Protein AF-A0A960BAK1-F1 (afdb_monomer)

Secondary structure (DSSP, 8-state):
--HHHHHHHHHHHHHHHHHHHHHHHHHHHHHHHHHHHHHHHHHHHHHHHHHHHHHHGGGTTT-HHHHHHHHHHHHHHHSTT--TTS---EEEEEEEEEEETTTTEE-HHHHHHHH--S-----GGGEETTTTEEEEE--TTS---EEEEEE--EEE-SSGGGGT--EEE---EEEEEEES--SS-----EEEEEEEE-SGGGSTT-EEE-TTT--EEEPPTTHHHHHHHHHHHHHHTS-TTTEEEEEEEES-B---SS-TTPPP-SEESBS--TTEEE-SS-EEE-TT-----BSSBS--EEEES--EEE-TTS-EEE-TTSHHHHHHHH-------EEEEPTTT-SEEPS-----HHHHHHHHHHHHHH--TTTTS-PPPPPGGG-SPEEEEEEEESSPP---S---GGGGSTT--PPP--TTSHHHHHHHHHHHHHHHHHHTT-EEEEEEEGGGGT-EEEEETTEEEEHHHHHHHHSPPPTT-PPP----TTSTTHHHHHTTSSSSEEEESSGGGHHHHHHHHHHHT---EEE-PPTTGGG--

Nearest PDB structures (foldseek):
  7o4l-assembly1_6  TM=5.452E-01  e=2.228E-03  Saccharomyces cerevisiae S288C
  6gvw-assembly1_I  TM=4.584E-01  e=6.381E-03  Mus musculus
  8ro4-assembly1_C  TM=4.662E-01  e=3.518E+00  Agrobacterium tumefaciens
  2bfa-assembly1_D  TM=2.250E-01  e=1.085E+00  Leishmania major

Structure (mmCIF, N/CA/C/O backbone):
data_AF-A0A960BAK1-F1
#
_entry.id   AF-A0A960BAK1-F1
#
loop_
_atom_site.group_PDB
_atom_site.id
_atom_site.type_symbol
_atom_site.label_atom_id
_atom_site.label_alt_id
_atom_site.label_comp_id
_atom_site.label_asym_id
_atom_site.label_entity_id
_atom_site.label_seq_id
_atom_site.pdbx_PDB_ins_code
_atom_site.Cartn_x
_atom_site.Cartn_y
_atom_site.Cartn_z
_atom_site.occupancy
_atom_site.B_iso_or_equiv
_atom_site.auth_seq_id
_atom_site.auth_comp_id
_atom_site.auth_asym_id
_atom_site.auth_atom_id
_atom_site.pdbx_PDB_model_num
ATOM 1 N N . MET A 1 1 ? -45.326 -35.581 86.527 1.00 49.72 1 MET A N 1
ATOM 2 C CA . MET A 1 1 ? -46.258 -34.925 85.575 1.00 49.72 1 MET A CA 1
ATOM 3 C C . MET A 1 1 ? -45.818 -33.534 85.069 1.00 49.72 1 MET A C 1
ATOM 5 O O . MET A 1 1 ? -46.524 -32.959 84.253 1.00 49.72 1 MET A O 1
ATOM 9 N N . MET A 1 2 ? -44.650 -32.992 85.460 1.00 53.16 2 MET A N 1
ATOM 10 C CA . MET A 1 2 ? -44.255 -31.605 85.121 1.00 53.16 2 MET A CA 1
ATOM 11 C C . MET A 1 2 ? -43.336 -31.472 83.883 1.00 53.16 2 MET A C 1
ATOM 13 O O . MET A 1 2 ? -43.257 -30.405 83.285 1.00 53.16 2 MET A O 1
ATOM 17 N N . ARG A 1 3 ? -42.711 -32.566 83.416 1.00 50.88 3 ARG A N 1
ATOM 18 C CA . ARG A 1 3 ? -41.797 -32.569 82.249 1.00 50.88 3 ARG A CA 1
ATOM 19 C C . ARG A 1 3 ? -42.483 -32.540 80.869 1.00 50.88 3 ARG A C 1
ATOM 21 O O . ARG A 1 3 ? -41.823 -32.260 79.877 1.00 50.88 3 ARG A O 1
ATOM 28 N N . GLN A 1 4 ? -43.791 -32.800 80.781 1.00 52.47 4 GLN A N 1
ATOM 29 C CA . GLN A 1 4 ? -44.519 -32.858 79.498 1.00 52.47 4 GLN A CA 1
ATOM 30 C C . GLN A 1 4 ? -45.195 -31.532 79.099 1.00 52.47 4 GLN A C 1
ATOM 32 O O . GLN A 1 4 ? -45.459 -31.328 77.916 1.00 52.47 4 GLN A O 1
ATOM 37 N N . LYS A 1 5 ? -45.442 -30.613 80.050 1.00 50.84 5 LYS A N 1
ATOM 38 C CA . LYS A 1 5 ? -46.036 -29.291 79.759 1.00 50.84 5 LYS A CA 1
ATOM 39 C C . LYS A 1 5 ? -45.021 -28.287 79.201 1.00 50.84 5 LYS A C 1
ATOM 41 O O . LYS A 1 5 ? -45.384 -27.513 78.324 1.00 50.84 5 LYS A O 1
ATOM 46 N N . VAL A 1 6 ? -43.749 -28.371 79.601 1.00 53.03 6 VAL A N 1
ATOM 47 C CA . VAL A 1 6 ? -42.674 -27.519 79.048 1.00 53.03 6 VAL A CA 1
ATOM 48 C C . VAL A 1 6 ? -42.428 -27.831 77.562 1.00 53.03 6 VAL A C 1
ATOM 50 O O . VAL A 1 6 ? -42.324 -26.926 76.744 1.00 53.03 6 VAL A O 1
ATOM 53 N N . ARG A 1 7 ? -42.515 -29.109 77.157 1.00 52.25 7 ARG A N 1
ATOM 54 C CA . ARG A 1 7 ? -42.336 -29.546 75.754 1.00 52.25 7 ARG A CA 1
ATOM 55 C C . ARG A 1 7 ? -43.440 -29.094 74.779 1.00 52.25 7 ARG A C 1
ATOM 57 O O . ARG A 1 7 ? -43.267 -29.235 73.571 1.00 52.25 7 ARG A O 1
ATOM 64 N N . ARG A 1 8 ? -44.586 -28.601 75.277 1.00 54.84 8 ARG A N 1
ATOM 65 C CA . ARG A 1 8 ? -45.700 -28.074 74.459 1.00 54.84 8 ARG A CA 1
ATOM 66 C C . ARG A 1 8 ? -45.648 -26.549 74.285 1.00 54.84 8 ARG A C 1
ATOM 68 O O . ARG A 1 8 ? -46.166 -26.073 73.283 1.00 54.84 8 ARG A O 1
ATOM 75 N N . GLY A 1 9 ? -45.002 -25.814 75.196 1.00 54.03 9 GLY A N 1
ATOM 76 C CA . GLY A 1 9 ? -44.847 -24.353 75.115 1.00 54.03 9 GLY A CA 1
ATOM 77 C C . GLY A 1 9 ? -43.810 -23.894 74.084 1.00 54.03 9 GLY A C 1
ATOM 78 O O . GLY A 1 9 ? -44.012 -22.882 73.423 1.00 54.03 9 GLY A O 1
ATOM 79 N N . GLU A 1 10 ? -42.751 -24.676 73.858 1.00 55.88 10 GLU A N 1
ATOM 80 C CA . GLU A 1 10 ? -41.700 -24.305 72.896 1.00 55.88 10 GLU A CA 1
ATOM 81 C C . GLU A 1 10 ? -42.105 -24.499 71.427 1.00 55.88 10 GLU A C 1
ATOM 83 O O . GLU A 1 10 ? -41.601 -23.806 70.551 1.00 55.88 10 GLU A O 1
ATOM 88 N N . ARG A 1 11 ? -43.082 -25.370 71.131 1.00 59.75 11 ARG A N 1
ATOM 89 C CA . ARG A 1 11 ? -43.566 -25.582 69.751 1.00 59.75 11 ARG A CA 1
ATOM 90 C C . ARG A 1 11 ? -44.259 -24.350 69.158 1.00 59.75 11 ARG A C 1
ATOM 92 O O . ARG A 1 11 ? -44.196 -24.157 67.950 1.00 59.75 11 ARG A O 1
ATOM 99 N N . GLY A 1 12 ? -44.896 -23.523 69.994 1.00 66.81 12 GLY A N 1
ATOM 100 C CA . GLY A 1 12 ? -45.516 -22.267 69.560 1.00 66.81 12 GLY A CA 1
ATOM 101 C C . GLY A 1 12 ? -44.483 -21.174 69.278 1.00 66.81 12 GLY A C 1
ATOM 102 O O . GLY A 1 12 ? -44.549 -20.524 68.241 1.00 66.81 12 GLY A O 1
ATOM 103 N N . ALA A 1 13 ? -43.485 -21.027 70.155 1.00 77.00 13 ALA A N 1
ATOM 104 C CA . ALA A 1 13 ? -42.405 -20.054 69.977 1.00 77.00 13 ALA A CA 1
ATOM 105 C C . ALA A 1 13 ? -41.530 -20.376 68.752 1.00 77.00 13 ALA A C 1
ATOM 107 O O . ALA A 1 13 ? -41.202 -19.482 67.975 1.00 77.00 13 ALA A O 1
ATOM 108 N N . VAL A 1 14 ? -41.224 -21.659 68.525 1.00 83.56 14 VAL A N 1
ATOM 109 C CA . VAL A 1 14 ? -40.477 -22.110 67.340 1.00 83.56 14 VAL A CA 1
ATOM 110 C C . VAL A 1 14 ? -41.241 -21.798 66.050 1.00 83.56 14 VAL A C 1
ATOM 112 O O . VAL A 1 14 ? -40.627 -21.346 65.090 1.00 83.56 14 VAL A O 1
ATOM 115 N N . ALA A 1 15 ? -42.568 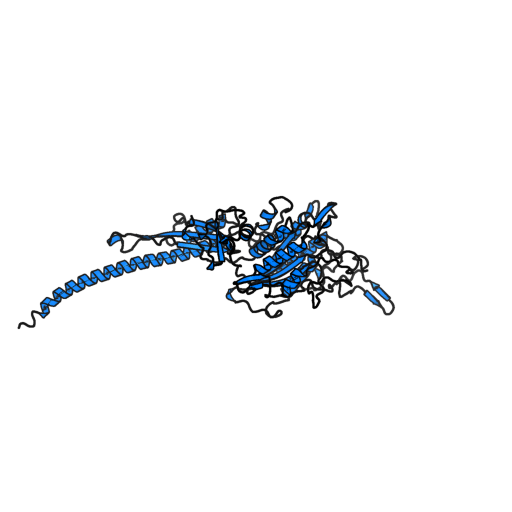-21.959 66.021 1.00 83.31 15 ALA A N 1
ATOM 116 C CA . ALA A 1 15 ? -43.369 -21.633 64.839 1.00 83.31 15 ALA A CA 1
ATOM 117 C C . ALA A 1 15 ? -43.312 -20.136 64.478 1.00 83.31 15 ALA A C 1
ATOM 119 O O . ALA A 1 15 ? -43.211 -19.799 63.301 1.00 83.31 15 ALA A O 1
ATOM 120 N N . VAL A 1 16 ? -43.318 -19.245 65.477 1.00 85.31 16 VAL A N 1
ATOM 121 C CA . VAL A 1 16 ? -43.203 -17.790 65.261 1.00 85.31 16 VAL A CA 1
ATOM 122 C C . VAL A 1 16 ? -41.819 -17.416 64.731 1.00 85.31 16 VAL A C 1
ATOM 124 O O . VAL A 1 16 ? -41.721 -16.665 63.762 1.00 85.31 16 VAL A O 1
ATOM 127 N N . ILE A 1 17 ? -40.752 -17.970 65.315 1.00 87.56 17 ILE A N 1
ATOM 128 C CA . ILE A 1 17 ? -39.378 -17.713 64.859 1.00 87.56 17 ILE A CA 1
ATOM 129 C C . ILE A 1 17 ? -39.196 -18.216 63.422 1.00 87.56 17 ILE A C 1
ATOM 131 O O . ILE A 1 17 ? -38.714 -17.468 62.578 1.00 87.56 17 ILE A O 1
ATOM 135 N N . VAL A 1 18 ? -39.649 -19.437 63.117 1.00 88.88 18 VAL A N 1
ATOM 136 C CA . VAL A 1 18 ? -39.570 -20.009 61.763 1.00 88.88 18 VAL A CA 1
ATOM 137 C C . VAL A 1 18 ? -40.350 -19.164 60.756 1.00 88.88 18 VAL A C 1
ATOM 139 O O . VAL A 1 18 ? -39.837 -18.911 59.670 1.00 88.88 18 VAL A O 1
ATOM 142 N N . ALA A 1 19 ? -41.547 -18.682 61.103 1.00 89.62 19 ALA A N 1
ATOM 143 C CA . ALA A 1 19 ? -42.334 -17.823 60.220 1.00 89.62 19 ALA A CA 1
ATOM 144 C C . ALA A 1 19 ? -41.609 -16.504 59.899 1.00 89.62 19 ALA A C 1
ATOM 146 O O . ALA A 1 19 ? -41.529 -16.118 58.734 1.00 89.62 19 ALA A O 1
ATOM 147 N N . ILE A 1 20 ? -41.022 -15.844 60.903 1.00 90.69 20 ILE A N 1
ATOM 148 C CA . ILE A 1 20 ? -40.264 -14.598 60.706 1.00 90.69 20 ILE A CA 1
ATOM 149 C C . ILE A 1 20 ? -38.990 -14.854 59.886 1.00 90.69 20 ILE A C 1
ATOM 151 O O . ILE A 1 20 ? -38.694 -14.104 58.955 1.00 90.69 20 ILE A O 1
ATOM 155 N N . SER A 1 21 ? -38.254 -15.930 60.178 1.00 90.88 21 SER A N 1
ATOM 156 C CA . SER A 1 21 ? -37.061 -16.314 59.414 1.00 90.88 21 SER A CA 1
ATOM 157 C C . SER A 1 21 ? -37.385 -16.638 57.955 1.00 90.88 21 SER A C 1
ATOM 159 O O . SER A 1 21 ? -36.621 -16.268 57.068 1.00 90.88 21 SER A O 1
ATOM 161 N N . LEU A 1 22 ? -38.523 -17.280 57.682 1.00 92.25 22 LEU A N 1
ATOM 162 C CA . LEU A 1 22 ? -38.957 -17.605 56.324 1.00 92.25 22 LEU A CA 1
ATOM 163 C C . LEU A 1 22 ? -39.306 -16.344 55.518 1.00 92.25 22 LEU A C 1
ATOM 165 O O . LEU A 1 22 ? -38.943 -16.247 54.348 1.00 92.25 22 LEU A O 1
ATOM 169 N N . VAL A 1 23 ? -39.945 -15.353 56.149 1.00 89.62 23 VAL A N 1
ATOM 170 C CA . VAL A 1 23 ? -40.216 -14.044 55.526 1.00 89.62 23 VAL A CA 1
ATOM 171 C C . VAL A 1 23 ? -38.912 -13.307 55.210 1.00 89.62 23 VAL A C 1
ATOM 173 O O . VAL A 1 23 ? -38.751 -12.814 54.097 1.00 89.62 23 VAL A O 1
ATOM 176 N N . MET A 1 24 ? -37.955 -13.286 56.145 1.00 89.88 24 MET A N 1
ATOM 177 C CA . MET A 1 24 ? -36.622 -12.706 55.921 1.00 89.88 24 MET A CA 1
ATOM 178 C C . MET A 1 24 ? -35.880 -13.393 54.764 1.00 89.88 24 MET A C 1
ATOM 180 O O . MET A 1 24 ? -35.298 -12.716 53.919 1.00 89.88 24 MET A O 1
ATOM 184 N N . LEU A 1 25 ? -35.932 -14.727 54.688 1.00 92.38 25 LEU A N 1
ATOM 185 C CA . LEU A 1 25 ? -35.323 -15.491 53.594 1.00 92.38 25 LEU A CA 1
ATOM 186 C C . LEU A 1 25 ? -35.972 -15.180 52.241 1.00 92.38 25 LEU A C 1
ATOM 188 O O . LEU A 1 25 ? -35.257 -14.995 51.258 1.00 92.38 25 LEU A O 1
ATOM 192 N N . MET A 1 26 ? -37.304 -15.080 52.179 1.00 88.81 26 MET A N 1
ATOM 193 C CA . MET A 1 26 ? -37.999 -14.697 50.946 1.00 88.81 26 MET A CA 1
ATOM 194 C C . MET A 1 26 ? -37.681 -13.261 50.521 1.00 88.81 26 MET A C 1
ATOM 196 O O . MET A 1 26 ? -37.466 -13.023 49.336 1.00 88.81 26 MET A O 1
ATOM 200 N N . ALA A 1 27 ? -37.581 -12.323 51.467 1.00 87.69 27 ALA A N 1
ATOM 201 C CA . ALA A 1 27 ? -37.166 -10.953 51.176 1.00 87.69 27 ALA A CA 1
ATOM 202 C C . ALA A 1 27 ? -35.736 -10.898 50.606 1.00 87.69 27 ALA A C 1
ATOM 204 O O . ALA A 1 27 ? -35.495 -10.226 49.605 1.00 87.69 27 ALA A O 1
ATOM 205 N N . ALA A 1 28 ? -34.798 -11.657 51.183 1.00 88.94 28 ALA A N 1
ATOM 206 C CA . ALA A 1 28 ? -33.435 -11.759 50.664 1.00 88.94 28 ALA A CA 1
ATOM 207 C C . ALA A 1 28 ? -33.388 -12.399 49.262 1.00 88.94 28 ALA A C 1
ATOM 209 O O . ALA A 1 28 ? -32.667 -11.915 48.389 1.00 88.94 28 ALA A O 1
ATOM 210 N N . ALA A 1 29 ? -34.185 -13.446 49.019 1.00 89.62 29 ALA A N 1
ATOM 211 C CA . ALA A 1 29 ? -34.289 -14.086 47.707 1.00 89.62 29 ALA A CA 1
ATOM 212 C C . ALA A 1 29 ? -34.880 -13.142 46.646 1.00 89.62 29 ALA A C 1
ATOM 214 O O . ALA A 1 29 ? -34.364 -13.079 45.533 1.00 89.62 29 ALA A O 1
ATOM 215 N N . ALA A 1 30 ? -35.913 -12.372 47.001 1.00 88.81 30 ALA A N 1
ATOM 216 C CA . ALA A 1 30 ? -36.535 -11.378 46.130 1.00 88.81 30 ALA A CA 1
ATOM 217 C C . ALA A 1 30 ? -35.534 -10.298 45.679 1.00 88.81 30 ALA A C 1
ATOM 219 O O . ALA A 1 30 ? -35.405 -10.041 44.483 1.00 88.81 30 ALA A O 1
ATOM 220 N N . ILE A 1 31 ? -34.754 -9.747 46.618 1.00 88.94 31 ILE A N 1
ATOM 221 C CA . ILE A 1 31 ? -33.667 -8.800 46.313 1.00 88.94 31 ILE A CA 1
ATOM 222 C C . ILE A 1 31 ? -32.617 -9.457 45.406 1.00 88.94 31 ILE A C 1
ATOM 224 O O . ILE A 1 31 ? -32.162 -8.848 44.438 1.00 88.94 31 ILE A O 1
ATOM 228 N N . GLY A 1 32 ? -32.252 -10.711 45.688 1.00 89.94 32 GLY A N 1
ATOM 229 C CA . GLY A 1 32 ? -31.311 -11.472 44.867 1.00 89.94 32 GLY A CA 1
ATOM 230 C C . GLY A 1 32 ? -31.767 -11.622 43.412 1.00 89.94 32 GLY A C 1
ATOM 231 O O . GLY A 1 32 ? -30.958 -11.444 42.503 1.00 89.94 32 GLY A O 1
ATOM 232 N N . VAL A 1 33 ? -33.057 -11.888 43.179 1.00 91.06 33 VAL A N 1
ATOM 233 C CA . VAL A 1 33 ? -33.633 -11.993 41.827 1.00 91.06 33 VAL A CA 1
ATOM 234 C C . VAL A 1 33 ? -33.582 -10.656 41.089 1.00 91.06 33 VAL A C 1
ATOM 236 O O . VAL A 1 33 ? -33.209 -10.631 39.917 1.00 91.06 33 VAL A O 1
ATOM 239 N N . ASP A 1 34 ? -33.901 -9.547 41.756 1.00 89.88 34 ASP A N 1
ATOM 240 C CA . ASP A 1 34 ? -33.870 -8.221 41.127 1.00 89.88 34 ASP A CA 1
ATOM 241 C C . ASP A 1 34 ? -32.441 -7.786 40.764 1.00 89.88 34 ASP A C 1
ATOM 243 O O . ASP A 1 34 ? -32.205 -7.290 39.659 1.00 89.88 34 ASP A O 1
ATOM 247 N N . ILE A 1 35 ? -31.461 -8.052 41.636 1.00 88.94 35 ILE A N 1
ATOM 248 C CA . ILE A 1 35 ? -30.038 -7.810 41.344 1.00 88.94 35 ILE A CA 1
ATOM 249 C C . ILE A 1 35 ? -29.567 -8.689 40.180 1.00 88.94 35 ILE A C 1
ATOM 251 O O . ILE A 1 35 ? -28.885 -8.202 39.276 1.00 88.94 35 ILE A O 1
ATOM 255 N N . ALA A 1 36 ? -29.946 -9.970 40.170 1.00 87.88 36 ALA A N 1
ATOM 256 C CA . ALA A 1 36 ? -29.602 -10.883 39.084 1.00 87.88 36 ALA A CA 1
ATOM 257 C C . ALA A 1 36 ? -30.209 -10.426 37.749 1.00 87.88 36 ALA A C 1
ATOM 259 O O . ALA A 1 36 ? -29.524 -10.455 36.726 1.00 87.88 36 ALA A O 1
ATOM 260 N N . LYS A 1 37 ? -31.457 -9.939 37.759 1.00 87.06 37 LYS A N 1
ATOM 261 C CA . LYS A 1 37 ? -32.117 -9.369 36.578 1.00 87.06 37 LYS A CA 1
ATOM 262 C C . LYS A 1 37 ? -31.376 -8.135 36.066 1.00 87.06 37 LYS A C 1
ATOM 264 O O . LYS A 1 37 ? -31.113 -8.045 34.870 1.00 87.06 37 LYS A O 1
ATOM 269 N N . LEU A 1 38 ? -30.979 -7.221 36.954 1.00 86.75 38 LEU A N 1
ATOM 270 C CA . LEU A 1 38 ? -30.194 -6.042 36.578 1.00 86.75 38 LEU A CA 1
ATOM 271 C C . LEU A 1 38 ? -28.848 -6.424 35.944 1.00 86.75 38 LEU A C 1
ATOM 273 O O . LEU A 1 38 ? -28.466 -5.865 34.917 1.00 86.75 38 LEU A O 1
ATOM 277 N N . ALA A 1 39 ? -28.136 -7.382 36.542 1.00 87.06 39 ALA A N 1
ATOM 278 C CA . ALA A 1 39 ? -26.857 -7.864 36.026 1.00 87.06 39 ALA A CA 1
ATOM 279 C C . ALA A 1 39 ? -27.008 -8.548 34.655 1.00 87.06 39 ALA A C 1
ATOM 281 O O . ALA A 1 39 ? -26.214 -8.294 33.749 1.00 87.06 39 ALA A O 1
ATOM 282 N N . TYR A 1 40 ? -28.055 -9.360 34.480 1.00 87.19 40 TYR A N 1
ATOM 283 C CA . TYR A 1 40 ? -28.379 -10.018 33.213 1.00 87.19 40 TYR A CA 1
ATOM 284 C C . TYR A 1 40 ? -28.679 -9.011 32.093 1.00 87.19 40 TYR A C 1
ATOM 286 O O . TYR A 1 40 ? -28.138 -9.115 30.989 1.00 87.19 40 TYR A O 1
ATOM 294 N N . GLU A 1 41 ? -29.492 -7.995 32.384 1.00 86.50 41 GLU A N 1
ATOM 295 C CA . GLU A 1 41 ? -29.817 -6.930 31.432 1.00 86.50 41 GLU A CA 1
ATOM 296 C C . GLU A 1 41 ? -28.585 -6.093 31.071 1.00 86.50 41 GLU A C 1
ATOM 298 O O . GLU A 1 41 ? -28.396 -5.736 29.910 1.00 86.50 41 GLU A O 1
ATOM 303 N N . ARG A 1 42 ? -27.688 -5.844 32.034 1.00 88.00 42 ARG A N 1
ATOM 304 C CA . ARG A 1 42 ? -26.420 -5.147 31.783 1.00 88.00 42 ARG A CA 1
ATOM 305 C C . ARG A 1 42 ? -25.506 -5.930 30.832 1.00 88.00 42 ARG A C 1
ATOM 307 O O . ARG A 1 42 ? -24.933 -5.326 29.928 1.00 88.00 42 ARG A O 1
ATOM 314 N N . GLN A 1 43 ? -25.392 -7.250 30.994 1.00 87.06 43 GLN A N 1
ATOM 315 C CA . GLN A 1 43 ? -24.599 -8.093 30.087 1.00 87.06 43 GLN A CA 1
ATOM 316 C C . GLN A 1 43 ? -25.213 -8.160 28.683 1.00 87.06 43 GLN A C 1
ATOM 318 O O . GLN A 1 43 ? -24.505 -8.059 27.683 1.00 87.06 43 GLN A O 1
ATOM 323 N N . THR A 1 44 ? -26.535 -8.305 28.603 1.00 84.94 44 THR A N 1
ATOM 324 C CA . THR A 1 44 ? -27.258 -8.342 27.323 1.00 84.94 44 THR A CA 1
ATOM 325 C C . THR A 1 44 ? -27.112 -7.017 26.573 1.00 84.94 44 THR A C 1
ATOM 327 O O . THR A 1 44 ? -26.893 -7.001 25.359 1.00 84.94 44 THR A O 1
ATOM 330 N N . LEU A 1 45 ? -27.152 -5.899 27.306 1.00 86.44 45 LEU A N 1
ATOM 331 C CA . LEU A 1 45 ? -26.907 -4.571 26.760 1.00 86.44 45 LEU A CA 1
ATOM 332 C C . LEU A 1 45 ? -25.477 -4.427 26.218 1.00 86.44 45 LEU A C 1
ATOM 334 O O . LEU A 1 45 ? -25.316 -3.947 25.101 1.00 86.44 45 LEU A O 1
ATOM 338 N N . GLN A 1 46 ? -24.457 -4.884 26.955 1.00 88.56 46 GLN A N 1
ATOM 339 C CA . GLN A 1 46 ? -23.065 -4.874 26.481 1.00 88.56 46 GLN A CA 1
ATOM 340 C C . GLN A 1 46 ? -22.920 -5.621 25.149 1.00 88.56 46 GLN A C 1
ATOM 342 O O . GLN A 1 46 ? -22.428 -5.046 24.182 1.00 88.56 46 GLN A O 1
ATOM 347 N N . ASN A 1 47 ? -23.428 -6.854 25.067 1.00 84.06 47 ASN A N 1
ATOM 348 C CA . ASN A 1 47 ? -23.342 -7.664 23.848 1.00 84.06 47 ASN A CA 1
ATOM 349 C C . ASN A 1 47 ? -24.033 -6.981 22.651 1.00 84.06 47 ASN A C 1
ATOM 351 O O . ASN A 1 47 ? -23.536 -7.038 21.527 1.00 84.06 47 ASN A O 1
ATOM 355 N N . SER A 1 48 ? -25.167 -6.314 22.893 1.00 85.19 48 SER A N 1
ATOM 356 C CA . SER A 1 48 ? -25.903 -5.578 21.856 1.00 85.19 48 SER A CA 1
ATOM 357 C C . SER A 1 48 ? -25.118 -4.363 21.352 1.00 85.19 48 SER A C 1
ATOM 359 O O . SER A 1 48 ? -25.086 -4.101 20.151 1.00 85.19 48 SER A O 1
ATOM 361 N N . LEU A 1 49 ? -24.461 -3.630 22.257 1.00 88.94 49 LEU A N 1
ATOM 362 C CA . LEU A 1 49 ? -23.636 -2.471 21.910 1.00 88.94 49 LEU A CA 1
ATOM 363 C C . LEU A 1 49 ? -22.341 -2.875 21.195 1.00 88.94 49 LEU A C 1
ATOM 365 O O . LEU A 1 49 ? -21.950 -2.198 20.249 1.00 88.94 49 LEU A O 1
ATOM 369 N N . ASP A 1 50 ? -21.718 -3.987 21.589 1.00 87.19 50 ASP A N 1
ATOM 370 C CA . ASP A 1 50 ? -20.549 -4.549 20.902 1.00 87.19 50 ASP A CA 1
ATOM 371 C C . ASP A 1 50 ? -20.890 -4.962 19.467 1.00 87.19 50 ASP A C 1
ATOM 373 O O . ASP A 1 50 ? -20.153 -4.636 18.535 1.00 87.19 50 ASP A O 1
ATOM 377 N N . ALA A 1 51 ? -22.043 -5.609 19.265 1.00 79.25 51 ALA A N 1
ATOM 378 C CA . ALA A 1 51 ? -22.542 -5.939 17.933 1.00 79.25 51 ALA A CA 1
ATOM 379 C C . ALA A 1 51 ? -22.837 -4.679 17.101 1.00 79.25 51 ALA A C 1
ATOM 381 O O . ALA A 1 51 ? -22.459 -4.614 15.932 1.00 79.25 51 ALA A O 1
ATOM 382 N N . ALA A 1 52 ? -23.458 -3.660 17.701 1.00 86.94 52 ALA A N 1
ATOM 383 C CA . ALA A 1 52 ? -23.738 -2.384 17.045 1.00 86.94 52 ALA A CA 1
ATOM 384 C C . ALA A 1 52 ? -22.462 -1.643 16.621 1.00 86.94 52 ALA A C 1
ATOM 386 O O . ALA A 1 52 ? -22.356 -1.205 15.474 1.00 86.94 52 ALA A O 1
ATOM 387 N N . ALA A 1 53 ? -21.476 -1.538 17.516 1.00 90.00 53 ALA A N 1
ATOM 388 C CA . ALA A 1 53 ? -20.196 -0.910 17.216 1.00 90.00 53 ALA A CA 1
ATOM 389 C C . ALA A 1 53 ? -19.452 -1.685 16.117 1.00 90.00 53 ALA A C 1
ATOM 391 O O . ALA A 1 53 ? -18.978 -1.088 15.149 1.00 90.00 53 ALA A O 1
ATOM 392 N N . ALA A 1 54 ? -19.413 -3.019 16.215 1.00 83.12 54 ALA A N 1
ATOM 393 C CA . ALA A 1 54 ? -18.790 -3.877 15.212 1.00 83.12 54 ALA A CA 1
ATOM 394 C C . ALA A 1 54 ? -19.483 -3.805 13.843 1.00 83.12 54 ALA A C 1
ATOM 396 O O . ALA A 1 54 ? -18.803 -3.888 12.828 1.00 83.12 54 ALA A O 1
ATOM 397 N N . ALA A 1 55 ? -20.805 -3.633 13.783 1.00 80.62 55 ALA A N 1
ATOM 398 C CA . ALA A 1 55 ? -21.523 -3.482 12.520 1.00 80.62 55 ALA A CA 1
ATOM 399 C C . ALA A 1 55 ? -21.304 -2.098 11.890 1.00 80.62 55 ALA A C 1
ATOM 401 O O . ALA A 1 55 ? -20.981 -2.003 10.705 1.00 80.62 55 ALA A O 1
ATOM 402 N N . GLY A 1 56 ? -21.431 -1.028 12.681 1.00 84.56 56 GLY A N 1
ATOM 403 C CA . GLY A 1 56 ? -21.287 0.345 12.192 1.00 84.56 56 GLY A CA 1
ATOM 404 C C . GLY A 1 56 ? -19.885 0.648 11.675 1.00 84.56 56 GLY A C 1
ATOM 405 O O . GLY A 1 56 ? -19.726 1.209 10.593 1.00 84.56 56 GLY A O 1
ATOM 406 N N . VAL A 1 57 ? -18.849 0.191 12.384 1.00 87.62 57 VAL A N 1
ATOM 407 C CA . VAL A 1 57 ? -17.452 0.446 11.998 1.00 87.62 57 VAL A CA 1
ATOM 408 C C . VAL A 1 57 ? -17.079 -0.184 10.648 1.00 87.62 57 VAL A C 1
ATOM 410 O O . VAL A 1 57 ? -16.112 0.227 10.019 1.00 87.62 57 VAL A O 1
ATOM 413 N N . LEU A 1 58 ? -17.837 -1.166 10.145 1.00 78.88 58 LEU A N 1
ATOM 414 C CA . LEU A 1 58 ? -17.571 -1.758 8.829 1.00 78.88 58 LEU A CA 1
ATOM 415 C C . LEU A 1 58 ? -17.847 -0.803 7.665 1.00 78.88 58 LEU A C 1
ATOM 417 O O . LEU A 1 58 ? -17.387 -1.071 6.553 1.00 78.88 58 LEU A O 1
ATOM 421 N N . LYS A 1 59 ? -18.596 0.271 7.910 1.00 81.12 59 LYS A N 1
ATOM 422 C CA . LYS A 1 59 ? -18.847 1.338 6.941 1.00 81.12 59 LYS A CA 1
ATOM 423 C C . LYS A 1 59 ? -17.779 2.431 6.988 1.00 81.12 59 LYS A C 1
ATOM 425 O O . LYS A 1 59 ? -17.753 3.269 6.103 1.00 81.12 59 LYS A O 1
ATOM 430 N N . LEU A 1 60 ? -16.905 2.413 7.993 1.00 79.50 60 LEU A N 1
ATOM 431 C CA . LEU A 1 60 ? -15.805 3.359 8.127 1.00 79.50 60 LEU A CA 1
ATOM 432 C C . LEU A 1 60 ? -14.546 2.877 7.377 1.00 79.50 60 LEU A C 1
ATOM 434 O O . LEU A 1 60 ? -14.301 1.661 7.330 1.00 79.50 60 LEU A O 1
ATOM 438 N N . PRO A 1 61 ? -13.724 3.802 6.841 1.00 73.81 61 PRO A N 1
ATOM 439 C CA . PRO A 1 61 ? -13.925 5.262 6.803 1.00 73.81 61 PRO A CA 1
ATOM 440 C C . PRO A 1 61 ? -14.867 5.744 5.680 1.00 73.81 61 PRO A C 1
ATOM 442 O O . PRO A 1 61 ? -15.339 6.871 5.744 1.00 73.81 61 PRO A O 1
ATOM 445 N N . ASP A 1 62 ? -15.174 4.878 4.711 1.00 72.81 62 ASP A N 1
ATOM 446 C CA . ASP A 1 62 ? -15.805 5.213 3.425 1.00 72.81 62 ASP A CA 1
ATOM 447 C C . ASP A 1 62 ? -17.166 5.939 3.521 1.00 72.81 62 ASP A C 1
ATOM 449 O O . ASP A 1 62 ? -17.462 6.818 2.715 1.00 72.81 62 ASP A O 1
ATOM 453 N N . ASP A 1 63 ? -18.024 5.564 4.477 1.00 76.38 63 ASP A N 1
ATOM 454 C CA . ASP A 1 63 ? -19.361 6.146 4.657 1.00 76.38 63 ASP A CA 1
ATOM 455 C C . ASP A 1 63 ? -19.713 6.313 6.150 1.00 76.38 63 ASP A C 1
ATOM 457 O O . ASP A 1 63 ? -20.377 5.461 6.764 1.00 76.38 63 ASP A O 1
ATOM 461 N N . PRO A 1 64 ? -19.297 7.435 6.767 1.00 83.38 64 PRO A N 1
ATOM 462 C CA . PRO A 1 64 ? -19.570 7.706 8.174 1.00 83.38 64 PRO A CA 1
ATOM 463 C C . PRO A 1 64 ? -21.057 7.883 8.494 1.00 83.38 64 PRO A C 1
ATOM 465 O O . PRO A 1 64 ? -21.484 7.608 9.617 1.00 83.38 64 PRO A O 1
ATOM 468 N N . THR A 1 65 ? -21.873 8.318 7.528 1.00 85.38 65 THR A N 1
ATOM 469 C CA . THR A 1 65 ? -23.324 8.447 7.734 1.00 85.38 65 THR A CA 1
ATOM 470 C C . THR A 1 65 ? -23.985 7.073 7.784 1.00 85.38 65 THR A C 1
ATOM 472 O O . THR A 1 65 ? -24.742 6.791 8.717 1.00 85.38 65 THR A O 1
ATOM 475 N N . ALA A 1 66 ? -23.648 6.172 6.856 1.00 79.94 66 ALA A N 1
ATOM 476 C CA . ALA A 1 66 ? -24.112 4.791 6.915 1.00 79.94 66 ALA A CA 1
ATOM 477 C C . ALA A 1 66 ? -23.573 4.046 8.143 1.00 79.94 66 ALA A C 1
ATOM 479 O O . ALA A 1 66 ? -24.281 3.196 8.679 1.00 79.94 66 ALA A O 1
ATOM 480 N N . ALA A 1 67 ? -22.368 4.372 8.625 1.00 86.75 67 ALA A N 1
ATOM 481 C CA . ALA A 1 67 ? -21.817 3.799 9.855 1.00 86.75 67 ALA A CA 1
ATOM 482 C C . ALA A 1 67 ? -22.718 4.060 11.069 1.00 86.75 67 ALA A C 1
ATOM 484 O O . ALA A 1 67 ? -23.030 3.137 11.826 1.00 86.75 67 ALA A O 1
ATOM 485 N N . VAL A 1 68 ? -23.169 5.309 11.231 1.00 89.81 68 VAL A N 1
ATOM 486 C CA . VAL A 1 68 ? -24.070 5.706 12.322 1.00 89.81 68 VAL A CA 1
ATOM 487 C C . VAL A 1 68 ? -25.423 5.012 12.188 1.00 89.81 68 VAL A C 1
ATOM 489 O O . VAL A 1 68 ? -25.916 4.445 13.164 1.00 89.81 68 VAL A O 1
ATOM 492 N N . LEU A 1 69 ? -25.999 5.005 10.983 1.00 87.69 69 LEU A N 1
ATOM 493 C CA . LEU A 1 69 ? -27.293 4.369 10.727 1.00 87.69 69 LEU A CA 1
ATOM 494 C C . LEU A 1 69 ? -27.254 2.855 10.979 1.00 87.69 69 LEU A C 1
ATOM 496 O O . LEU A 1 69 ? -28.162 2.312 11.607 1.00 87.69 69 LEU A O 1
ATOM 500 N N . GLU A 1 70 ? -26.200 2.165 10.538 1.00 85.94 70 GLU A N 1
ATOM 501 C CA . GLU A 1 70 ? -26.060 0.722 10.748 1.00 85.94 70 GLU A CA 1
ATOM 502 C C . GLU A 1 70 ? -25.832 0.391 12.230 1.00 85.94 70 GLU A C 1
ATOM 504 O O . GLU A 1 70 ? -26.439 -0.549 12.740 1.00 85.94 70 GLU A O 1
ATOM 509 N N . ALA A 1 71 ? -25.038 1.188 12.958 1.00 88.62 71 ALA A N 1
ATOM 510 C CA . ALA A 1 71 ? -24.874 1.019 14.403 1.00 88.62 71 ALA A CA 1
ATOM 511 C C . ALA A 1 71 ? -26.199 1.199 15.156 1.00 88.62 71 ALA A C 1
ATOM 513 O O . ALA A 1 71 ? -26.534 0.389 16.020 1.00 88.62 71 ALA A O 1
ATOM 514 N N . GLN A 1 72 ? -26.983 2.226 14.813 1.00 87.81 72 GLN A N 1
ATOM 515 C CA . GLN A 1 72 ? -28.304 2.454 15.407 1.00 87.81 72 GLN A CA 1
ATOM 516 C C . GLN A 1 72 ? -29.258 1.294 15.125 1.00 87.81 72 GLN A C 1
ATOM 518 O O . GLN A 1 72 ? -29.923 0.814 16.042 1.00 87.81 72 GLN A O 1
ATOM 523 N N . LYS A 1 73 ? -29.277 0.805 13.883 1.00 84.06 73 LYS A N 1
ATOM 524 C CA . LYS A 1 73 ? -30.099 -0.331 13.468 1.00 84.06 73 LYS A CA 1
ATOM 525 C C . LYS A 1 73 ? -29.738 -1.604 14.234 1.00 84.06 73 LYS A C 1
ATOM 527 O O . LYS A 1 73 ? -30.607 -2.205 14.859 1.00 84.06 73 LYS A O 1
ATOM 532 N N . PHE A 1 74 ? -28.459 -1.981 14.265 1.00 83.62 74 PHE A N 1
ATOM 533 C CA . PHE A 1 74 ? -28.013 -3.166 15.002 1.00 83.62 74 PHE A CA 1
ATOM 534 C C . PHE A 1 74 ? -28.255 -3.041 16.508 1.00 83.62 74 PHE A C 1
ATOM 536 O O . PHE A 1 74 ? -28.618 -4.027 17.147 1.00 83.62 74 PHE A O 1
ATOM 543 N N . ALA A 1 75 ? -28.102 -1.846 17.079 1.00 82.69 75 ALA A N 1
ATOM 544 C CA . ALA A 1 75 ? -28.463 -1.598 18.468 1.00 82.69 75 ALA A CA 1
ATOM 545 C C . ALA A 1 75 ? -29.967 -1.812 18.700 1.00 82.69 75 ALA A C 1
ATOM 547 O O . ALA A 1 75 ? -30.334 -2.498 19.650 1.00 82.69 75 ALA A O 1
ATOM 548 N N . SER A 1 76 ? -30.837 -1.289 17.830 1.00 77.44 76 SER A N 1
ATOM 549 C CA . SER A 1 76 ? -32.283 -1.488 17.967 1.00 77.44 76 SER A CA 1
ATOM 550 C C . SER A 1 76 ? -32.715 -2.938 17.745 1.00 77.44 76 SER A C 1
ATOM 552 O O . SER A 1 76 ? -33.574 -3.417 18.472 1.00 77.44 76 SER A O 1
ATOM 554 N N . ASP A 1 77 ? -32.096 -3.661 16.810 1.00 75.56 77 ASP A N 1
ATOM 555 C CA . ASP A 1 77 ? -32.489 -5.035 16.471 1.00 75.56 77 ASP A CA 1
ATOM 556 C C . ASP A 1 77 ? -32.080 -6.050 17.554 1.00 75.56 77 ASP A C 1
ATOM 558 O O . ASP A 1 77 ? -32.774 -7.042 17.775 1.00 75.56 77 ASP A O 1
ATOM 562 N N . ASN A 1 78 ? -30.957 -5.813 18.244 1.00 75.00 78 ASN A N 1
ATOM 563 C CA . ASN A 1 78 ? -30.409 -6.750 19.233 1.00 75.00 78 ASN A CA 1
ATOM 564 C C . ASN A 1 78 ? -30.849 -6.457 20.678 1.00 75.00 78 ASN A C 1
ATOM 566 O O . ASN A 1 78 ? -30.703 -7.312 21.554 1.00 75.00 78 ASN A O 1
ATOM 570 N N . MET A 1 79 ? -31.423 -5.281 20.953 1.00 71.81 79 MET A N 1
ATOM 571 C CA . MET A 1 79 ? -31.931 -4.954 22.285 1.00 71.81 79 MET A CA 1
ATOM 572 C C . MET A 1 79 ? -33.309 -5.590 22.527 1.00 71.81 79 MET A C 1
ATOM 574 O O . MET A 1 79 ? -34.324 -5.195 21.956 1.00 71.81 79 MET A O 1
ATOM 578 N N . VAL A 1 80 ? -33.362 -6.571 23.433 1.00 54.06 80 VAL A N 1
ATOM 579 C CA . VAL A 1 80 ? -34.601 -7.266 23.824 1.00 54.06 80 VAL A CA 1
ATOM 580 C C . VAL A 1 80 ? -35.636 -6.261 24.359 1.00 54.06 80 VAL A C 1
ATOM 582 O O . VAL A 1 80 ? -35.391 -5.593 25.370 1.00 54.06 80 VAL A O 1
ATOM 585 N N . GLY A 1 81 ? -36.787 -6.171 23.678 1.00 56.12 81 GLY A N 1
ATOM 586 C CA . GLY A 1 81 ? -37.898 -5.252 23.983 1.00 56.12 81 GLY A CA 1
ATOM 587 C C . GLY A 1 81 ? -38.050 -4.064 23.020 1.00 56.12 81 GLY A C 1
ATOM 588 O O . GLY A 1 81 ? -38.987 -3.282 23.167 1.00 56.12 81 GLY A O 1
ATOM 589 N N . ALA A 1 82 ? -37.166 -3.925 22.031 1.00 47.06 82 ALA A N 1
ATOM 590 C CA . ALA A 1 82 ? -37.220 -2.854 21.048 1.00 47.06 82 ALA A CA 1
ATOM 591 C C . ALA A 1 82 ? -38.249 -3.148 19.942 1.00 47.06 82 ALA A C 1
ATOM 593 O O . ALA A 1 82 ? -38.012 -3.944 19.036 1.00 47.06 82 ALA A O 1
ATOM 594 N N . GLN A 1 83 ? -39.394 -2.467 19.968 1.00 44.03 83 GLN A N 1
ATOM 595 C CA . GLN A 1 83 ? -40.045 -2.131 18.703 1.00 44.03 83 GLN A CA 1
ATOM 596 C C . GLN A 1 83 ? -39.169 -1.080 18.007 1.00 44.03 83 GLN A C 1
ATOM 598 O O . GLN A 1 83 ? -38.763 -0.099 18.639 1.00 44.03 83 GLN A O 1
ATOM 603 N N . LEU A 1 84 ? -38.860 -1.311 16.726 1.00 38.31 84 LEU A N 1
ATOM 604 C CA . LEU A 1 84 ? -38.162 -0.374 15.838 1.00 38.31 84 LEU A CA 1
ATOM 605 C C . LEU A 1 84 ? -38.617 1.073 16.111 1.00 38.31 84 LEU A C 1
ATOM 607 O O . LEU A 1 84 ? -39.790 1.396 15.938 1.00 38.31 84 LEU A O 1
ATOM 611 N N . GLY A 1 85 ? -37.690 1.928 16.558 1.00 48.19 85 GLY A N 1
ATOM 612 C CA . GLY A 1 85 ? -37.920 3.367 16.741 1.00 48.19 85 GLY A CA 1
ATOM 613 C C . GLY A 1 85 ? -38.041 3.890 18.179 1.00 48.19 85 GLY A C 1
ATOM 614 O O . GLY A 1 85 ? -38.064 5.105 18.347 1.00 48.19 85 GLY A O 1
ATOM 615 N N . SER A 1 86 ? -38.068 3.042 19.219 1.00 54.41 86 SER A N 1
ATOM 616 C CA . SER A 1 86 ? -38.160 3.518 20.620 1.00 54.41 86 SER A CA 1
ATOM 617 C C . SER A 1 86 ? -36.821 3.579 21.378 1.00 54.41 86 SER A C 1
ATOM 619 O O . SER A 1 86 ? -36.787 4.035 22.522 1.00 54.41 86 SER A O 1
ATOM 621 N N . ILE A 1 87 ? -35.724 3.126 20.763 1.00 65.19 87 ILE A N 1
ATOM 622 C CA . ILE A 1 87 ? -34.373 3.124 21.340 1.00 65.19 87 ILE A CA 1
ATOM 623 C C . ILE A 1 87 ? -33.460 3.939 20.426 1.00 65.19 87 ILE A C 1
ATOM 625 O O . ILE A 1 87 ? -33.193 3.539 19.296 1.00 65.19 87 ILE A O 1
ATOM 629 N N . THR A 1 88 ? -32.959 5.067 20.924 1.00 71.81 88 THR A N 1
ATOM 630 C CA . THR A 1 88 ? -31.965 5.898 20.233 1.00 71.81 88 THR A CA 1
ATOM 631 C C . THR A 1 88 ? -30.644 5.848 21.006 1.00 71.81 88 THR A C 1
ATOM 633 O O . THR A 1 88 ? -30.486 6.605 21.970 1.00 71.81 88 THR A O 1
ATOM 636 N N . PRO A 1 89 ? -29.704 4.944 20.660 1.00 82.12 89 PRO A N 1
ATOM 637 C CA . PRO A 1 89 ? -28.373 4.966 21.256 1.00 82.12 89 PRO A CA 1
ATOM 638 C C . PRO A 1 89 ? -27.639 6.257 20.869 1.00 82.12 89 PRO A C 1
ATOM 640 O O . PRO A 1 89 ? -27.796 6.755 19.752 1.00 82.12 89 PRO A O 1
ATOM 643 N N . SER A 1 90 ? -26.820 6.784 21.781 1.00 88.69 90 SER A N 1
ATOM 644 C CA . SER A 1 90 ? -25.856 7.832 21.430 1.00 88.69 90 SER A CA 1
ATOM 645 C C . SER A 1 90 ? -24.735 7.163 20.641 1.00 88.69 90 SER A C 1
ATOM 647 O O . SER A 1 90 ? -24.133 6.189 21.101 1.00 88.69 90 SER A O 1
ATOM 649 N N . VAL A 1 91 ? -24.516 7.642 19.420 1.00 89.94 91 VAL A N 1
ATOM 650 C CA . VAL A 1 91 ? -23.471 7.153 18.525 1.00 89.94 91 VAL A CA 1
ATOM 651 C C . VAL A 1 91 ? -22.554 8.320 18.212 1.00 89.94 91 VAL A C 1
ATOM 653 O O . VAL A 1 91 ? -23.005 9.330 17.677 1.00 89.94 91 VAL A O 1
ATOM 656 N N . ALA A 1 92 ? -21.275 8.168 18.532 1.00 91.75 92 ALA A N 1
ATOM 657 C CA . ALA A 1 92 ? -20.251 9.165 18.275 1.00 91.75 92 ALA A CA 1
ATOM 658 C C . ALA A 1 92 ? -19.177 8.587 17.353 1.00 91.75 92 ALA A C 1
ATOM 660 O O . ALA A 1 92 ? -18.705 7.464 17.545 1.00 91.75 92 ALA A O 1
ATOM 661 N N . LEU A 1 93 ? -18.767 9.378 16.366 1.00 92.00 93 LEU A N 1
ATOM 662 C CA . LEU A 1 93 ? -17.633 9.062 15.511 1.00 92.00 93 LEU A CA 1
ATOM 663 C C . LEU A 1 93 ? -16.350 9.617 16.137 1.00 92.00 93 LEU A C 1
ATOM 665 O O . LEU A 1 93 ? -16.314 10.718 16.696 1.00 92.00 93 LEU A O 1
ATOM 669 N N . ARG A 1 94 ? -15.276 8.835 16.074 1.00 91.19 94 ARG A N 1
ATOM 670 C CA . ARG A 1 94 ? -13.968 9.191 16.624 1.00 91.19 94 ARG A CA 1
ATOM 671 C C . ARG A 1 94 ? -12.866 8.825 15.631 1.00 91.19 94 ARG A C 1
ATOM 673 O O . ARG A 1 94 ? -13.027 7.964 14.769 1.00 91.19 94 ARG A O 1
ATOM 680 N N . CYS A 1 95 ? -11.736 9.489 15.799 1.00 88.75 95 CYS A N 1
ATOM 681 C CA . CYS A 1 95 ? -10.484 9.207 15.126 1.00 88.75 95 CYS A CA 1
ATOM 682 C C . CYS A 1 95 ? -9.480 8.712 16.169 1.00 88.75 95 CYS A C 1
ATOM 684 O O . CYS A 1 95 ? -9.091 9.477 17.048 1.00 88.75 95 CYS A O 1
ATOM 686 N N . VAL A 1 96 ? -9.090 7.442 16.129 1.00 88.38 96 VAL A N 1
ATOM 687 C CA . VAL A 1 96 ? -8.091 6.877 17.042 1.00 88.38 96 VAL A CA 1
ATOM 688 C C . VAL A 1 96 ? -6.718 6.886 16.386 1.00 88.38 96 VAL A C 1
ATOM 690 O O . VAL A 1 96 ? -6.542 6.334 15.304 1.00 88.38 96 VAL A O 1
ATOM 693 N N . THR A 1 97 ? -5.737 7.487 17.050 1.00 83.56 97 THR A N 1
ATOM 694 C CA . THR A 1 97 ? -4.365 7.639 16.555 1.00 83.56 97 THR A CA 1
ATOM 695 C C . THR A 1 97 ? -3.339 7.279 17.619 1.00 83.56 97 THR A C 1
ATOM 697 O O . THR A 1 97 ? -3.689 6.940 18.750 1.00 83.56 97 THR A O 1
ATOM 700 N N . SER A 1 98 ? -2.061 7.315 17.247 1.00 78.56 98 SER A N 1
ATOM 701 C CA . SER A 1 98 ? -0.945 7.106 18.164 1.00 78.56 98 SER A CA 1
ATOM 702 C C . SER A 1 98 ? -0.845 8.254 19.167 1.00 78.56 98 SER A C 1
ATOM 704 O O . SER A 1 98 ? -1.160 9.412 18.865 1.00 78.56 98 SER A O 1
ATOM 706 N N . TYR A 1 99 ? -0.390 7.914 20.369 1.00 78.31 99 TYR A N 1
ATOM 707 C CA . TYR A 1 99 ? 0.006 8.858 2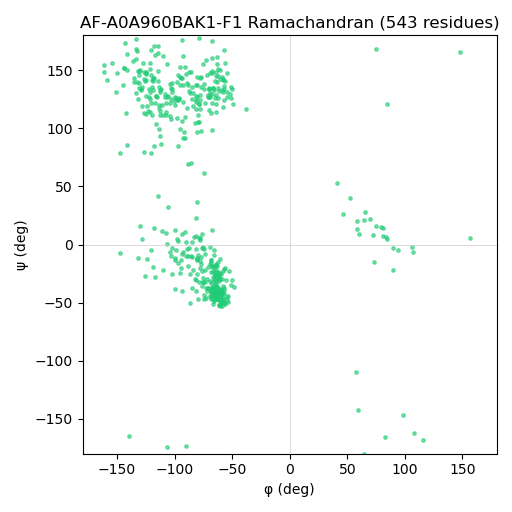1.405 1.00 78.31 99 TYR A CA 1
ATOM 708 C C . TYR A 1 99 ? 1.430 9.365 21.156 1.00 78.31 99 TYR A C 1
ATOM 710 O O . TYR A 1 99 ? 2.364 8.579 21.003 1.00 78.31 99 TYR A O 1
ATOM 718 N N . ASN A 1 100 ? 1.616 10.685 21.149 1.00 75.50 100 ASN A N 1
ATOM 719 C CA . ASN A 1 100 ? 2.935 11.299 21.081 1.00 75.50 100 ASN A CA 1
ATOM 720 C C . ASN A 1 100 ? 3.471 11.530 22.502 1.00 75.50 100 ASN A C 1
ATOM 722 O O . ASN A 1 100 ? 3.010 12.418 23.220 1.00 75.50 100 ASN A O 1
ATOM 726 N N . THR A 1 101 ? 4.490 10.762 22.887 1.00 72.62 101 THR A N 1
ATOM 727 C CA . THR A 1 101 ? 5.104 10.809 24.227 1.00 72.62 101 THR A CA 1
ATOM 728 C C . THR A 1 101 ? 5.825 12.124 24.528 1.00 72.62 101 THR A C 1
ATOM 730 O O . THR A 1 101 ? 5.970 12.499 25.689 1.00 72.62 101 THR A O 1
ATOM 733 N N . THR A 1 102 ? 6.249 12.861 23.496 1.00 72.50 102 THR A N 1
ATOM 734 C CA . THR A 1 102 ? 6.964 14.135 23.657 1.00 72.50 102 THR A CA 1
ATOM 735 C C . THR A 1 102 ? 5.999 15.275 23.964 1.00 72.50 102 THR A C 1
ATOM 737 O O . THR A 1 102 ? 6.228 16.064 24.878 1.00 72.50 102 THR A O 1
ATOM 740 N N . THR A 1 103 ? 4.902 15.362 23.210 1.00 78.44 103 THR A N 1
ATOM 741 C CA . THR A 1 103 ? 3.908 16.441 23.349 1.00 78.44 103 THR A CA 1
ATOM 742 C C . THR A 1 103 ? 2.753 16.079 24.281 1.00 78.44 103 THR A C 1
ATOM 744 O O . THR A 1 103 ? 1.944 16.946 24.605 1.00 78.44 103 THR A O 1
ATOM 747 N N . LYS A 1 104 ? 2.677 14.815 24.721 1.00 83.00 104 LYS A N 1
ATOM 748 C CA . LYS A 1 104 ? 1.582 14.247 25.522 1.00 83.00 104 LYS A CA 1
ATOM 749 C C . LYS A 1 104 ? 0.209 14.494 24.897 1.00 83.00 104 LYS A C 1
ATOM 751 O O . LYS A 1 104 ? -0.756 14.836 25.579 1.00 83.00 104 LYS A O 1
ATOM 756 N N . SER A 1 105 ? 0.150 14.361 23.579 1.00 85.00 105 SER A N 1
ATOM 757 C CA . SER A 1 105 ? -1.018 14.678 22.764 1.00 85.00 105 SER A CA 1
ATOM 758 C C . SER A 1 105 ? -1.152 13.673 21.613 1.00 85.00 105 SER A C 1
ATOM 760 O O . SER A 1 105 ? -0.266 12.826 21.449 1.00 85.00 105 SER A O 1
ATOM 762 N N . PRO A 1 106 ? -2.242 13.708 20.829 1.00 82.12 106 PRO A N 1
ATOM 763 C CA . PRO A 1 106 ? -2.341 12.908 19.619 1.00 82.12 106 PRO A CA 1
ATOM 764 C C . PRO A 1 106 ? -1.193 13.254 18.672 1.00 82.12 106 PRO A C 1
ATOM 766 O O . PRO A 1 106 ? -0.806 14.418 18.545 1.00 82.12 106 PRO A O 1
ATOM 769 N N . ASP A 1 107 ? -0.656 12.256 17.980 1.00 79.31 107 ASP A N 1
ATOM 770 C CA . ASP A 1 107 ? 0.249 12.524 16.870 1.00 79.31 107 ASP A CA 1
ATOM 771 C C . ASP A 1 107 ? -0.513 13.186 15.710 1.00 79.31 107 ASP A C 1
ATOM 773 O O . ASP A 1 107 ? -1.184 12.522 14.918 1.00 79.31 107 ASP A O 1
ATOM 777 N N . TRP A 1 108 ? -0.422 14.515 15.626 1.00 77.62 108 TRP A N 1
ATOM 778 C CA . TRP A 1 108 ? -1.177 15.320 14.666 1.00 77.62 108 TRP A CA 1
ATOM 779 C C . TRP A 1 108 ? -0.849 15.023 13.202 1.00 77.62 108 TRP A C 1
ATOM 781 O O . TRP A 1 108 ? -1.722 15.190 12.354 1.00 77.62 108 TRP A O 1
ATOM 791 N N . ALA A 1 109 ? 0.355 14.529 12.897 1.00 65.00 109 ALA A N 1
ATOM 792 C CA . ALA A 1 109 ? 0.676 14.076 11.544 1.00 65.00 109 ALA A CA 1
ATOM 793 C C . ALA A 1 109 ? -0.186 12.863 11.162 1.00 65.00 109 ALA A C 1
ATOM 795 O O . ALA A 1 109 ? -0.761 12.805 10.076 1.00 65.00 109 ALA A O 1
ATOM 796 N N . THR A 1 110 ? -0.344 11.933 12.103 1.00 64.19 110 THR A N 1
ATOM 797 C CA . THR A 1 110 ? -1.181 10.745 11.941 1.00 64.19 110 THR A CA 1
ATOM 798 C C . THR A 1 110 ? -2.675 11.089 11.949 1.00 64.19 110 THR A C 1
ATOM 800 O O . THR A 1 110 ? -3.435 10.520 11.173 1.00 64.19 110 THR A O 1
ATOM 803 N N . VAL A 1 111 ? -3.116 12.051 12.768 1.00 74.44 111 VAL A N 1
ATOM 804 C CA . VAL A 1 111 ? -4.514 12.537 12.776 1.00 74.44 111 VAL A CA 1
ATOM 805 C C . VAL A 1 111 ? -4.912 13.129 11.425 1.00 74.44 111 VAL A C 1
ATOM 807 O O . VAL A 1 111 ? -5.995 12.829 10.916 1.00 74.44 111 VAL A O 1
ATOM 810 N N . LEU A 1 112 ? -4.033 13.929 10.823 1.00 71.44 112 LEU A N 1
ATOM 811 C CA . LEU A 1 112 ? -4.274 14.488 9.500 1.00 71.44 112 LEU A CA 1
ATOM 812 C C . LEU A 1 112 ? -4.307 13.387 8.432 1.00 71.44 112 LEU A C 1
ATOM 814 O O . LEU A 1 112 ? -5.250 13.341 7.649 1.00 71.44 112 LEU A O 1
ATOM 818 N N . ALA A 1 113 ? -3.331 12.475 8.436 1.00 62.69 113 ALA A N 1
ATOM 819 C CA . ALA A 1 113 ? -3.212 11.428 7.420 1.00 62.69 113 ALA A CA 1
ATOM 820 C C . ALA A 1 113 ? -4.339 10.381 7.471 1.00 62.69 113 ALA A C 1
ATOM 822 O O . ALA A 1 113 ? -4.819 9.942 6.430 1.00 62.69 113 ALA A O 1
ATOM 823 N N . VAL A 1 114 ? -4.760 9.973 8.672 1.00 69.69 114 VAL A N 1
ATOM 824 C CA . VAL A 1 114 ? -5.764 8.911 8.854 1.00 69.69 114 VAL A CA 1
ATOM 825 C C . VAL A 1 114 ? -7.183 9.461 8.768 1.00 69.69 114 VAL A C 1
ATOM 827 O O . VAL A 1 114 ? -8.063 8.785 8.249 1.00 69.69 114 VAL A O 1
ATOM 830 N N . CYS A 1 115 ? -7.417 10.665 9.296 1.00 76.62 115 CYS A N 1
ATOM 831 C CA . CYS A 1 115 ? -8.771 11.170 9.520 1.00 76.62 115 CYS A CA 1
ATOM 832 C C . CYS A 1 115 ? -9.088 12.476 8.788 1.00 76.62 115 CYS A C 1
ATOM 834 O O . CYS A 1 115 ? -10.226 12.943 8.856 1.00 76.62 115 CYS A O 1
ATOM 836 N N . GLY A 1 116 ? -8.113 13.086 8.106 1.00 72.75 116 GLY A N 1
ATOM 837 C CA . GLY A 1 116 ? -8.299 14.366 7.418 1.00 72.75 116 GLY A CA 1
ATOM 838 C C . GLY A 1 116 ? -8.590 15.525 8.375 1.00 72.75 116 GLY A C 1
ATOM 839 O O . GLY A 1 116 ? -9.296 16.465 8.018 1.00 72.75 116 GLY A O 1
ATOM 840 N N . ILE A 1 117 ? -8.113 15.447 9.623 1.00 78.25 117 ILE A N 1
ATOM 841 C CA . ILE A 1 117 ? -8.364 16.462 10.652 1.00 78.25 117 ILE A CA 1
ATOM 842 C C . ILE A 1 117 ? -7.109 17.321 10.832 1.00 78.25 117 ILE A C 1
ATOM 844 O O . ILE A 1 117 ? -6.101 16.867 11.367 1.00 78.25 117 ILE A O 1
ATOM 848 N N . SER A 1 118 ? -7.187 18.584 10.413 1.00 65.88 118 SER A N 1
ATOM 849 C CA . SER A 1 118 ? -6.074 19.540 10.483 1.00 65.88 118 SER A CA 1
ATOM 850 C C . SER A 1 118 ? -5.976 20.286 11.816 1.00 65.88 118 SER A C 1
ATOM 852 O O . SER A 1 118 ? -4.893 20.721 12.200 1.00 65.88 118 SER A O 1
ATOM 854 N N . SER A 1 119 ? -7.085 20.433 12.549 1.00 66.12 119 SER A N 1
ATOM 855 C CA . SER A 1 119 ? -7.077 20.981 13.908 1.00 66.12 119 SER A CA 1
ATOM 856 C C . SER A 1 119 ? -8.319 20.561 14.692 1.00 66.12 119 SER A C 1
ATOM 858 O O . SER A 1 119 ? -9.421 20.509 14.151 1.00 66.12 119 SER A O 1
ATOM 860 N N . HIS A 1 120 ? -8.143 20.263 15.979 1.00 69.50 120 HIS A N 1
ATOM 861 C CA . HIS A 1 120 ? -9.240 20.019 16.911 1.00 69.50 120 HIS A CA 1
ATOM 862 C C . HIS A 1 120 ? -8.829 20.442 18.320 1.00 69.50 120 HIS A C 1
ATOM 864 O O . HIS A 1 120 ? -7.666 20.313 18.708 1.00 69.50 120 HIS A O 1
ATOM 870 N N . THR A 1 121 ? -9.783 20.918 19.120 1.00 75.56 121 THR A N 1
ATOM 871 C CA . THR A 1 121 ? -9.544 21.116 20.552 1.00 75.56 121 THR A CA 1
ATOM 872 C C . THR A 1 121 ? -9.393 19.747 21.208 1.00 75.56 121 THR A C 1
ATOM 874 O O . THR A 1 121 ? -10.339 18.962 21.241 1.00 75.56 121 THR A O 1
ATOM 877 N N . PHE A 1 122 ? -8.189 19.450 21.689 1.00 79.81 122 PHE A N 1
ATOM 878 C CA . PHE A 1 122 ? -7.856 18.173 22.309 1.00 79.81 122 PHE A CA 1
ATOM 879 C C . PHE A 1 122 ? -7.984 18.248 23.835 1.00 79.81 122 PHE A C 1
ATOM 881 O O . PHE A 1 122 ? -7.529 19.207 24.461 1.00 79.81 122 PHE A O 1
ATOM 888 N N . ASN A 1 123 ? -8.573 17.210 24.431 1.00 84.94 123 ASN A N 1
ATOM 889 C CA . ASN A 1 123 ? -8.575 16.996 25.871 1.00 84.94 123 ASN A CA 1
ATOM 890 C C . ASN A 1 123 ? -7.550 15.913 26.222 1.00 84.94 123 ASN A C 1
ATOM 892 O O . ASN A 1 123 ? -7.661 14.796 25.732 1.00 84.94 123 ASN A O 1
ATOM 896 N N . ALA A 1 124 ? -6.613 16.212 27.127 1.00 83.50 124 ALA A N 1
ATOM 897 C CA . ALA A 1 124 ? -5.603 15.262 27.608 1.00 83.50 124 ALA A CA 1
ATOM 898 C C . ALA A 1 124 ? -6.187 13.911 28.063 1.00 83.50 124 ALA A C 1
ATOM 900 O O . ALA A 1 124 ? -5.538 12.880 27.916 1.00 83.50 124 ALA A O 1
ATOM 901 N N . LEU A 1 125 ? -7.425 13.912 28.571 1.00 85.62 125 LEU A N 1
ATOM 902 C CA . LEU A 1 125 ? -8.136 12.708 29.002 1.00 85.62 125 LEU A CA 1
ATOM 903 C C . LEU A 1 125 ? -8.528 11.775 27.852 1.00 85.62 125 LEU A C 1
ATOM 905 O O . LEU A 1 125 ? -8.843 10.621 28.116 1.00 85.62 125 LEU A O 1
ATOM 909 N N . ASP A 1 126 ? -8.511 12.243 26.605 1.00 88.00 126 ASP A N 1
ATOM 910 C CA . ASP A 1 126 ? -8.795 11.432 25.420 1.00 88.00 126 ASP A CA 1
ATOM 911 C C . ASP A 1 126 ? -7.566 10.647 24.927 1.00 88.00 126 ASP A C 1
ATOM 913 O O . ASP A 1 126 ? -7.624 10.004 23.878 1.00 88.00 126 ASP A O 1
ATOM 917 N N . CYS A 1 127 ? -6.456 10.678 25.665 1.00 87.81 127 CYS A N 1
ATOM 918 C CA . CYS A 1 127 ? -5.299 9.821 25.437 1.00 87.81 127 CYS A CA 1
ATOM 919 C C . CYS A 1 127 ? -5.084 8.862 26.608 1.00 87.81 127 CYS A C 1
ATOM 921 O O . CYS A 1 127 ? -5.363 9.176 27.764 1.00 87.81 127 CYS A O 1
ATOM 923 N N . ASN A 1 128 ? -4.545 7.690 26.294 1.00 84.69 128 ASN A N 1
ATOM 924 C CA . ASN A 1 128 ? -4.054 6.723 27.260 1.00 84.69 128 ASN A CA 1
ATOM 925 C C . ASN A 1 128 ? -2.594 6.406 26.917 1.00 84.69 128 ASN A C 1
ATOM 927 O O . ASN A 1 128 ? -2.319 5.818 25.872 1.00 84.69 128 ASN A O 1
ATOM 931 N N . GLU A 1 129 ? -1.682 6.820 27.798 1.00 80.62 129 GLU A N 1
ATOM 932 C CA . GLU A 1 129 ? -0.236 6.633 27.643 1.00 80.62 129 GLU A CA 1
ATOM 933 C C . GLU A 1 129 ? 0.152 5.148 27.665 1.00 80.62 129 GLU A C 1
ATOM 935 O O . GLU A 1 129 ? 0.871 4.702 26.775 1.00 80.62 129 GLU A O 1
ATOM 940 N N . ASP A 1 130 ? -0.404 4.361 28.593 1.00 73.19 130 ASP A N 1
ATOM 941 C CA . ASP A 1 130 ? -0.110 2.926 28.728 1.00 73.19 130 ASP A CA 1
ATOM 942 C C . ASP A 1 130 ? -0.551 2.125 27.495 1.00 73.19 130 ASP A C 1
ATOM 944 O O . ASP A 1 130 ? 0.094 1.158 27.094 1.00 73.19 130 ASP A O 1
ATOM 948 N N . ALA A 1 131 ? -1.667 2.528 26.885 1.00 70.31 131 ALA A N 1
ATOM 949 C CA . ALA A 1 131 ? -2.174 1.918 25.662 1.00 70.31 131 ALA A CA 1
ATOM 950 C C . ALA A 1 131 ? -1.559 2.520 24.385 1.00 70.31 131 ALA A C 1
ATOM 952 O O . ALA A 1 131 ? -1.791 1.986 23.302 1.00 70.31 131 ALA A O 1
ATOM 953 N N . GLY A 1 132 ? -0.808 3.623 24.486 1.00 78.62 132 GLY A N 1
ATOM 954 C CA . GLY A 1 132 ? -0.203 4.315 23.347 1.00 78.62 132 GLY A CA 1
ATOM 955 C C . GLY A 1 132 ? -1.207 4.917 22.355 1.00 78.62 132 GLY A C 1
ATOM 956 O O . GLY A 1 132 ? -0.847 5.154 21.203 1.00 78.62 132 GLY A O 1
ATOM 957 N N . ILE A 1 133 ? -2.456 5.164 22.771 1.00 85.62 133 ILE A N 1
ATOM 958 C CA . ILE A 1 133 ? -3.540 5.615 21.883 1.00 85.62 133 ILE A CA 1
ATOM 959 C C . ILE A 1 133 ? -4.143 6.953 22.311 1.00 85.62 133 ILE A C 1
ATOM 961 O O . ILE A 1 133 ? -4.243 7.268 23.497 1.00 85.62 133 ILE A O 1
ATOM 965 N N . CYS A 1 134 ? -4.640 7.696 21.329 1.00 88.94 134 CYS A N 1
ATOM 966 C CA . CYS A 1 134 ? -5.432 8.907 21.503 1.00 88.94 134 CYS A CA 1
ATOM 967 C C . CYS A 1 134 ? -6.700 8.848 20.664 1.00 88.94 134 CYS A C 1
ATOM 969 O O . CYS A 1 134 ? -6.702 8.246 19.598 1.00 88.94 134 CYS A O 1
ATOM 971 N N . SER A 1 135 ? -7.771 9.494 21.117 1.00 89.69 135 SER A N 1
ATOM 972 C CA . SER A 1 135 ? -9.042 9.563 20.402 1.00 89.69 135 SER A CA 1
ATOM 973 C C . SER A 1 135 ? -9.448 11.019 20.155 1.00 89.69 135 SER A C 1
ATOM 975 O O . SER A 1 135 ? -9.791 11.748 21.081 1.00 89.69 135 SER A O 1
ATOM 977 N N . VAL A 1 136 ? -9.512 11.461 18.900 1.00 89.19 136 VAL A N 1
ATOM 978 C CA . VAL A 1 136 ? -9.909 12.826 18.492 1.00 89.19 136 VAL A CA 1
ATOM 979 C C . VAL A 1 136 ? -11.347 12.847 17.951 1.00 89.19 136 VAL A C 1
ATOM 981 O O . VAL A 1 136 ? -11.755 11.875 17.301 1.00 89.19 136 VAL A O 1
ATOM 984 N N . PRO A 1 137 ? -12.202 13.818 18.345 1.00 89.31 137 PRO A N 1
ATOM 985 C CA . PRO A 1 137 ? -13.581 13.865 17.866 1.00 89.31 137 PRO A CA 1
ATOM 986 C C . PRO A 1 137 ? -13.601 13.909 16.344 1.00 89.31 137 PRO A C 1
ATOM 988 O O . PRO A 1 137 ? -12.740 14.536 15.736 1.00 89.31 137 PRO A O 1
ATOM 991 N N . CYS A 1 138 ? -14.543 13.197 15.739 1.00 87.56 138 CYS A N 1
ATOM 992 C CA . CYS A 1 138 ? -14.602 13.047 14.297 1.00 87.56 138 CYS A CA 1
ATOM 993 C C . CYS A 1 138 ? -16.044 13.240 13.829 1.00 87.56 138 CYS A C 1
ATOM 995 O O . CYS A 1 138 ? -16.982 12.867 14.534 1.00 87.56 138 CYS A O 1
ATOM 997 N N . THR A 1 139 ? -16.232 13.869 12.673 1.00 85.12 139 THR A N 1
ATOM 998 C CA . THR A 1 139 ? -17.562 14.154 12.120 1.00 85.12 139 THR A CA 1
ATOM 999 C C . THR A 1 139 ? -17.787 13.379 10.832 1.00 85.12 139 THR A C 1
ATOM 1001 O O . THR A 1 139 ? -16.856 12.818 10.267 1.00 85.12 139 THR A O 1
ATOM 1004 N N . THR A 1 140 ? -19.012 13.380 10.310 1.00 79.62 140 THR A N 1
ATOM 1005 C CA . THR A 1 140 ? -19.307 12.735 9.022 1.00 79.62 140 THR A CA 1
ATOM 1006 C C . THR A 1 140 ? -18.624 13.400 7.823 1.00 79.62 140 THR A C 1
ATOM 1008 O O . THR A 1 140 ? -18.679 12.849 6.732 1.00 79.62 140 THR A O 1
ATOM 1011 N N . ALA A 1 141 ? -18.005 14.571 8.010 1.00 74.56 141 ALA A N 1
ATOM 1012 C CA . ALA A 1 141 ? -17.167 15.229 7.009 1.00 74.56 141 ALA A CA 1
ATOM 1013 C C . ALA A 1 141 ? -15.694 14.771 7.058 1.00 74.56 141 ALA A C 1
ATOM 1015 O O . ALA A 1 141 ? -14.885 15.243 6.266 1.00 74.56 141 ALA A O 1
ATOM 1016 N N . ASN A 1 142 ? -15.333 13.901 8.006 1.00 81.12 142 ASN A N 1
ATOM 1017 C CA . ASN A 1 142 ? -13.979 13.400 8.224 1.00 81.12 142 ASN A CA 1
ATOM 1018 C C . ASN A 1 142 ? -13.912 11.881 8.001 1.00 81.12 142 ASN A C 1
ATOM 1020 O O . ASN A 1 142 ? -14.921 11.179 8.086 1.00 81.12 142 ASN A O 1
ATOM 1024 N N . HIS A 1 143 ? -12.695 11.364 7.832 1.00 76.38 143 HIS A N 1
ATOM 1025 C CA . HIS A 1 143 ? -12.422 9.936 7.636 1.00 76.38 143 HIS A CA 1
ATOM 1026 C C . HIS A 1 143 ? -12.297 9.212 8.969 1.00 76.38 143 HIS A C 1
ATOM 1028 O O . HIS A 1 143 ? -11.221 8.839 9.431 1.00 76.38 143 HIS A O 1
ATOM 1034 N N . CYS A 1 144 ? -13.425 9.081 9.657 1.00 86.88 144 CYS A N 1
ATOM 1035 C CA . CYS A 1 144 ? -13.446 8.474 10.978 1.00 86.88 144 CYS A CA 1
ATOM 1036 C C . CYS A 1 144 ? -13.092 6.995 10.891 1.00 86.88 144 CYS A C 1
ATOM 1038 O O . CYS A 1 144 ? -13.636 6.268 10.072 1.00 86.88 144 CYS A O 1
ATOM 1040 N N . ASN A 1 145 ? -12.223 6.530 11.781 1.00 84.81 145 ASN A N 1
ATOM 1041 C CA . ASN A 1 145 ? -11.812 5.127 11.850 1.00 84.81 145 ASN A CA 1
ATOM 1042 C C . ASN A 1 145 ? -12.497 4.373 13.002 1.00 84.81 145 ASN A C 1
ATOM 1044 O O . ASN A 1 145 ? -12.395 3.154 13.104 1.00 84.81 145 ASN A O 1
ATOM 1048 N N . THR A 1 146 ? -13.190 5.087 13.893 1.00 90.75 146 THR A N 1
ATOM 1049 C CA . THR A 1 146 ? -13.740 4.535 15.129 1.00 90.75 146 THR A CA 1
ATOM 1050 C C . THR A 1 146 ? -15.167 5.002 15.346 1.00 90.75 146 THR A C 1
ATOM 1052 O O . THR A 1 146 ? -15.499 6.171 15.150 1.00 90.75 146 THR A O 1
ATOM 1055 N N . ILE A 1 147 ? -16.008 4.089 15.815 1.00 92.88 147 ILE A N 1
ATOM 1056 C CA . ILE A 1 147 ? -17.369 4.377 16.250 1.00 92.88 147 ILE A CA 1
ATOM 1057 C C . ILE A 1 147 ? -17.519 4.009 17.720 1.00 92.88 147 ILE A C 1
ATOM 1059 O O . ILE A 1 147 ? -16.981 3.001 18.182 1.00 92.88 147 ILE A O 1
ATOM 1063 N N . VAL A 1 148 ? -18.258 4.831 18.455 1.00 93.94 148 VAL A N 1
ATOM 1064 C CA . VAL A 1 148 ? -18.596 4.599 19.855 1.00 93.94 148 VAL A CA 1
ATOM 1065 C C . VAL A 1 148 ? -20.103 4.590 19.987 1.00 93.94 148 VAL A C 1
ATOM 1067 O O . VAL A 1 148 ? -20.767 5.533 19.568 1.00 93.94 148 VAL A O 1
ATOM 1070 N N . VAL A 1 149 ? -20.638 3.528 20.576 1.00 92.06 149 VAL A N 1
ATOM 1071 C CA . VAL A 1 149 ? -22.067 3.347 20.818 1.00 92.06 149 VAL A CA 1
ATOM 1072 C C . VAL A 1 149 ? -22.291 3.307 22.323 1.00 92.06 149 VAL A C 1
ATOM 1074 O O . VAL A 1 149 ? -21.647 2.546 23.048 1.00 92.06 149 VAL A O 1
ATOM 1077 N N . LYS A 1 150 ? -23.211 4.141 22.800 1.00 90.69 150 LYS A N 1
ATOM 1078 C CA . LYS A 1 150 ? -23.512 4.323 24.216 1.00 90.69 150 LYS A CA 1
ATOM 1079 C C . LYS A 1 150 ? -25.009 4.250 24.464 1.00 90.69 150 LYS A C 1
ATOM 1081 O O . LYS A 1 150 ? -25.803 4.890 23.773 1.00 90.69 150 LYS A O 1
ATOM 1086 N N . TYR A 1 151 ? -25.390 3.515 25.505 1.00 88.88 151 TYR A N 1
ATOM 1087 C CA . TYR A 1 151 ? -26.779 3.455 25.950 1.00 88.88 151 TYR A CA 1
ATOM 1088 C C . TYR A 1 151 ? -26.905 3.100 27.435 1.00 88.88 151 TYR A C 1
ATOM 1090 O O . TYR A 1 151 ? -26.016 2.484 28.024 1.00 88.88 151 TYR A O 1
ATOM 1098 N N . ASN A 1 152 ? -28.019 3.492 28.048 1.00 87.19 152 ASN A N 1
ATOM 1099 C CA . ASN A 1 152 ? -28.436 3.062 29.379 1.00 87.19 152 ASN A CA 1
ATOM 1100 C C . ASN A 1 152 ? -29.866 2.513 29.306 1.00 87.19 152 ASN A C 1
ATOM 1102 O O . ASN A 1 152 ? -30.701 3.015 28.560 1.00 87.19 152 ASN A O 1
ATOM 1106 N N . LYS A 1 153 ? -30.146 1.456 30.068 1.00 84.19 153 LYS A N 1
ATOM 1107 C CA . LYS A 1 153 ? -31.457 0.807 30.091 1.00 84.19 153 LYS A CA 1
ATOM 1108 C C . LYS A 1 153 ? -32.050 0.882 31.495 1.00 84.19 153 LYS A C 1
ATOM 1110 O O . LYS A 1 153 ? -31.390 0.548 32.483 1.00 84.19 153 LYS A O 1
ATOM 1115 N N . THR A 1 154 ? -33.316 1.282 31.566 1.00 87.06 154 THR A N 1
ATOM 1116 C CA . THR A 1 154 ? -34.153 1.106 32.757 1.00 87.06 154 THR A CA 1
ATOM 1117 C C . THR A 1 154 ? -34.633 -0.340 32.809 1.00 87.06 154 THR A C 1
ATOM 1119 O O . THR A 1 154 ? -35.160 -0.851 31.823 1.00 87.06 154 THR A O 1
ATOM 1122 N N . VAL A 1 155 ? -34.448 -1.005 33.945 1.00 85.56 155 VAL A N 1
ATOM 1123 C CA . VAL A 1 155 ? -34.851 -2.396 34.168 1.00 85.56 155 VAL A CA 1
ATOM 1124 C C . VAL A 1 155 ? -35.952 -2.423 35.212 1.00 85.56 155 VAL A C 1
ATOM 1126 O O . VAL A 1 155 ? -35.725 -2.024 36.352 1.00 85.56 155 VAL A O 1
ATOM 1129 N N . ASP A 1 156 ? -37.123 -2.930 34.848 1.00 87.00 156 ASP A N 1
ATOM 1130 C CA . ASP A 1 156 ? -38.211 -3.127 35.804 1.00 87.00 156 ASP A CA 1
ATOM 1131 C C . ASP A 1 156 ? -37.868 -4.275 36.754 1.00 87.00 156 ASP A C 1
ATOM 1133 O O . ASP A 1 156 ? -37.540 -5.384 36.317 1.00 87.00 156 ASP A O 1
ATOM 1137 N N . TYR A 1 157 ? -37.947 -4.035 38.057 1.00 86.19 157 TYR A N 1
ATOM 1138 C CA . TYR A 1 157 ? -37.727 -5.065 39.067 1.00 86.19 157 TYR A CA 1
ATOM 1139 C C . TYR A 1 157 ? -38.973 -5.928 39.242 1.00 86.19 157 TYR A C 1
ATOM 1141 O O . TYR A 1 157 ? -40.106 -5.459 39.151 1.00 86.19 157 TYR A O 1
ATOM 1149 N N . SER A 1 158 ? -38.758 -7.217 39.483 1.00 87.00 158 SER A N 1
ATOM 1150 C CA . SER A 1 158 ? -39.832 -8.186 39.683 1.00 87.00 158 SER A CA 1
ATOM 1151 C C . SER A 1 158 ? -40.443 -8.056 41.080 1.00 87.00 158 SER A C 1
ATOM 1153 O O . SER A 1 158 ? -41.653 -8.215 41.226 1.00 87.00 158 SER A O 1
ATOM 1155 N N . PHE A 1 159 ? -39.632 -7.749 42.099 1.00 87.12 159 PHE A N 1
ATOM 1156 C CA . PHE A 1 159 ? -40.086 -7.634 43.492 1.00 87.12 159 PHE A CA 1
ATOM 1157 C C . PHE A 1 159 ? -39.874 -6.244 44.105 1.00 87.12 159 PHE A C 1
ATOM 1159 O O . PHE A 1 159 ? -40.571 -5.882 45.052 1.00 87.12 159 PHE A O 1
ATOM 1166 N N . GLY A 1 160 ? -38.993 -5.428 43.530 1.00 82.06 160 GLY A N 1
ATOM 1167 C CA . GLY A 1 160 ? -38.737 -4.043 43.920 1.00 82.06 160 GLY A CA 1
ATOM 1168 C C . GLY A 1 160 ? -39.974 -3.143 44.098 1.00 82.06 160 GLY A C 1
ATOM 1169 O O . GLY A 1 160 ? -39.989 -2.360 45.058 1.00 82.06 160 GLY A O 1
ATOM 1170 N N . PRO A 1 161 ? -41.057 -3.262 43.293 1.00 88.69 161 PRO A N 1
ATOM 1171 C CA . PRO A 1 161 ? -42.289 -2.510 43.540 1.00 88.69 161 PRO A CA 1
ATOM 1172 C C . PRO A 1 161 ? -42.874 -2.710 44.948 1.00 88.69 161 PRO A C 1
ATOM 1174 O O . PRO A 1 161 ? -43.446 -1.776 45.505 1.00 88.69 161 PRO A O 1
ATOM 1177 N N . ALA A 1 162 ? -42.683 -3.884 45.566 1.00 83.56 162 ALA A N 1
ATOM 1178 C CA . ALA A 1 162 ? -43.189 -4.188 46.908 1.00 83.56 162 ALA A CA 1
ATOM 1179 C C . ALA A 1 162 ? -42.511 -3.370 48.024 1.00 83.56 162 ALA A C 1
ATOM 1181 O O . ALA A 1 162 ? -43.062 -3.251 49.117 1.00 83.56 162 ALA A O 1
ATOM 1182 N N . ILE A 1 163 ? -41.336 -2.794 47.752 1.00 81.12 163 ILE A N 1
ATOM 1183 C CA . ILE A 1 163 ? -40.568 -1.953 48.683 1.00 81.12 163 ILE A CA 1
ATOM 1184 C C . ILE A 1 163 ? -40.397 -0.513 48.171 1.00 81.12 163 ILE A C 1
ATOM 1186 O O . ILE A 1 163 ? -39.570 0.234 48.689 1.00 81.12 163 ILE A O 1
ATOM 1190 N N . GLY A 1 164 ? -41.173 -0.111 47.156 1.00 82.94 164 GLY A N 1
ATOM 1191 C CA . GLY A 1 164 ? -41.150 1.246 46.601 1.00 82.94 164 GLY A CA 1
ATOM 1192 C C . GLY A 1 164 ? -39.993 1.541 45.639 1.00 82.94 164 GLY A C 1
ATOM 1193 O O . GLY A 1 164 ? -39.751 2.706 45.336 1.00 82.94 164 GLY A O 1
ATOM 1194 N N . ILE A 1 165 ? -39.293 0.517 45.137 1.00 86.19 165 ILE A N 1
ATOM 1195 C CA . ILE A 1 165 ? -38.200 0.654 44.159 1.00 86.19 165 ILE A CA 1
ATOM 1196 C C . ILE A 1 165 ? -38.583 -0.133 42.899 1.00 86.19 165 ILE A C 1
ATOM 1198 O O . ILE A 1 165 ? -38.138 -1.264 42.721 1.00 86.19 165 ILE A O 1
ATOM 1202 N N . PRO A 1 166 ? -39.451 0.400 42.025 1.00 84.88 166 PRO A N 1
ATOM 1203 C CA . PRO A 1 166 ? -39.996 -0.379 40.915 1.00 84.88 166 PRO A CA 1
ATOM 1204 C C . PRO A 1 166 ? -38.978 -0.679 39.806 1.00 84.88 166 PRO A C 1
ATOM 1206 O O . PRO A 1 166 ? -39.191 -1.604 39.028 1.00 84.88 166 PRO A O 1
ATOM 1209 N N . THR A 1 167 ? -37.876 0.075 39.726 1.00 87.69 167 THR A N 1
ATOM 1210 C CA . THR A 1 167 ? -36.926 0.009 38.607 1.00 87.69 167 THR A CA 1
ATOM 1211 C C . THR A 1 167 ? -35.475 0.203 39.046 1.00 87.69 167 THR A C 1
ATOM 1213 O O . THR A 1 167 ? -35.201 0.963 39.976 1.00 87.69 167 THR A O 1
ATOM 1216 N N . GLY A 1 168 ? -34.543 -0.389 38.301 1.00 85.50 168 GLY A N 1
ATOM 1217 C CA . GLY A 1 168 ? -33.104 -0.127 38.344 1.00 85.50 168 GLY A CA 1
ATOM 1218 C C . GLY A 1 168 ? -32.575 0.494 37.052 1.00 85.50 168 GLY A C 1
ATOM 1219 O O . GLY A 1 168 ? -33.231 0.452 36.016 1.00 85.50 168 GLY A O 1
ATOM 1220 N N . GLN A 1 169 ? -31.365 1.051 37.099 1.00 85.06 169 GLN A N 1
ATOM 1221 C CA . GLN A 1 169 ? -30.640 1.528 35.918 1.00 85.06 169 GLN A CA 1
ATOM 1222 C C . GLN A 1 169 ? -29.418 0.653 35.683 1.00 85.06 169 GLN A C 1
ATOM 1224 O O . GLN A 1 169 ? -28.627 0.445 36.604 1.00 85.06 169 GLN A O 1
ATOM 1229 N N . THR A 1 170 ? -29.200 0.208 34.444 1.00 84.12 170 THR A N 1
ATOM 1230 C CA . THR A 1 170 ? -27.960 -0.500 34.090 1.00 84.12 170 THR A CA 1
ATOM 1231 C C . THR A 1 170 ? -26.727 0.384 34.239 1.00 84.12 170 THR A C 1
ATOM 1233 O O . THR A 1 170 ? -25.623 -0.146 34.274 1.00 84.12 170 THR A O 1
ATOM 1236 N N . GLY A 1 171 ? -26.889 1.710 34.301 1.00 84.94 171 GLY A N 1
ATOM 1237 C CA . GLY A 1 171 ? -25.819 2.677 34.066 1.00 84.94 171 GLY A CA 1
ATOM 1238 C C . GLY A 1 171 ? -25.496 2.793 32.573 1.00 84.94 171 GLY A C 1
ATOM 1239 O O . GLY A 1 171 ? -25.966 1.988 31.765 1.00 84.94 171 GLY A O 1
ATOM 1240 N N . ALA A 1 172 ? -24.713 3.809 32.204 1.00 86.06 172 ALA A N 1
ATOM 1241 C CA . ALA A 1 172 ? -24.233 3.953 30.834 1.00 86.06 172 ALA A CA 1
ATOM 1242 C C . ALA A 1 172 ? -23.247 2.826 30.512 1.00 86.06 172 ALA A C 1
ATOM 1244 O O . ALA A 1 172 ? -22.230 2.668 31.190 1.00 86.06 172 ALA A O 1
ATOM 1245 N N . ILE A 1 173 ? -23.570 2.057 29.481 1.00 89.00 173 ILE A N 1
ATOM 1246 C CA . ILE A 1 173 ? -22.688 1.070 28.875 1.00 89.00 173 ILE A CA 1
ATOM 1247 C C . ILE A 1 173 ? -22.176 1.661 27.571 1.00 89.00 173 ILE A C 1
ATOM 1249 O O . ILE A 1 173 ? -22.924 2.318 26.844 1.00 89.00 173 ILE A O 1
ATOM 1253 N N . VAL A 1 174 ? -20.887 1.471 27.315 1.00 91.19 174 VAL A N 1
ATOM 1254 C CA . VAL A 1 174 ? -20.200 2.019 26.152 1.00 91.19 174 VAL A CA 1
ATOM 1255 C C . VAL A 1 174 ? -19.451 0.891 25.471 1.00 91.19 174 VAL A C 1
ATOM 1257 O O . VAL A 1 174 ? -18.741 0.132 26.130 1.00 91.19 174 VAL A O 1
ATOM 1260 N N . SER A 1 175 ? -19.598 0.811 24.157 1.00 91.56 175 SER A N 1
ATOM 1261 C CA . SER A 1 175 ? -18.774 -0.030 23.304 1.00 91.56 175 SER A CA 1
ATOM 1262 C C . SER A 1 175 ? -18.149 0.819 22.213 1.00 91.56 175 SER A C 1
ATOM 1264 O O . SER A 1 175 ? -18.785 1.736 21.692 1.00 91.56 175 SER A O 1
ATOM 1266 N N . ALA A 1 176 ? -16.899 0.528 21.877 1.00 92.75 176 ALA A N 1
ATOM 1267 C CA . ALA A 1 176 ? -16.207 1.178 20.783 1.00 92.75 176 ALA A CA 1
ATOM 1268 C C . ALA A 1 176 ? -15.556 0.138 19.882 1.00 92.75 176 ALA A C 1
ATOM 1270 O O . ALA A 1 176 ? -14.952 -0.831 20.351 1.00 92.75 176 ALA A O 1
ATOM 1271 N N . ALA A 1 177 ? -15.650 0.374 18.581 1.00 90.19 177 ALA A N 1
ATOM 1272 C CA . ALA A 1 177 ? -14.995 -0.434 17.574 1.00 90.19 177 ALA A CA 1
ATOM 1273 C C . ALA A 1 177 ? -14.207 0.475 16.640 1.00 90.19 177 ALA A C 1
ATOM 1275 O O . ALA A 1 177 ? -14.709 1.511 16.205 1.00 90.19 177 ALA A O 1
ATOM 1276 N N . CYS A 1 178 ? -12.986 0.065 16.327 1.00 87.12 178 CYS A N 1
ATOM 1277 C CA . CYS A 1 178 ? -12.123 0.756 15.386 1.00 87.12 178 CYS A CA 1
ATOM 1278 C C . CYS A 1 178 ? -11.781 -0.158 14.212 1.00 87.12 178 CYS A C 1
ATOM 1280 O O . CYS A 1 178 ? -11.627 -1.369 14.380 1.00 87.12 178 CYS A O 1
ATOM 1282 N N . ARG A 1 179 ? -11.687 0.423 13.021 1.00 77.75 179 ARG A N 1
ATOM 1283 C CA . ARG A 1 179 ? -11.257 -0.213 11.781 1.00 77.75 179 ARG A CA 1
ATOM 1284 C C . ARG A 1 179 ? -10.247 0.703 11.117 1.00 77.75 179 ARG A C 1
ATOM 1286 O O . ARG A 1 179 ? -10.452 1.908 11.075 1.00 77.75 179 ARG A O 1
ATOM 1293 N N . GLY A 1 180 ? -9.196 0.130 10.555 1.00 70.31 180 GLY A N 1
ATOM 1294 C CA . GLY A 1 180 ? -8.112 0.925 10.009 1.00 70.31 180 GLY A CA 1
ATOM 1295 C C . GLY A 1 180 ? -6.949 1.028 10.997 1.00 70.31 180 GLY A C 1
ATOM 1296 O O . GLY A 1 180 ? -6.695 0.128 11.804 1.00 70.31 180 GLY A O 1
ATOM 1297 N N . TYR A 1 181 ? -6.278 2.175 10.974 1.00 72.56 181 TYR A N 1
ATOM 1298 C CA . TYR A 1 181 ? -5.281 2.539 11.972 1.00 72.56 181 TYR A CA 1
ATOM 1299 C C . TYR A 1 181 ? -5.954 2.837 13.321 1.00 72.56 181 TYR A C 1
ATOM 1301 O O . TYR A 1 181 ? -6.704 3.796 13.413 1.00 72.56 181 TYR A O 1
ATOM 1309 N N . CYS A 1 182 ? -5.694 2.048 14.368 1.00 77.19 182 CYS A N 1
ATOM 1310 C CA . CYS A 1 182 ? -6.369 2.166 15.674 1.00 77.19 182 CYS A CA 1
ATOM 1311 C C . CYS A 1 182 ? -5.410 2.587 16.792 1.00 77.19 182 CYS A C 1
ATOM 1313 O O . CYS A 1 182 ? -5.417 2.023 17.888 1.00 77.19 182 CYS A O 1
ATOM 1315 N N . GLY A 1 183 ? -4.533 3.543 16.485 1.00 65.56 183 GLY A N 1
ATOM 1316 C CA . GLY A 1 183 ? -3.500 4.075 17.382 1.00 65.56 183 GLY A CA 1
ATOM 1317 C C . GLY A 1 183 ? -2.314 3.153 17.652 1.00 65.56 183 GLY A C 1
ATOM 1318 O O . GLY A 1 183 ? -1.254 3.613 18.055 1.00 65.56 183 GLY A O 1
ATOM 1319 N N . THR A 1 184 ? -2.463 1.875 17.323 1.00 58.41 184 THR A N 1
ATOM 1320 C CA . THR A 1 184 ? -1.385 0.915 17.100 1.00 58.41 184 THR A CA 1
ATOM 1321 C C . THR A 1 184 ? -1.670 0.197 15.780 1.00 58.41 184 THR A C 1
ATOM 1323 O O . THR A 1 184 ? -2.828 0.081 15.364 1.00 58.41 184 THR A O 1
ATOM 1326 N N . VAL A 1 185 ? -0.612 -0.215 15.081 1.00 53.34 185 VAL A N 1
ATOM 1327 C CA . VAL A 1 185 ? -0.664 -0.828 13.743 1.00 53.34 185 VAL A CA 1
ATOM 1328 C C . VAL A 1 185 ? -1.677 -1.973 13.706 1.00 53.34 185 VAL A C 1
ATOM 1330 O O . VAL A 1 185 ? -1.704 -2.820 14.601 1.00 53.34 185 VAL A O 1
ATOM 1333 N N . ALA A 1 186 ? -2.516 -2.019 12.673 1.00 51.84 186 ALA A N 1
ATOM 1334 C CA . ALA A 1 186 ? -3.567 -3.021 12.595 1.00 51.84 186 ALA A CA 1
ATOM 1335 C C . ALA A 1 186 ? -3.015 -4.455 12.372 1.00 51.84 186 ALA A C 1
ATOM 1337 O O . ALA A 1 186 ? -2.023 -4.642 11.663 1.00 51.84 186 ALA A O 1
ATOM 1338 N N . PRO A 1 187 ? -3.691 -5.491 12.908 1.00 50.62 187 PRO A N 1
ATOM 1339 C CA . PRO A 1 187 ? -3.178 -6.857 13.080 1.00 50.62 187 PRO A CA 1
ATOM 1340 C C . PRO A 1 187 ? -3.237 -7.751 11.823 1.00 50.62 187 PRO A C 1
ATOM 1342 O O . PRO A 1 187 ? -3.307 -8.975 11.942 1.00 50.62 187 PRO A O 1
ATOM 1345 N N . ASN A 1 188 ? -3.278 -7.191 10.611 1.00 65.88 188 ASN A N 1
ATOM 1346 C CA . ASN A 1 188 ? -3.386 -8.024 9.412 1.00 65.88 188 ASN A CA 1
ATOM 1347 C C . ASN A 1 188 ? -2.005 -8.572 9.014 1.00 65.88 188 ASN A C 1
ATOM 1349 O O . ASN A 1 188 ? -1.091 -7.774 8.785 1.00 65.88 188 ASN A O 1
ATOM 1353 N N . PRO A 1 189 ? -1.851 -9.904 8.895 1.00 80.19 189 PRO A N 1
ATOM 1354 C CA . PRO A 1 189 ? -0.632 -10.488 8.370 1.00 80.19 189 PRO A CA 1
ATOM 1355 C C . PRO A 1 189 ? -0.509 -10.111 6.890 1.00 80.19 189 PRO A C 1
ATOM 1357 O O . PRO A 1 189 ? -1.499 -10.159 6.153 1.00 80.19 189 PRO A O 1
ATOM 1360 N N . MET A 1 190 ? 0.677 -9.692 6.454 1.00 89.00 190 MET A N 1
ATOM 1361 C CA . MET A 1 190 ? 0.890 -9.182 5.097 1.00 89.00 190 MET A CA 1
ATOM 1362 C C . MET A 1 190 ? 2.256 -9.567 4.546 1.00 89.00 190 MET A C 1
ATOM 1364 O O . MET A 1 190 ? 3.268 -9.434 5.231 1.00 89.00 190 MET A O 1
ATOM 1368 N N . ASP A 1 191 ? 2.265 -9.965 3.280 1.00 94.31 191 ASP A N 1
ATOM 1369 C CA . ASP A 1 191 ? 3.464 -10.100 2.465 1.00 94.31 191 ASP A CA 1
ATOM 1370 C C . ASP A 1 191 ? 3.506 -8.894 1.531 1.00 94.31 191 ASP A C 1
ATOM 1372 O O . ASP A 1 191 ? 2.689 -8.776 0.613 1.00 94.31 191 ASP A O 1
ATOM 1376 N N . VAL A 1 192 ? 4.425 -7.972 1.802 1.00 94.75 192 VAL A N 1
ATOM 1377 C CA . VAL A 1 192 ? 4.503 -6.676 1.129 1.00 94.75 192 VAL A CA 1
ATOM 1378 C C . VAL A 1 192 ? 5.713 -6.661 0.204 1.00 94.75 192 VAL A C 1
ATOM 1380 O O . VAL A 1 192 ? 6.818 -6.980 0.631 1.00 94.75 192 VAL A O 1
ATOM 1383 N N . VAL A 1 193 ? 5.524 -6.280 -1.055 1.00 97.62 193 VAL A N 1
ATOM 1384 C CA . VAL A 1 193 ? 6.622 -5.890 -1.950 1.00 97.62 193 VAL A CA 1
ATOM 1385 C C . VAL A 1 193 ? 6.492 -4.398 -2.204 1.00 97.62 193 VAL A C 1
ATOM 1387 O O . VAL A 1 193 ? 5.469 -3.946 -2.715 1.00 97.62 193 VAL A O 1
ATOM 1390 N N . VAL A 1 194 ? 7.519 -3.635 -1.844 1.00 96.62 194 VAL A N 1
ATOM 1391 C CA . VAL A 1 194 ? 7.601 -2.209 -2.178 1.00 96.62 194 VAL A CA 1
ATOM 1392 C C . VAL A 1 194 ? 8.460 -2.059 -3.426 1.00 96.62 194 VAL A C 1
ATOM 1394 O O . VAL A 1 194 ? 9.601 -2.515 -3.430 1.00 96.62 194 VAL A O 1
ATOM 1397 N N . MET A 1 195 ? 7.914 -1.429 -4.462 1.00 97.12 195 MET A N 1
ATOM 1398 C CA . MET A 1 195 ? 8.618 -1.064 -5.689 1.00 97.12 195 MET A CA 1
ATOM 1399 C C . MET A 1 195 ? 8.833 0.445 -5.686 1.00 97.12 195 MET A C 1
ATOM 1401 O O . MET A 1 195 ? 7.865 1.200 -5.760 1.00 97.12 195 MET A O 1
ATOM 1405 N N . ALA A 1 196 ? 10.090 0.855 -5.552 1.00 94.69 196 ALA A N 1
ATOM 1406 C CA . ALA A 1 196 ? 10.486 2.255 -5.451 1.00 94.69 196 ALA A CA 1
ATOM 1407 C C . ALA A 1 196 ? 11.061 2.761 -6.775 1.00 94.69 196 ALA A C 1
ATOM 1409 O O . ALA A 1 196 ? 11.928 2.090 -7.355 1.00 94.69 196 ALA A O 1
ATOM 1410 N N . ASP A 1 197 ? 10.630 3.936 -7.232 1.00 92.19 197 ASP A N 1
ATOM 1411 C CA . ASP A 1 197 ? 11.178 4.527 -8.444 1.00 92.19 197 ASP A CA 1
ATOM 1412 C C . ASP A 1 197 ? 12.532 5.180 -8.198 1.00 92.19 197 ASP A C 1
ATOM 1414 O O . ASP A 1 197 ? 12.716 6.044 -7.341 1.00 92.19 197 ASP A O 1
ATOM 1418 N N . ARG A 1 198 ? 13.521 4.740 -8.968 1.00 89.94 198 ARG A N 1
ATOM 1419 C CA . ARG A 1 198 ? 14.855 5.337 -8.984 1.00 89.94 198 ARG A CA 1
ATOM 1420 C C . ARG A 1 198 ? 15.317 5.642 -10.405 1.00 89.94 198 ARG A C 1
ATOM 1422 O O . ARG A 1 198 ? 16.511 5.823 -10.625 1.00 89.94 198 ARG A O 1
ATOM 1429 N N . THR A 1 199 ? 14.409 5.658 -11.377 1.00 88.19 199 THR A N 1
ATOM 1430 C CA . THR A 1 199 ? 14.728 6.025 -12.760 1.00 88.19 199 THR A CA 1
ATOM 1431 C C . THR A 1 199 ? 15.206 7.485 -12.837 1.00 88.19 199 THR A C 1
ATOM 1433 O O . THR A 1 199 ? 14.949 8.268 -11.917 1.00 88.19 199 THR A O 1
ATOM 1436 N N . PRO A 1 200 ? 15.893 7.898 -13.923 1.00 84.31 200 PRO A N 1
ATOM 1437 C CA . PRO A 1 200 ? 16.345 9.280 -14.089 1.00 84.31 200 PRO A CA 1
ATOM 1438 C C . PRO A 1 200 ? 15.257 10.348 -13.920 1.00 84.31 200 PRO A C 1
ATOM 1440 O O . PRO A 1 200 ? 15.596 11.494 -13.626 1.00 84.31 200 PRO A O 1
ATOM 1443 N N . SER A 1 201 ? 13.969 10.010 -14.096 1.00 80.94 201 SER A N 1
ATOM 1444 C CA . SER A 1 201 ? 12.883 10.967 -13.874 1.00 80.94 201 SER A CA 1
ATOM 1445 C C . SER A 1 201 ? 12.810 11.448 -12.435 1.00 80.94 201 SER A C 1
ATOM 1447 O O . SER A 1 201 ? 12.538 12.622 -12.233 1.00 80.94 201 SER A O 1
ATOM 1449 N N . MET A 1 202 ? 13.222 10.630 -11.469 1.00 85.06 202 MET A N 1
ATOM 1450 C CA . MET A 1 202 ? 13.250 10.992 -10.051 1.00 85.06 202 MET A CA 1
ATOM 1451 C C . MET A 1 202 ? 14.396 11.952 -9.680 1.00 85.06 202 MET A C 1
ATOM 1453 O O . MET A 1 202 ? 14.496 12.372 -8.522 1.00 85.06 202 MET A O 1
ATOM 1457 N N . ALA A 1 203 ? 15.279 12.297 -10.628 1.00 85.44 203 ALA A N 1
ATOM 1458 C CA . ALA A 1 203 ? 16.410 13.184 -10.386 1.00 85.44 203 ALA A CA 1
ATOM 1459 C C . ALA A 1 203 ? 15.978 14.650 -10.253 1.00 85.44 203 ALA A C 1
ATOM 1461 O O . ALA A 1 203 ? 15.178 15.171 -11.031 1.00 85.44 203 ALA A O 1
ATOM 1462 N N . ASP A 1 204 ? 16.573 15.351 -9.292 1.00 83.94 204 ASP A N 1
ATOM 1463 C CA . ASP A 1 204 ? 16.254 16.746 -9.001 1.00 83.94 204 ASP A CA 1
ATOM 1464 C C . ASP A 1 204 ? 16.431 17.651 -10.229 1.00 83.94 204 ASP A C 1
ATOM 1466 O O . ASP A 1 204 ? 17.505 17.727 -10.831 1.00 83.94 204 ASP A O 1
ATOM 1470 N N . GLY A 1 205 ? 15.369 18.376 -10.594 1.00 78.62 205 GLY A N 1
ATOM 1471 C CA . GLY A 1 205 ? 15.386 19.279 -11.744 1.00 78.62 205 GLY A CA 1
ATOM 1472 C C . GLY A 1 205 ? 15.392 18.574 -13.104 1.00 78.62 205 GLY A C 1
ATOM 1473 O O . GLY A 1 205 ? 15.530 19.257 -14.124 1.00 78.62 205 GLY A O 1
ATOM 1474 N N . PHE A 1 206 ? 15.216 17.248 -13.151 1.00 80.69 206 PHE A N 1
ATOM 1475 C CA . PHE A 1 206 ? 15.037 16.526 -14.406 1.00 80.69 206 PHE A CA 1
ATOM 1476 C C . PHE A 1 206 ? 13.835 17.087 -15.161 1.00 80.69 206 PHE A C 1
ATOM 1478 O O . PHE A 1 206 ? 12.782 17.341 -14.577 1.00 80.69 206 PHE A O 1
ATOM 1485 N N . THR A 1 207 ? 14.004 17.326 -16.463 1.00 79.88 207 THR A N 1
ATOM 1486 C CA . THR A 1 207 ? 12.948 17.893 -17.305 1.00 79.88 207 THR A CA 1
ATOM 1487 C C . THR A 1 207 ? 12.463 16.874 -18.315 1.00 79.88 207 THR A C 1
ATOM 1489 O O . THR A 1 207 ? 13.191 16.485 -19.226 1.00 79.88 207 THR A O 1
ATOM 1492 N N . THR A 1 208 ? 11.202 16.478 -18.184 1.00 76.06 208 THR A N 1
ATOM 1493 C CA . THR A 1 208 ? 10.507 15.674 -19.187 1.00 76.06 208 THR A CA 1
ATOM 1494 C C . THR A 1 208 ? 9.672 16.575 -20.077 1.00 76.06 208 THR A C 1
ATOM 1496 O O . THR A 1 208 ? 9.155 17.609 -19.655 1.00 76.06 208 THR A O 1
ATOM 1499 N N . THR A 1 209 ? 9.560 16.201 -21.346 1.00 78.81 209 THR A N 1
ATOM 1500 C CA . THR A 1 209 ? 8.590 16.803 -22.261 1.00 78.81 209 THR A CA 1
ATOM 1501 C C . THR A 1 209 ? 7.636 15.704 -22.679 1.00 78.81 209 THR A C 1
ATOM 1503 O O . THR A 1 209 ? 8.073 14.697 -23.235 1.00 78.81 209 THR A O 1
ATOM 1506 N N . ASP A 1 210 ? 6.349 15.894 -22.414 1.00 75.62 210 ASP A N 1
ATOM 1507 C CA . ASP A 1 210 ? 5.327 15.016 -22.958 1.00 75.62 210 ASP A CA 1
ATOM 1508 C C . ASP A 1 210 ? 5.321 15.157 -24.480 1.00 75.62 210 ASP A C 1
ATOM 1510 O O . ASP A 1 210 ? 5.161 16.248 -25.036 1.00 75.62 210 ASP A O 1
ATOM 1514 N N . THR A 1 211 ? 5.555 14.038 -25.156 1.00 74.56 211 THR A N 1
ATOM 1515 C CA . THR A 1 211 ? 5.760 14.003 -26.606 1.00 74.56 211 THR A CA 1
ATOM 1516 C C . THR A 1 211 ? 4.498 14.369 -27.391 1.00 74.56 211 THR A C 1
ATOM 1518 O O . THR A 1 211 ? 4.604 14.774 -28.547 1.00 74.56 211 THR A O 1
ATOM 1521 N N . TRP A 1 212 ? 3.318 14.282 -26.770 1.00 75.50 212 TRP A N 1
ATOM 1522 C CA . TRP A 1 212 ? 2.019 14.474 -27.416 1.00 75.50 212 TRP A CA 1
ATOM 1523 C C . TRP A 1 212 ? 1.424 15.863 -27.189 1.00 75.50 212 TRP A C 1
ATOM 1525 O O . TRP A 1 212 ? 0.832 16.444 -28.093 1.00 75.50 212 TRP A O 1
ATOM 1535 N N . THR A 1 213 ? 1.596 16.410 -25.993 1.00 78.12 213 THR A N 1
ATOM 1536 C CA . THR A 1 213 ? 1.065 17.710 -25.565 1.00 78.12 213 THR A CA 1
ATOM 1537 C C . THR A 1 213 ? 2.119 18.815 -25.625 1.00 78.12 213 THR A C 1
ATOM 1539 O O . THR A 1 213 ? 1.778 19.990 -25.507 1.00 78.12 213 THR A O 1
ATOM 1542 N N . SER A 1 214 ? 3.400 18.464 -25.811 1.00 80.50 214 SER A N 1
ATOM 1543 C CA . SER A 1 214 ? 4.555 19.375 -25.723 1.00 80.50 214 SER A CA 1
ATOM 1544 C C . SER A 1 214 ? 4.699 20.082 -24.369 1.00 80.50 214 SER A C 1
ATOM 1546 O O . SER A 1 214 ? 5.468 21.039 -24.242 1.00 80.50 214 SER A O 1
ATOM 1548 N N . VAL A 1 215 ? 3.969 19.631 -23.346 1.00 79.75 215 VAL A N 1
ATOM 1549 C CA . VAL A 1 215 ? 4.049 20.203 -22.005 1.00 79.75 215 VAL A CA 1
ATOM 1550 C C . VAL A 1 215 ? 5.317 19.690 -21.330 1.00 79.75 215 VAL A C 1
ATOM 1552 O O . VAL A 1 215 ? 5.654 18.509 -21.407 1.00 79.75 215 VAL A O 1
ATOM 1555 N N . LYS A 1 216 ? 6.039 20.603 -20.678 1.00 82.19 216 LYS A N 1
ATOM 1556 C CA . LYS A 1 216 ? 7.250 20.289 -19.922 1.00 82.19 216 LYS A CA 1
ATOM 1557 C C . LYS A 1 216 ? 6.943 20.153 -18.442 1.00 82.19 216 LYS A C 1
ATOM 1559 O O . LYS A 1 216 ? 6.214 20.976 -17.883 1.00 82.19 216 LYS A O 1
ATOM 1564 N N . TYR A 1 217 ? 7.564 19.169 -17.812 1.00 76.38 217 TYR A N 1
ATOM 1565 C CA . TYR A 1 217 ? 7.500 18.945 -16.374 1.00 76.38 217 TYR A CA 1
ATOM 1566 C C . TYR A 1 217 ? 8.907 18.909 -15.807 1.00 76.38 217 TYR A C 1
ATOM 1568 O O . TYR A 1 217 ? 9.839 18.476 -16.482 1.00 76.38 217 TYR A O 1
ATOM 1576 N N . SER A 1 218 ? 9.045 19.383 -14.576 1.00 78.81 218 SER A N 1
ATOM 1577 C CA . SER A 1 218 ? 10.296 19.335 -13.834 1.00 78.81 218 SER A CA 1
ATOM 1578 C C . SER A 1 218 ? 10.081 18.559 -12.554 1.00 78.81 218 SER A C 1
ATOM 1580 O O . SER A 1 218 ? 9.138 18.851 -11.815 1.00 78.81 218 SER A O 1
ATOM 1582 N N . THR A 1 219 ? 10.968 17.615 -12.286 1.00 77.06 219 THR A N 1
ATOM 1583 C CA . THR A 1 219 ? 10.964 16.864 -11.038 1.00 77.06 219 THR A CA 1
ATOM 1584 C C . THR A 1 219 ? 11.369 17.787 -9.886 1.00 77.06 219 THR A C 1
ATOM 1586 O O . THR A 1 219 ? 12.402 18.465 -9.981 1.00 77.06 219 THR A O 1
ATOM 1589 N N . PRO A 1 220 ? 10.566 17.876 -8.808 1.00 72.94 220 PRO A N 1
ATOM 1590 C CA . PRO A 1 220 ? 10.905 18.687 -7.644 1.00 72.94 220 PRO A CA 1
ATOM 1591 C C . PRO A 1 220 ? 12.212 18.232 -6.989 1.00 72.94 220 PRO A C 1
ATOM 1593 O O . PRO A 1 220 ? 12.539 17.046 -6.994 1.00 72.94 220 PRO A O 1
ATOM 1596 N N . SER A 1 221 ? 12.934 19.164 -6.366 1.00 78.50 221 SER A N 1
ATOM 1597 C CA . SER A 1 221 ? 14.133 18.835 -5.590 1.00 78.50 221 SER A CA 1
ATOM 1598 C C . SER A 1 221 ? 13.807 17.935 -4.394 1.00 78.50 221 SER A C 1
ATOM 1600 O O . SER A 1 221 ? 12.821 18.177 -3.694 1.00 78.50 221 SER A O 1
ATOM 1602 N N . GLY A 1 222 ? 14.661 16.954 -4.115 1.00 78.94 222 GLY A N 1
ATOM 1603 C CA . GLY A 1 222 ? 14.521 16.008 -3.016 1.00 78.94 222 GLY A CA 1
ATOM 1604 C C . GLY A 1 222 ? 13.568 14.846 -3.293 1.00 78.94 222 GLY A C 1
ATOM 1605 O O . GLY A 1 222 ? 13.198 14.163 -2.341 1.00 78.94 222 GLY A O 1
ATOM 1606 N N . SER A 1 223 ? 13.165 14.591 -4.545 1.00 82.31 223 SER A N 1
ATOM 1607 C CA . SER A 1 223 ? 12.143 13.573 -4.858 1.00 82.31 223 SER A CA 1
ATOM 1608 C C . SER A 1 223 ? 12.548 12.165 -4.426 1.00 82.31 223 SER A C 1
ATOM 1610 O O . SER A 1 223 ? 11.856 11.554 -3.609 1.00 82.31 223 SER A O 1
ATOM 1612 N N . LEU A 1 224 ? 13.738 11.712 -4.830 1.00 87.06 224 LEU A N 1
ATOM 1613 C CA . LEU A 1 224 ? 14.287 10.433 -4.371 1.00 87.06 224 LEU A CA 1
ATOM 1614 C C . LEU A 1 224 ? 14.475 10.395 -2.842 1.00 87.06 224 LEU A C 1
ATOM 1616 O O . LEU A 1 224 ? 14.164 9.397 -2.196 1.00 87.06 224 LEU A O 1
ATOM 1620 N N . SER A 1 225 ? 14.975 11.477 -2.233 1.00 86.75 225 SER A N 1
ATOM 1621 C CA . SER A 1 225 ? 15.219 11.530 -0.780 1.00 86.75 225 SER A CA 1
ATOM 1622 C C . SER A 1 225 ? 13.926 11.418 0.033 1.00 86.75 225 SER A C 1
ATOM 1624 O O . SER A 1 225 ? 13.888 10.750 1.071 1.00 86.75 225 SER A O 1
ATOM 1626 N N . ASN A 1 226 ? 12.858 12.061 -0.432 1.00 82.94 226 ASN A N 1
ATOM 1627 C CA . ASN A 1 226 ? 11.565 12.021 0.233 1.00 82.94 226 ASN A CA 1
ATOM 1628 C C . ASN A 1 226 ? 10.888 10.661 0.067 1.00 82.94 226 ASN A C 1
ATOM 1630 O O . ASN A 1 226 ? 10.321 10.159 1.033 1.00 82.94 226 ASN A O 1
ATOM 1634 N N . MET A 1 227 ? 11.026 10.017 -1.096 1.00 88.00 227 MET A N 1
ATOM 1635 C CA . MET A 1 227 ? 10.590 8.632 -1.290 1.00 88.00 227 MET A CA 1
ATOM 1636 C C . MET A 1 227 ? 11.297 7.688 -0.308 1.00 88.00 227 MET A C 1
ATOM 1638 O O . MET A 1 227 ? 10.632 6.937 0.405 1.00 88.00 227 MET A O 1
ATOM 1642 N N . LYS A 1 228 ? 12.632 7.770 -0.188 1.00 89.06 228 LYS A N 1
ATOM 1643 C CA . LYS A 1 228 ? 13.391 6.977 0.800 1.00 89.06 228 LYS A CA 1
ATOM 1644 C C . LYS A 1 228 ? 12.863 7.185 2.218 1.00 89.06 228 LYS A C 1
ATOM 1646 O O . LYS A 1 228 ? 12.680 6.216 2.951 1.00 89.06 228 LYS A O 1
ATOM 1651 N N . SER A 1 229 ? 12.615 8.441 2.586 1.00 82.19 229 SER A N 1
ATOM 1652 C CA . SER A 1 229 ? 12.115 8.809 3.913 1.00 82.19 229 SER A CA 1
ATOM 1653 C C . SER A 1 229 ? 10.700 8.273 4.151 1.00 82.19 229 SER A C 1
ATOM 1655 O O . SER A 1 229 ? 10.444 7.691 5.199 1.00 82.19 229 SER A O 1
ATOM 1657 N N . GLY A 1 230 ? 9.805 8.376 3.163 1.00 78.50 230 GLY A N 1
ATOM 1658 C CA . GLY A 1 230 ? 8.445 7.836 3.238 1.00 78.50 230 GLY A CA 1
ATOM 1659 C C . GLY A 1 230 ? 8.414 6.313 3.378 1.00 78.50 230 GLY A C 1
ATOM 1660 O O . GLY A 1 230 ? 7.675 5.787 4.208 1.00 78.50 230 GLY A O 1
ATOM 1661 N N . ILE A 1 231 ? 9.281 5.599 2.652 1.00 87.50 231 ILE A N 1
ATOM 1662 C CA . ILE A 1 231 ? 9.436 4.143 2.793 1.00 87.50 231 ILE A CA 1
ATOM 1663 C C . ILE A 1 231 ? 9.972 3.791 4.185 1.00 87.50 231 ILE A C 1
ATOM 1665 O O . ILE A 1 231 ? 9.472 2.863 4.815 1.00 87.50 231 ILE A O 1
ATOM 1669 N N . GLN A 1 232 ? 10.965 4.526 4.695 1.00 84.12 232 GLN A N 1
ATOM 1670 C CA . GLN A 1 232 ? 11.473 4.328 6.055 1.00 84.12 232 GLN A CA 1
ATOM 1671 C C . GLN A 1 232 ? 10.371 4.555 7.097 1.00 84.12 232 GLN A C 1
ATOM 1673 O O . GLN A 1 232 ? 10.146 3.688 7.935 1.00 84.12 232 GLN A O 1
ATOM 1678 N N . ASP A 1 233 ? 9.628 5.654 7.020 1.00 73.69 233 ASP A N 1
ATOM 1679 C CA . ASP A 1 233 ? 8.525 5.933 7.943 1.00 73.69 233 ASP A CA 1
ATOM 1680 C C . ASP A 1 233 ? 7.443 4.842 7.899 1.00 73.69 233 ASP A C 1
ATOM 1682 O O . ASP A 1 233 ? 6.994 4.373 8.947 1.00 73.69 233 ASP A O 1
ATOM 1686 N N . MET A 1 234 ? 7.091 4.365 6.700 1.00 80.50 234 MET A N 1
ATOM 1687 C CA . MET A 1 234 ? 6.187 3.228 6.526 1.00 80.50 234 MET A CA 1
ATOM 1688 C C . MET A 1 234 ? 6.711 1.987 7.258 1.00 80.50 234 MET A C 1
ATOM 1690 O O . MET A 1 234 ? 5.977 1.404 8.053 1.00 80.50 234 MET A O 1
ATOM 1694 N N . LEU A 1 235 ? 7.980 1.613 7.055 1.00 82.75 235 LEU A N 1
ATOM 1695 C CA . LEU A 1 235 ? 8.609 0.482 7.750 1.00 82.75 235 LEU A CA 1
ATOM 1696 C C . LEU A 1 235 ? 8.612 0.671 9.274 1.00 82.75 235 LEU A C 1
ATOM 1698 O O . LEU A 1 235 ? 8.366 -0.281 10.009 1.00 82.75 235 LEU A O 1
ATOM 1702 N N . GLY A 1 236 ? 8.851 1.893 9.757 1.00 75.50 236 GLY A N 1
ATOM 1703 C CA . GLY A 1 236 ? 8.788 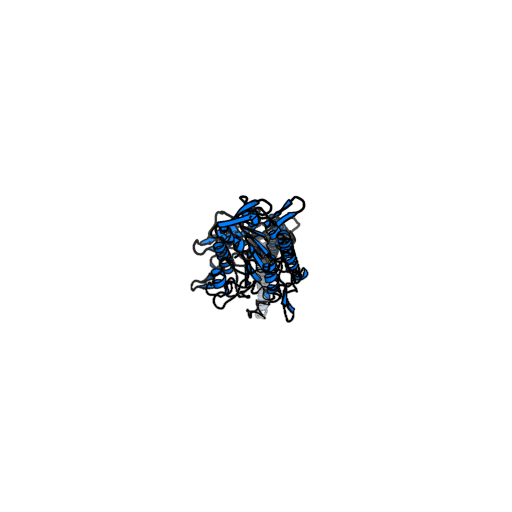2.232 11.181 1.00 75.50 236 GLY A CA 1
ATOM 1704 C C . GLY A 1 236 ? 7.382 2.103 11.773 1.00 75.50 236 GLY A C 1
ATOM 1705 O O . GLY A 1 236 ? 7.239 1.838 12.964 1.00 75.50 236 GLY A O 1
ATOM 1706 N N . SER A 1 237 ? 6.351 2.245 10.938 1.00 69.62 237 SER A N 1
ATOM 1707 C CA . SER A 1 237 ? 4.942 2.079 11.307 1.00 69.62 237 SER A CA 1
ATOM 1708 C C . SER A 1 237 ? 4.414 0.649 11.141 1.00 69.62 237 SER A C 1
ATOM 1710 O O . SER A 1 237 ? 3.230 0.415 11.362 1.00 69.62 237 SER A O 1
ATOM 1712 N N . MET A 1 238 ? 5.249 -0.312 10.737 1.00 75.56 238 MET A N 1
ATOM 1713 C CA . MET A 1 238 ? 4.854 -1.708 10.535 1.00 75.56 238 MET A CA 1
ATOM 1714 C C . MET A 1 238 ? 5.138 -2.578 11.773 1.00 75.56 238 MET A C 1
ATOM 1716 O O . MET A 1 238 ? 6.070 -2.347 12.537 1.00 75.56 238 MET A O 1
ATOM 1720 N N . ASN A 1 239 ? 4.360 -3.645 11.939 1.00 75.19 239 ASN A N 1
ATOM 1721 C CA . ASN A 1 239 ? 4.588 -4.723 12.893 1.00 75.19 239 ASN A CA 1
ATOM 1722 C C . ASN A 1 239 ? 5.369 -5.873 12.230 1.00 75.19 239 ASN A C 1
ATOM 1724 O O . ASN A 1 239 ? 4.800 -6.654 11.464 1.00 75.19 239 ASN A O 1
ATOM 1728 N N . GLN A 1 240 ? 6.648 -6.004 12.585 1.00 81.38 240 GLN A N 1
ATOM 1729 C CA . GLN A 1 240 ? 7.554 -7.048 12.086 1.00 81.38 240 GLN A CA 1
ATOM 1730 C C . GLN A 1 240 ? 7.099 -8.493 12.337 1.00 81.38 240 GLN A C 1
ATOM 1732 O O . GLN A 1 240 ? 7.488 -9.390 11.595 1.00 81.38 240 GLN A O 1
ATOM 1737 N N . ASP A 1 241 ? 6.237 -8.755 13.319 1.00 75.19 241 ASP A N 1
ATOM 1738 C CA . ASP A 1 241 ? 5.738 -10.114 13.564 1.00 75.19 241 ASP A CA 1
ATOM 1739 C C . ASP A 1 241 ? 4.648 -10.521 12.562 1.00 75.19 241 ASP A C 1
ATOM 1741 O O . ASP A 1 241 ? 4.380 -11.708 12.365 1.00 75.19 241 ASP A O 1
ATOM 1745 N N . LEU A 1 242 ? 4.015 -9.541 11.911 1.00 78.69 242 LEU A N 1
ATOM 1746 C CA . LEU A 1 242 ? 2.874 -9.748 11.020 1.00 78.69 242 LEU A CA 1
ATOM 1747 C C . LEU A 1 242 ? 3.170 -9.350 9.574 1.00 78.69 242 LEU A C 1
ATOM 1749 O O . LEU A 1 242 ? 2.584 -9.927 8.657 1.00 78.69 242 LEU A O 1
ATOM 1753 N N . GLN A 1 243 ? 4.075 -8.407 9.335 1.00 88.06 243 GLN A N 1
ATOM 1754 C CA . GLN A 1 243 ? 4.360 -7.868 8.009 1.00 88.06 243 GLN A CA 1
ATOM 1755 C C . GLN A 1 243 ? 5.766 -8.248 7.567 1.00 88.06 243 GLN A C 1
ATOM 1757 O O . GLN A 1 243 ? 6.749 -7.881 8.199 1.00 88.06 243 GLN A O 1
ATOM 1762 N N . 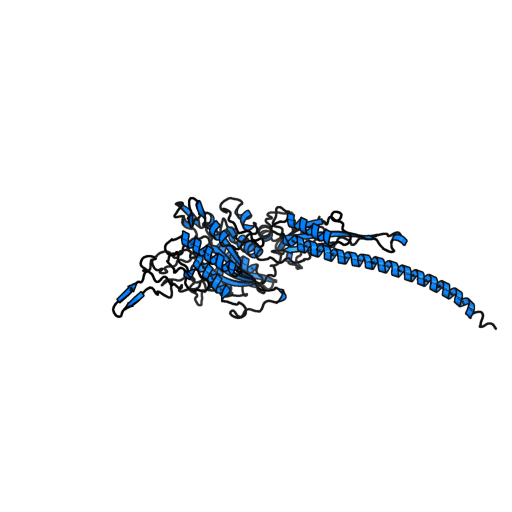TYR A 1 244 ? 5.855 -9.007 6.476 1.00 94.00 244 TYR A N 1
ATOM 1763 C CA . TYR A 1 244 ? 7.132 -9.378 5.874 1.00 94.00 244 TYR A CA 1
ATOM 1764 C C . TYR A 1 244 ? 7.295 -8.587 4.596 1.00 94.00 244 TYR A C 1
ATOM 1766 O O . TYR A 1 244 ? 6.406 -8.585 3.743 1.00 94.00 244 TYR A O 1
ATOM 1774 N N . VAL A 1 245 ? 8.423 -7.898 4.488 1.00 95.38 245 VAL A N 1
ATOM 1775 C CA . VAL A 1 245 ? 8.656 -6.914 3.439 1.00 95.38 245 VAL A CA 1
ATOM 1776 C C . VAL A 1 245 ? 9.786 -7.392 2.547 1.00 95.38 245 VAL A C 1
ATOM 1778 O O . VAL A 1 245 ? 10.867 -7.726 3.024 1.00 95.38 245 VAL A O 1
ATOM 1781 N N . ALA A 1 246 ? 9.523 -7.429 1.251 1.00 97.69 246 ALA A N 1
ATOM 1782 C CA . ALA A 1 246 ? 10.518 -7.511 0.200 1.00 97.69 246 ALA A CA 1
ATOM 1783 C C . ALA A 1 246 ? 10.612 -6.148 -0.491 1.00 97.69 246 ALA A C 1
ATOM 1785 O O . ALA A 1 246 ? 9.670 -5.348 -0.465 1.00 97.69 246 ALA A O 1
ATOM 1786 N N . PHE A 1 247 ? 11.760 -5.872 -1.096 1.00 97.50 247 PHE A N 1
ATOM 1787 C CA . PHE A 1 247 ? 12.038 -4.555 -1.649 1.00 97.50 247 PHE A CA 1
ATOM 1788 C C . PHE A 1 247 ? 12.614 -4.656 -3.053 1.00 97.50 247 PHE A C 1
ATOM 1790 O O . PHE A 1 247 ? 13.550 -5.422 -3.310 1.00 97.50 247 PHE A O 1
ATOM 1797 N N . GLY A 1 248 ? 12.012 -3.874 -3.941 1.00 96.75 248 GLY A N 1
ATOM 1798 C CA . GLY A 1 248 ? 12.279 -3.809 -5.360 1.00 96.75 248 GLY A CA 1
ATOM 1799 C C . GLY A 1 248 ? 12.403 -2.385 -5.872 1.00 96.75 248 GLY A C 1
ATOM 1800 O O . GLY A 1 248 ? 12.110 -1.410 -5.179 1.00 96.75 248 GLY A O 1
ATOM 1801 N N . THR A 1 249 ? 12.881 -2.282 -7.101 1.00 94.69 249 THR A N 1
ATOM 1802 C CA . THR A 1 249 ? 13.228 -1.020 -7.747 1.00 94.69 249 THR A CA 1
ATOM 1803 C C . THR A 1 249 ? 12.601 -0.947 -9.129 1.00 94.69 249 THR A C 1
ATOM 1805 O O . THR A 1 249 ? 12.455 -1.953 -9.826 1.00 94.69 249 THR A O 1
ATOM 1808 N N . ILE A 1 250 ? 12.214 0.259 -9.527 1.00 92.31 250 ILE A N 1
ATOM 1809 C CA . ILE A 1 250 ? 11.907 0.603 -10.912 1.00 92.31 250 ILE A CA 1
ATOM 1810 C C . ILE A 1 250 ? 13.177 1.264 -11.452 1.00 92.31 250 ILE A C 1
ATOM 1812 O O . ILE A 1 250 ? 13.665 2.216 -10.848 1.00 92.31 250 ILE A O 1
ATOM 1816 N N . ALA A 1 251 ? 13.705 0.721 -12.552 1.00 88.19 251 ALA A N 1
ATOM 1817 C CA . ALA A 1 251 ? 15.133 0.618 -12.907 1.00 88.19 251 ALA A CA 1
ATOM 1818 C C . ALA A 1 251 ? 15.822 -0.608 -12.276 1.00 88.19 251 ALA A C 1
ATOM 1820 O O . ALA A 1 251 ? 15.890 -0.768 -11.054 1.00 88.19 251 ALA A O 1
ATOM 1821 N N . LEU A 1 252 ? 16.366 -1.478 -13.128 1.00 86.19 252 LEU A N 1
ATOM 1822 C CA . LEU A 1 252 ? 16.830 -2.830 -12.792 1.00 86.19 252 LEU A CA 1
ATOM 1823 C C . LEU A 1 252 ? 18.035 -2.814 -11.841 1.00 86.19 252 LEU A C 1
ATOM 1825 O O . LEU A 1 252 ? 18.998 -2.107 -12.102 1.00 86.19 252 LEU A O 1
ATOM 1829 N N . SER A 1 253 ? 18.048 -3.617 -10.774 1.00 91.31 253 SER A N 1
ATOM 1830 C CA . SER A 1 253 ? 19.205 -3.691 -9.863 1.00 91.31 253 SER A CA 1
ATOM 1831 C C . SER A 1 253 ? 20.157 -4.845 -10.199 1.00 91.31 253 SER A C 1
ATOM 1833 O O . SER A 1 253 ? 19.716 -5.934 -10.563 1.00 91.31 253 SER A O 1
ATOM 1835 N N . TRP A 1 254 ? 21.465 -4.637 -10.020 1.00 90.06 254 TRP A N 1
ATOM 1836 C CA . TRP A 1 254 ? 22.545 -5.631 -10.120 1.00 90.06 254 TRP A CA 1
ATOM 1837 C C . TRP A 1 254 ? 23.159 -5.878 -8.734 1.00 90.06 254 TRP A C 1
ATOM 1839 O O . TRP A 1 254 ? 24.140 -5.234 -8.350 1.00 90.06 254 TRP A O 1
ATOM 1849 N N . PRO A 1 255 ? 22.580 -6.795 -7.937 1.00 91.00 255 PRO A N 1
ATOM 1850 C CA . PRO A 1 255 ? 22.940 -6.938 -6.535 1.00 91.00 255 PRO A CA 1
ATOM 1851 C C . PRO A 1 255 ? 24.392 -7.376 -6.363 1.00 91.00 255 PRO A C 1
ATOM 1853 O O . PRO A 1 255 ? 24.820 -8.400 -6.888 1.00 91.00 255 PRO A O 1
ATOM 1856 N N . SER A 1 256 ? 25.132 -6.649 -5.533 1.00 89.44 256 SER A N 1
ATOM 1857 C CA . SER A 1 256 ? 26.486 -7.011 -5.111 1.00 89.44 256 SER A CA 1
ATOM 1858 C C . SER A 1 256 ? 26.501 -7.499 -3.655 1.00 89.44 256 SER A C 1
ATOM 1860 O O . SER A 1 256 ? 25.458 -7.683 -3.013 1.00 89.44 256 SER A O 1
ATOM 1862 N N . SER A 1 257 ? 27.686 -7.758 -3.103 1.00 85.81 257 SER A N 1
ATOM 1863 C CA . SER A 1 257 ? 27.837 -8.055 -1.674 1.00 85.81 257 SER A CA 1
ATOM 1864 C C . SER A 1 257 ? 27.632 -6.820 -0.785 1.00 85.81 257 SER A C 1
ATOM 1866 O O . SER A 1 257 ? 27.167 -6.974 0.341 1.00 85.81 257 SER A O 1
ATOM 1868 N N . SER A 1 258 ? 27.939 -5.614 -1.278 1.00 86.69 258 SER A N 1
ATOM 1869 C CA . SER A 1 258 ? 27.932 -4.359 -0.506 1.00 86.69 258 SER A CA 1
ATOM 1870 C C . SER A 1 258 ? 26.710 -3.469 -0.749 1.00 86.69 258 SER A C 1
ATOM 1872 O O . SER A 1 258 ? 26.347 -2.682 0.126 1.00 86.69 258 SER A O 1
ATOM 1874 N N . ASN A 1 259 ? 26.077 -3.588 -1.915 1.00 91.19 259 ASN A N 1
ATOM 1875 C CA . ASN A 1 259 ? 24.856 -2.875 -2.269 1.00 91.19 259 ASN A CA 1
ATOM 1876 C C . ASN A 1 259 ? 23.955 -3.802 -3.090 1.00 91.19 259 ASN A C 1
ATOM 1878 O O . ASN A 1 259 ? 24.297 -4.207 -4.203 1.00 91.19 259 ASN A O 1
ATOM 1882 N N . LYS A 1 260 ? 22.812 -4.164 -2.512 1.00 94.00 260 LYS A N 1
ATOM 1883 C CA . LYS A 1 260 ? 21.856 -5.081 -3.131 1.00 94.00 260 LYS A CA 1
ATOM 1884 C C . LYS A 1 260 ? 20.962 -4.402 -4.162 1.00 94.00 260 LYS A C 1
ATOM 1886 O O . LYS A 1 260 ? 20.519 -5.069 -5.084 1.00 94.00 260 LYS A O 1
ATOM 1891 N N . VAL A 1 261 ? 20.751 -3.097 -4.046 1.00 93.38 261 VAL A N 1
ATOM 1892 C CA . VAL A 1 261 ? 19.955 -2.302 -4.994 1.00 93.38 261 VAL A CA 1
ATOM 1893 C C . VAL A 1 261 ? 20.829 -1.547 -5.991 1.00 93.38 261 VAL A C 1
ATOM 1895 O O . VAL A 1 261 ? 20.324 -0.672 -6.687 1.00 93.38 261 VAL A O 1
ATOM 1898 N N . ALA A 1 262 ? 22.125 -1.877 -6.056 1.00 90.69 262 ALA A N 1
ATOM 1899 C CA . ALA A 1 262 ? 23.077 -1.221 -6.939 1.00 90.69 262 ALA A CA 1
ATOM 1900 C C . ALA A 1 262 ? 22.550 -1.188 -8.369 1.00 90.69 262 ALA A C 1
ATOM 1902 O O . ALA A 1 262 ? 22.028 -2.186 -8.869 1.00 90.69 262 ALA A O 1
ATOM 1903 N N . GLU A 1 263 ? 22.693 -0.041 -9.012 1.00 85.50 263 GLU A N 1
ATOM 1904 C CA . GLU A 1 263 ? 22.418 0.059 -10.430 1.00 85.50 263 GLU A CA 1
ATOM 1905 C C . GLU A 1 263 ? 23.519 -0.629 -11.256 1.00 85.50 263 GLU A C 1
ATOM 1907 O O . GLU A 1 263 ? 24.646 -0.815 -10.772 1.00 85.50 263 GLU A O 1
ATOM 1912 N N . PRO A 1 264 ? 23.234 -1.003 -12.507 1.00 79.50 264 PRO A N 1
ATOM 1913 C CA . PRO A 1 264 ? 24.254 -1.492 -13.415 1.00 79.50 264 PRO A CA 1
ATOM 1914 C C . PRO A 1 264 ? 25.194 -0.352 -13.841 1.00 79.50 264 PRO A C 1
ATOM 1916 O O . PRO A 1 264 ? 24.767 0.650 -14.405 1.00 79.50 264 PRO A O 1
ATOM 1919 N N . SER A 1 265 ? 26.505 -0.533 -13.677 1.00 75.06 265 SER A N 1
ATOM 1920 C CA . SER A 1 265 ? 27.514 0.461 -14.090 1.00 75.06 265 SER A CA 1
ATOM 1921 C C . SER A 1 265 ? 27.930 0.368 -15.571 1.00 75.06 265 SER A C 1
ATOM 1923 O O . SER A 1 265 ? 28.800 1.115 -16.029 1.00 75.06 265 SER A O 1
ATOM 1925 N N . GLY A 1 266 ? 27.316 -0.549 -16.329 1.00 76.94 266 GLY A N 1
ATOM 1926 C CA . GLY A 1 266 ? 27.540 -0.789 -17.757 1.00 76.94 266 GLY A CA 1
ATOM 1927 C C . GLY A 1 266 ? 27.344 -2.260 -18.141 1.00 76.94 266 GLY A C 1
ATOM 1928 O O . GLY A 1 266 ? 27.310 -3.133 -17.279 1.00 76.94 266 GLY A O 1
ATOM 1929 N N . GLY A 1 267 ? 27.239 -2.540 -19.441 1.00 79.00 267 GLY A N 1
ATOM 1930 C CA . GLY A 1 267 ? 27.010 -3.890 -19.976 1.00 79.00 267 GLY A CA 1
ATOM 1931 C C . GLY A 1 267 ? 25.668 -4.021 -20.694 1.00 79.00 267 GLY A C 1
ATOM 1932 O O . GLY A 1 267 ? 25.022 -3.017 -20.991 1.00 79.00 267 GLY A O 1
ATOM 1933 N N . GLU A 1 268 ? 25.273 -5.254 -21.001 1.00 80.56 268 GLU A N 1
ATOM 1934 C CA . GLU A 1 268 ? 24.006 -5.549 -21.680 1.00 80.56 268 GLU A CA 1
ATOM 1935 C C . GLU A 1 268 ? 22.858 -5.639 -20.670 1.00 80.56 268 GLU A C 1
ATOM 1937 O O . GLU A 1 268 ? 22.993 -6.277 -19.625 1.00 80.56 268 GLU A O 1
ATOM 1942 N N . ALA A 1 269 ? 21.714 -5.025 -20.991 1.00 80.69 269 ALA A N 1
ATOM 1943 C CA . ALA A 1 269 ? 20.516 -5.082 -20.151 1.00 80.69 269 ALA A CA 1
ATOM 1944 C C . ALA A 1 269 ? 19.979 -6.510 -19.986 1.00 80.69 269 ALA A C 1
ATOM 1946 O O . ALA A 1 269 ? 19.300 -6.788 -19.002 1.00 80.69 269 ALA A O 1
ATOM 1947 N N . PHE A 1 270 ? 20.281 -7.413 -20.922 1.00 81.56 270 PHE A N 1
ATOM 1948 C CA . PHE A 1 270 ? 19.700 -8.750 -21.007 1.00 81.56 270 PHE A CA 1
ATOM 1949 C C . PHE A 1 270 ? 20.769 -9.842 -20.913 1.00 81.56 270 PHE A C 1
ATOM 1951 O O . PHE A 1 270 ? 21.893 -9.679 -21.386 1.00 81.56 270 PHE A O 1
ATOM 1958 N N . THR A 1 271 ? 20.405 -10.961 -20.289 1.00 76.75 271 THR A N 1
ATOM 1959 C CA . THR A 1 271 ? 21.259 -12.155 -20.141 1.00 76.75 271 THR A CA 1
ATOM 1960 C C . THR A 1 271 ? 21.249 -13.046 -21.371 1.00 76.75 271 THR A C 1
ATOM 1962 O O . THR A 1 271 ? 22.245 -13.707 -21.658 1.00 76.75 271 THR A O 1
ATOM 1965 N N . ASP A 1 272 ? 20.145 -13.054 -22.108 1.00 69.25 272 ASP A N 1
ATOM 1966 C CA . ASP A 1 272 ? 19.968 -13.795 -23.341 1.00 69.25 272 ASP A CA 1
ATOM 1967 C C . ASP A 1 272 ? 19.744 -12.833 -24.509 1.00 69.25 272 ASP A C 1
ATOM 1969 O O . ASP A 1 272 ? 18.681 -12.263 -24.731 1.00 69.25 272 ASP A O 1
ATOM 1973 N N . ALA A 1 273 ? 20.798 -12.665 -25.300 1.00 57.62 273 ALA A N 1
ATOM 1974 C CA . ALA A 1 273 ? 20.694 -12.107 -26.635 1.00 57.62 273 ALA A CA 1
ATOM 1975 C C . ALA A 1 273 ? 20.417 -13.259 -27.605 1.00 57.62 273 ALA A C 1
ATOM 1977 O O . ALA A 1 273 ? 21.255 -13.616 -28.431 1.00 57.62 273 ALA A O 1
ATOM 1978 N N . ASP A 1 274 ? 19.220 -13.836 -27.527 1.00 54.91 274 ASP A N 1
ATOM 1979 C CA . ASP A 1 274 ? 18.750 -14.928 -28.400 1.00 54.91 274 ASP A CA 1
ATOM 1980 C C . ASP A 1 274 ? 18.558 -14.466 -29.873 1.00 54.91 274 ASP A C 1
ATOM 1982 O O . ASP A 1 274 ? 17.981 -15.124 -30.734 1.00 54.91 274 ASP A O 1
ATOM 1986 N N . TYR A 1 275 ? 19.074 -13.281 -30.164 1.00 60.34 275 TYR A N 1
ATOM 1987 C CA . TYR A 1 275 ? 18.968 -12.497 -31.370 1.00 60.34 275 TYR A CA 1
ATOM 1988 C C . TYR A 1 275 ? 20.073 -12.829 -32.383 1.00 60.34 275 TYR A C 1
ATOM 1990 O O . TYR A 1 275 ? 20.088 -12.280 -33.477 1.00 60.34 275 TYR A O 1
ATOM 1998 N N . GLN A 1 276 ? 21.030 -13.703 -32.057 1.00 63.28 276 GLN A N 1
ATOM 1999 C CA . GLN A 1 276 ? 22.169 -13.978 -32.929 1.00 63.28 276 GLN A CA 1
ATOM 2000 C C . GLN A 1 276 ? 22.144 -15.410 -33.482 1.00 63.28 276 GLN A C 1
ATOM 2002 O O . GLN A 1 276 ? 22.587 -16.363 -32.846 1.00 63.28 276 GLN A O 1
ATOM 2007 N N . SER A 1 277 ? 21.675 -15.561 -34.721 1.00 63.56 277 SER A N 1
ATOM 2008 C CA . SER A 1 277 ? 21.816 -16.803 -35.479 1.00 63.56 277 SER A CA 1
ATOM 2009 C C . SER A 1 277 ? 23.229 -16.892 -36.048 1.00 63.56 277 SER A C 1
ATOM 2011 O O . SER A 1 277 ? 23.586 -16.181 -36.992 1.00 63.56 277 SER A O 1
ATOM 2013 N N . CYS A 1 278 ? 24.057 -17.742 -35.446 1.00 67.75 278 CYS A N 1
ATOM 2014 C CA . CYS A 1 278 ? 25.438 -17.948 -35.862 1.00 67.75 278 CYS A CA 1
ATOM 2015 C C . CYS A 1 278 ? 25.596 -19.208 -36.717 1.00 67.75 278 CYS A C 1
ATOM 2017 O O . CYS A 1 278 ? 25.245 -20.318 -36.324 1.00 67.75 278 CYS A O 1
ATOM 2019 N N . THR A 1 279 ? 26.202 -19.037 -37.886 1.00 76.62 279 THR A N 1
ATOM 2020 C CA . THR A 1 279 ? 26.808 -20.113 -38.671 1.00 76.62 279 THR A CA 1
ATOM 2021 C C . THR A 1 279 ? 28.300 -20.223 -38.341 1.00 76.62 279 THR A C 1
ATOM 2023 O O . THR A 1 279 ? 28.864 -19.390 -37.635 1.00 76.62 279 THR A O 1
ATOM 2026 N N . LYS A 1 280 ? 28.989 -21.219 -38.915 1.00 79.69 280 LYS A N 1
ATOM 2027 C CA . LYS A 1 280 ? 30.449 -21.388 -38.777 1.00 79.69 280 LYS A CA 1
ATOM 2028 C C . LYS A 1 280 ? 31.267 -20.160 -39.231 1.00 79.69 280 LYS A C 1
ATOM 2030 O O . LYS A 1 280 ? 32.422 -20.039 -38.835 1.00 79.69 280 LYS A O 1
ATOM 2035 N N . TYR A 1 281 ? 30.703 -19.282 -40.066 1.00 79.44 281 TYR A N 1
ATOM 2036 C CA . TYR A 1 281 ? 31.438 -18.195 -40.728 1.00 79.44 281 TYR A CA 1
ATOM 2037 C C . TYR A 1 281 ? 30.869 -16.795 -40.480 1.00 79.44 281 TYR A C 1
ATOM 2039 O O . TYR A 1 281 ? 31.526 -15.809 -40.807 1.00 79.44 281 TYR A O 1
ATOM 2047 N N . SER A 1 282 ? 29.664 -16.683 -39.927 1.00 75.38 282 SER A N 1
ATOM 2048 C CA . SER A 1 282 ? 29.022 -15.396 -39.677 1.00 75.38 282 SER A CA 1
ATOM 2049 C C . SER A 1 282 ? 27.910 -15.526 -38.654 1.00 75.38 282 SER A C 1
ATOM 2051 O O . SER A 1 282 ? 27.289 -16.578 -38.524 1.00 75.38 282 SER A O 1
ATOM 2053 N N . CYS A 1 283 ? 27.631 -14.421 -37.981 1.00 68.25 283 CYS A N 1
ATOM 2054 C CA . CYS A 1 283 ? 26.494 -14.285 -37.098 1.00 68.25 283 CYS A CA 1
ATOM 2055 C C . CYS A 1 283 ? 25.553 -13.216 -37.653 1.00 68.25 283 CYS A C 1
ATOM 2057 O O . CYS A 1 283 ? 25.981 -12.102 -37.965 1.00 68.25 283 CYS A O 1
ATOM 2059 N N . THR A 1 284 ? 24.282 -13.570 -37.792 1.00 63.72 284 THR A N 1
ATOM 2060 C CA . THR A 1 284 ? 23.209 -12.697 -38.267 1.00 63.72 284 THR A CA 1
ATOM 2061 C C . THR A 1 284 ? 22.210 -12.438 -37.157 1.00 63.72 284 THR A C 1
ATOM 2063 O O . THR A 1 284 ? 21.816 -13.338 -36.425 1.00 63.72 284 THR A O 1
ATOM 2066 N N . TRP A 1 285 ? 21.840 -11.173 -37.058 1.00 66.06 285 TRP A N 1
ATOM 2067 C CA . TRP A 1 285 ? 20.911 -10.602 -36.100 1.00 66.06 285 TRP A CA 1
ATOM 2068 C C . TRP A 1 285 ? 19.471 -10.913 -36.560 1.00 66.06 285 TRP A C 1
ATOM 2070 O O . TRP A 1 285 ? 19.130 -10.548 -37.686 1.00 66.06 285 TRP A O 1
ATOM 2080 N N . ASP A 1 286 ? 18.668 -11.610 -35.750 1.00 64.56 286 ASP A N 1
ATOM 2081 C CA . ASP A 1 286 ? 17.264 -11.952 -36.021 1.00 64.56 286 ASP A CA 1
ATOM 2082 C C . ASP A 1 286 ? 16.329 -10.918 -35.363 1.00 64.56 286 ASP A C 1
ATOM 2084 O O . ASP A 1 286 ? 16.056 -11.026 -34.165 1.00 64.56 286 ASP A O 1
ATOM 2088 N N . PRO A 1 287 ? 15.819 -9.928 -36.124 1.00 55.84 287 PRO A N 1
ATOM 2089 C CA . PRO A 1 287 ? 14.948 -8.871 -35.608 1.00 55.84 287 PRO A CA 1
ATOM 2090 C C . PRO A 1 287 ? 13.624 -9.371 -35.003 1.00 55.84 287 PRO A C 1
ATOM 2092 O O . PRO A 1 287 ? 12.940 -8.600 -34.322 1.00 55.84 287 PRO A O 1
ATOM 2095 N N . ASP A 1 288 ? 13.262 -10.638 -35.225 1.00 61.09 288 ASP A N 1
ATOM 2096 C CA . ASP A 1 288 ? 11.983 -11.208 -34.817 1.00 61.09 288 ASP A CA 1
ATOM 2097 C C . ASP A 1 288 ? 12.061 -12.037 -33.521 1.00 61.09 288 ASP A C 1
ATOM 2099 O O . ASP A 1 288 ? 11.014 -12.286 -32.909 1.00 61.09 288 ASP A O 1
ATOM 2103 N N . ASN A 1 289 ? 13.258 -12.396 -33.026 1.00 64.69 289 ASN A N 1
ATOM 2104 C CA . ASN A 1 289 ? 13.388 -13.055 -31.722 1.00 64.69 289 ASN A CA 1
ATOM 2105 C C . ASN A 1 289 ? 13.330 -12.029 -30.578 1.00 64.69 289 ASN A C 1
ATOM 2107 O O . ASN A 1 289 ? 14.312 -11.376 -30.234 1.00 64.69 289 ASN A O 1
ATOM 21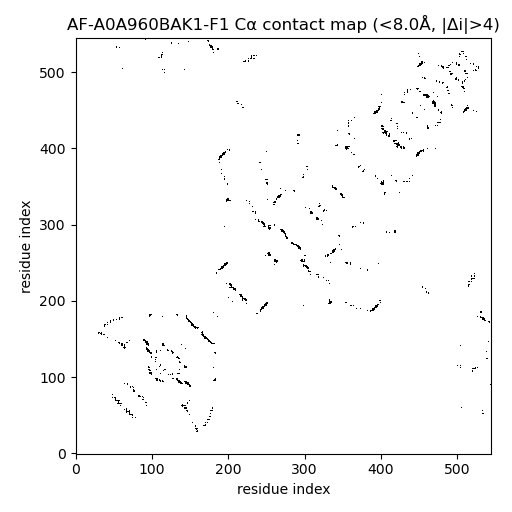11 N N . LYS A 1 290 ? 12.135 -11.881 -29.998 1.00 73.38 290 LYS A N 1
ATOM 2112 C CA . LYS A 1 290 ? 11.795 -10.877 -28.975 1.00 73.38 290 LYS A CA 1
ATOM 2113 C C . LYS A 1 290 ? 11.670 -11.481 -27.570 1.00 73.38 290 LYS A C 1
ATOM 2115 O O . LYS A 1 290 ? 10.817 -11.069 -26.776 1.00 73.38 290 LYS A O 1
ATOM 2120 N N . LYS A 1 291 ? 12.457 -12.520 -27.296 1.00 79.94 291 LYS A N 1
ATOM 2121 C CA . LYS A 1 291 ? 12.491 -13.235 -26.019 1.00 79.94 291 LYS A CA 1
ATOM 2122 C C . LYS A 1 291 ? 13.659 -12.707 -25.193 1.00 79.94 291 LYS A C 1
ATOM 2124 O O . LYS A 1 291 ? 14.802 -12.952 -25.546 1.00 79.94 291 LYS A O 1
ATOM 2129 N N . TRP A 1 292 ? 13.346 -11.969 -24.135 1.00 80.25 292 TRP A N 1
ATOM 2130 C CA . TRP A 1 292 ? 14.327 -11.245 -23.333 1.00 80.25 292 TRP A CA 1
ATOM 2131 C C . TRP A 1 292 ? 14.223 -11.614 -21.856 1.00 80.25 292 TRP A C 1
ATOM 2133 O O . TRP A 1 292 ? 13.107 -11.721 -21.348 1.00 80.25 292 TRP A O 1
ATOM 2143 N N . HIS A 1 293 ? 15.359 -11.732 -21.175 1.00 87.25 293 HIS A N 1
ATOM 2144 C CA . HIS A 1 293 ? 15.483 -11.794 -19.720 1.00 87.25 293 HIS A CA 1
ATOM 2145 C C . HIS A 1 293 ? 16.510 -10.769 -19.236 1.00 87.25 293 HIS A C 1
ATOM 2147 O O . HIS A 1 293 ? 17.690 -10.836 -19.593 1.00 87.25 293 HIS A O 1
ATOM 2153 N N . PHE A 1 294 ? 16.089 -9.828 -18.401 1.00 87.12 294 PHE A N 1
ATOM 2154 C CA . PHE A 1 294 ? 16.946 -8.811 -17.814 1.00 87.12 294 PHE A CA 1
ATOM 2155 C C . PHE A 1 294 ? 18.093 -9.445 -17.023 1.00 87.12 294 PHE A C 1
ATOM 2157 O O . PHE A 1 294 ? 17.924 -10.431 -16.308 1.00 87.12 294 PHE A O 1
ATOM 2164 N N . ALA A 1 295 ? 19.275 -8.840 -17.113 1.00 85.31 295 ALA A N 1
ATOM 2165 C CA . ALA A 1 295 ? 20.501 -9.311 -16.476 1.00 85.31 295 ALA A CA 1
ATOM 2166 C C . ALA A 1 295 ? 20.583 -9.033 -14.964 1.00 85.31 295 ALA A C 1
ATOM 2168 O O . ALA A 1 295 ? 21.626 -9.223 -14.343 1.00 85.31 295 ALA A O 1
ATOM 2169 N N . GLY A 1 296 ? 19.487 -8.576 -14.363 1.00 88.12 296 GLY A N 1
ATOM 2170 C CA . GLY A 1 296 ? 19.412 -8.115 -12.985 1.00 88.12 296 GLY A CA 1
ATOM 2171 C C . GLY A 1 296 ? 18.130 -8.561 -12.297 1.00 88.12 296 GLY A C 1
ATOM 2172 O O . GLY A 1 296 ? 17.422 -9.447 -12.766 1.00 88.12 296 GLY A O 1
ATOM 2173 N N . SER A 1 297 ? 17.829 -7.932 -11.167 1.00 92.19 297 SER A N 1
ATOM 2174 C CA . SER A 1 297 ? 16.647 -8.234 -10.369 1.00 92.19 297 SER A CA 1
ATOM 2175 C C . SER A 1 297 ? 15.775 -7.003 -10.176 1.00 92.19 297 SER A C 1
ATOM 2177 O O . SER A 1 297 ? 16.259 -5.939 -9.790 1.00 92.19 297 SER A O 1
ATOM 2179 N N . TRP A 1 298 ? 14.472 -7.189 -10.385 1.00 94.31 298 TRP A N 1
ATOM 2180 C CA . TRP A 1 298 ? 13.432 -6.226 -10.021 1.00 94.31 298 TRP A CA 1
ATOM 2181 C C . TRP A 1 298 ? 13.159 -6.202 -8.512 1.00 94.31 298 TRP A C 1
ATOM 2183 O O . TRP A 1 298 ? 12.790 -5.165 -7.974 1.00 94.31 298 TRP A O 1
ATOM 2193 N N . VAL A 1 299 ? 13.363 -7.330 -7.819 1.00 96.88 299 VAL A N 1
ATOM 2194 C CA . VAL A 1 299 ? 13.199 -7.470 -6.361 1.00 96.88 299 VAL A CA 1
ATOM 2195 C C . VAL A 1 299 ? 14.493 -8.058 -5.786 1.00 96.88 299 VAL A C 1
ATOM 2197 O O . VAL A 1 299 ? 14.604 -9.271 -5.594 1.00 96.88 299 VAL A O 1
ATOM 2200 N N . PRO A 1 300 ? 15.543 -7.240 -5.591 1.00 95.75 300 PRO A N 1
ATOM 2201 C CA . PRO A 1 300 ? 16.835 -7.728 -5.128 1.00 95.75 300 PRO A CA 1
ATOM 2202 C C . PRO A 1 300 ? 16.875 -8.031 -3.625 1.00 95.75 300 PRO A C 1
ATOM 2204 O O . PRO A 1 300 ? 17.796 -8.713 -3.167 1.00 95.75 300 PRO A O 1
ATOM 2207 N N . ILE A 1 301 ? 15.907 -7.529 -2.850 1.00 96.06 301 ILE A N 1
ATOM 2208 C CA . ILE A 1 301 ? 15.780 -7.808 -1.419 1.00 96.06 301 ILE A CA 1
ATOM 2209 C C . ILE A 1 301 ? 14.600 -8.745 -1.209 1.00 96.06 301 ILE A C 1
ATOM 2211 O O . ILE A 1 301 ? 13.450 -8.363 -1.427 1.00 96.06 301 ILE A O 1
ATOM 2215 N N . GLY A 1 302 ? 14.903 -9.961 -0.760 1.00 96.25 302 GLY A N 1
ATOM 2216 C CA . GLY A 1 302 ? 13.886 -10.936 -0.390 1.00 96.25 302 GLY A CA 1
ATOM 2217 C C . GLY A 1 302 ? 13.093 -10.530 0.857 1.00 96.25 302 GLY A C 1
ATOM 2218 O O . GLY A 1 302 ? 13.406 -9.539 1.518 1.00 96.25 302 GLY A O 1
ATOM 2219 N N . TYR A 1 303 ? 12.077 -11.325 1.191 1.00 97.44 303 TYR A N 1
ATOM 2220 C CA . TYR A 1 303 ? 11.233 -11.083 2.356 1.00 97.44 303 TYR A CA 1
ATOM 2221 C C . TYR A 1 303 ? 12.066 -11.057 3.638 1.00 97.44 303 TYR A C 1
ATOM 2223 O O . TYR A 1 303 ? 12.876 -11.946 3.892 1.00 97.44 303 TYR A O 1
ATOM 2231 N N . THR A 1 304 ? 11.827 -10.043 4.464 1.00 95.56 304 THR A N 1
ATOM 2232 C CA . THR A 1 304 ? 12.418 -9.899 5.792 1.00 95.56 304 THR A CA 1
ATOM 2233 C C . THR A 1 304 ? 11.400 -9.329 6.775 1.00 95.56 304 THR A C 1
ATOM 2235 O O . THR A 1 304 ? 10.527 -8.544 6.401 1.00 95.56 304 THR A O 1
ATOM 2238 N N . ASN A 1 305 ? 11.533 -9.699 8.046 1.00 90.94 305 ASN A N 1
ATOM 2239 C CA . ASN A 1 305 ? 10.895 -9.023 9.175 1.00 90.94 305 ASN A CA 1
ATOM 2240 C C . ASN A 1 305 ? 11.869 -8.125 9.954 1.00 90.94 305 ASN A C 1
ATOM 2242 O O . ASN A 1 305 ? 11.484 -7.440 10.890 1.00 90.94 305 ASN A O 1
ATOM 2246 N N . HIS A 1 306 ? 13.145 -8.100 9.582 1.00 89.06 306 HIS A N 1
ATOM 2247 C CA . HIS A 1 306 ? 14.152 -7.288 10.251 1.00 89.06 306 HIS A CA 1
ATOM 2248 C C . HIS A 1 306 ? 14.280 -5.938 9.556 1.00 89.06 306 HIS A C 1
ATOM 2250 O O . HIS A 1 306 ? 15.040 -5.794 8.594 1.00 89.06 306 HIS A O 1
ATOM 2256 N N . TYR A 1 307 ? 13.518 -4.959 10.036 1.00 87.56 307 TYR A N 1
ATOM 2257 C CA . TYR A 1 307 ? 13.551 -3.585 9.525 1.00 87.56 307 TYR A CA 1
ATOM 2258 C C . TYR A 1 307 ? 13.284 -2.513 10.586 1.00 87.56 307 TYR A C 1
ATOM 2260 O O . TYR A 1 307 ? 13.491 -1.332 10.314 1.00 87.56 307 TYR A O 1
ATOM 2268 N N . THR A 1 308 ? 12.905 -2.903 11.803 1.00 83.38 308 THR A N 1
ATOM 2269 C CA . THR A 1 308 ? 12.831 -2.017 12.970 1.00 83.38 308 THR A CA 1
ATOM 2270 C C . THR A 1 308 ? 13.725 -2.508 14.100 1.00 83.38 308 THR A C 1
ATOM 2272 O O . THR A 1 308 ? 14.005 -3.700 14.211 1.00 83.38 308 THR A O 1
ATOM 2275 N N . LYS A 1 309 ? 14.129 -1.593 14.977 1.00 79.25 309 LYS A N 1
ATOM 2276 C CA . LYS A 1 309 ? 14.790 -1.877 16.251 1.00 79.25 309 LYS A CA 1
ATOM 2277 C C . LYS A 1 309 ? 14.122 -1.093 17.370 1.00 79.25 309 LYS A C 1
ATOM 2279 O O . LYS A 1 309 ? 13.651 0.024 17.155 1.00 79.25 309 LYS A O 1
ATOM 2284 N N . THR A 1 310 ? 14.149 -1.669 18.562 1.00 70.75 310 THR A N 1
ATOM 2285 C CA . THR A 1 310 ? 13.671 -1.026 19.785 1.00 70.75 310 THR A CA 1
ATOM 2286 C C . THR A 1 310 ? 14.871 -0.612 20.622 1.00 70.75 310 THR A C 1
ATOM 2288 O O . THR A 1 310 ? 15.761 -1.428 20.869 1.00 70.75 310 THR A O 1
ATOM 2291 N N . ASP A 1 311 ? 14.927 0.652 21.030 1.00 64.75 311 ASP A N 1
ATOM 2292 C CA . ASP A 1 311 ? 15.981 1.130 21.922 1.00 64.75 311 ASP A CA 1
ATOM 2293 C C . ASP A 1 311 ? 15.724 0.752 23.395 1.00 64.75 311 ASP A C 1
ATOM 2295 O O . ASP A 1 311 ? 14.708 0.153 23.753 1.00 64.75 311 ASP A O 1
ATOM 2299 N N . SER A 1 312 ? 16.660 1.107 24.280 1.00 57.97 312 SER A N 1
ATOM 2300 C CA . SER A 1 312 ? 16.549 0.853 25.724 1.00 57.97 312 SER A CA 1
ATOM 2301 C C . SER A 1 312 ? 15.372 1.566 26.399 1.00 57.97 312 SER A C 1
ATOM 2303 O O . SER A 1 312 ? 15.040 1.241 27.536 1.00 57.97 312 SER A O 1
ATOM 2305 N N . SER A 1 313 ? 14.771 2.548 25.726 1.00 42.41 313 SER A N 1
ATOM 2306 C CA . SER A 1 313 ? 13.618 3.319 26.188 1.00 42.41 313 SER A CA 1
ATOM 2307 C C . SER A 1 313 ? 12.295 2.781 25.635 1.00 42.41 313 SER A C 1
ATOM 2309 O O . SER A 1 313 ? 11.246 3.350 25.927 1.00 42.41 313 SER A O 1
ATOM 2311 N N . GLY A 1 314 ? 12.321 1.681 24.874 1.00 43.84 314 GLY A N 1
ATOM 2312 C CA . GLY A 1 314 ? 11.127 1.072 24.291 1.00 43.84 314 GLY A CA 1
ATOM 2313 C C . GLY A 1 314 ? 10.647 1.753 23.007 1.00 43.84 314 GLY A C 1
ATOM 2314 O O . GLY A 1 314 ? 9.581 1.400 22.506 1.00 43.84 314 GLY A O 1
ATOM 2315 N N . VAL A 1 315 ? 11.406 2.706 22.455 1.00 46.41 315 VAL A N 1
ATOM 2316 C CA . VAL A 1 315 ? 11.039 3.405 21.219 1.00 46.41 315 VAL A CA 1
ATOM 2317 C C . VAL A 1 315 ? 11.427 2.545 20.023 1.00 46.41 315 VAL A C 1
ATOM 2319 O O . VAL A 1 315 ? 12.589 2.169 19.856 1.00 46.41 315 VAL A O 1
ATOM 2322 N N . VAL A 1 316 ? 10.441 2.237 19.182 1.00 55.12 316 VAL A N 1
ATOM 2323 C CA . VAL A 1 316 ? 10.639 1.506 17.927 1.00 55.12 316 VAL A CA 1
ATOM 2324 C C . VAL A 1 316 ? 10.991 2.497 16.822 1.00 55.12 316 VAL A C 1
ATOM 2326 O O . VAL A 1 316 ? 10.317 3.506 16.635 1.00 55.12 316 VAL A O 1
ATOM 2329 N N . SER A 1 317 ? 12.059 2.211 16.086 1.00 64.19 317 SER A N 1
ATOM 2330 C CA . SER A 1 317 ? 12.513 3.005 14.942 1.00 64.19 317 SER A CA 1
ATOM 2331 C C . SER A 1 317 ? 13.018 2.097 13.827 1.00 64.19 317 SER A C 1
ATOM 2333 O O . SER A 1 317 ? 13.301 0.921 14.057 1.00 64.19 317 SER A O 1
ATOM 2335 N N . VAL A 1 318 ? 13.156 2.631 12.615 1.00 77.62 318 VAL A N 1
ATOM 2336 C CA . VAL A 1 318 ? 13.730 1.888 11.485 1.00 77.62 318 VAL A CA 1
ATOM 2337 C C . VAL A 1 318 ? 15.172 1.491 11.789 1.00 77.62 318 VAL A C 1
ATOM 2339 O O . VAL A 1 318 ? 15.998 2.314 12.192 1.00 77.62 318 VAL A O 1
ATOM 2342 N N . ASP A 1 319 ? 15.506 0.228 11.545 1.00 87.19 319 ASP A N 1
ATOM 2343 C CA . ASP A 1 319 ? 16.875 -0.252 11.644 1.00 87.19 319 ASP A CA 1
ATOM 2344 C C . ASP A 1 319 ? 17.599 -0.140 10.299 1.00 87.19 319 ASP A C 1
ATOM 2346 O O . ASP A 1 319 ? 17.611 -1.057 9.474 1.00 87.19 319 ASP A O 1
ATOM 2350 N N . THR A 1 320 ? 18.270 0.995 10.108 1.00 87.94 320 THR A N 1
ATOM 2351 C CA . THR A 1 320 ? 19.095 1.288 8.928 1.00 87.94 320 THR A CA 1
ATOM 2352 C C . THR A 1 320 ? 20.335 0.397 8.794 1.00 87.94 320 THR A C 1
ATOM 2354 O O . THR A 1 320 ? 21.039 0.491 7.792 1.00 87.94 320 THR A O 1
ATOM 2357 N N . SER A 1 321 ? 20.627 -0.476 9.767 1.00 89.38 321 SER A N 1
ATOM 2358 C CA . SER A 1 321 ? 21.746 -1.424 9.698 1.00 89.38 321 SER A CA 1
ATOM 2359 C C . SER A 1 321 ? 21.387 -2.758 9.027 1.00 89.38 321 SER A C 1
ATOM 2361 O O . SER A 1 321 ? 22.287 -3.474 8.565 1.00 89.38 321 SER A O 1
ATOM 2363 N N . THR A 1 322 ? 20.093 -3.070 8.931 1.00 92.75 322 THR A N 1
ATOM 2364 C CA . THR A 1 322 ? 19.562 -4.266 8.261 1.00 92.75 322 THR A CA 1
ATOM 2365 C C . THR A 1 322 ? 19.786 -4.199 6.752 1.00 92.75 322 THR A C 1
ATOM 2367 O O . THR A 1 322 ? 19.990 -3.123 6.192 1.00 92.75 322 THR A O 1
ATOM 2370 N N . THR A 1 323 ? 19.735 -5.337 6.057 1.00 93.06 323 THR A N 1
ATOM 2371 C CA . THR A 1 323 ? 19.857 -5.357 4.588 1.00 93.06 323 THR A CA 1
ATOM 2372 C C . THR A 1 323 ? 18.792 -4.489 3.921 1.00 93.06 323 THR A C 1
ATOM 2374 O O . THR A 1 323 ? 19.122 -3.733 3.009 1.00 93.06 323 THR A O 1
ATOM 2377 N N . LEU A 1 324 ? 17.542 -4.544 4.397 1.00 94.31 324 LEU A N 1
ATOM 2378 C CA . LEU A 1 324 ? 16.454 -3.713 3.882 1.00 94.31 324 LEU A CA 1
ATOM 2379 C C . LEU A 1 324 ? 16.693 -2.229 4.189 1.00 94.31 324 LEU A C 1
ATOM 2381 O O . LEU A 1 324 ? 16.712 -1.416 3.268 1.00 94.31 324 LEU A O 1
ATOM 2385 N N . GLY A 1 325 ? 16.976 -1.881 5.448 1.00 91.50 325 GLY A N 1
ATOM 2386 C CA . GLY A 1 325 ? 17.237 -0.497 5.852 1.00 91.50 325 GLY A CA 1
ATOM 2387 C C . GLY A 1 325 ? 18.430 0.136 5.123 1.00 91.50 325 GLY A C 1
ATOM 2388 O O . GLY A 1 325 ? 18.331 1.272 4.657 1.00 91.50 325 GLY A O 1
ATOM 2389 N N . LYS A 1 326 ? 19.528 -0.615 4.947 1.00 93.25 326 LYS A N 1
ATOM 2390 C CA . LYS A 1 326 ? 20.685 -0.195 4.138 1.00 93.25 326 LYS A CA 1
ATOM 2391 C C . LYS A 1 326 ? 20.298 0.024 2.686 1.00 93.25 326 LYS A C 1
ATOM 2393 O O . LYS A 1 326 ? 20.654 1.054 2.131 1.00 93.25 326 LYS A O 1
ATOM 2398 N N . SER A 1 327 ? 19.556 -0.911 2.096 1.00 93.94 327 SER A N 1
ATOM 2399 C CA . SER A 1 327 ? 19.181 -0.851 0.681 1.00 93.94 327 SER A CA 1
ATOM 2400 C C . SER A 1 327 ? 18.307 0.362 0.377 1.00 93.94 327 SER A C 1
ATOM 2402 O O . SER A 1 327 ? 18.596 1.075 -0.574 1.00 93.94 327 SER A O 1
ATOM 2404 N N . VAL A 1 328 ? 17.320 0.677 1.226 1.00 93.19 328 VAL A N 1
ATOM 2405 C CA . VAL A 1 328 ? 16.512 1.902 1.071 1.00 93.19 328 VAL A CA 1
ATOM 2406 C C . VAL A 1 328 ? 17.393 3.156 1.152 1.00 93.19 328 VAL A C 1
ATOM 2408 O O . VAL A 1 328 ? 17.254 4.065 0.339 1.00 93.19 328 VAL A O 1
ATOM 2411 N N . GLY A 1 329 ? 18.352 3.202 2.084 1.00 90.81 329 GLY A N 1
ATOM 2412 C CA . GLY A 1 329 ? 19.297 4.320 2.186 1.00 90.81 329 GLY A CA 1
ATOM 2413 C C . GLY A 1 329 ? 20.239 4.445 0.978 1.00 90.81 329 GLY A C 1
ATOM 2414 O O . GLY A 1 329 ? 20.509 5.558 0.520 1.00 90.81 329 GLY A O 1
ATOM 2415 N N . GLN A 1 330 ? 20.700 3.308 0.451 1.00 92.25 330 GLN A N 1
ATOM 2416 C CA . GLN A 1 330 ? 21.650 3.174 -0.660 1.00 92.25 330 GLN A CA 1
ATOM 2417 C C . GLN A 1 330 ? 21.025 3.318 -2.052 1.00 92.25 330 GLN A C 1
ATOM 2419 O O . GLN A 1 330 ? 21.772 3.278 -3.028 1.00 92.25 330 GLN A O 1
ATOM 2424 N N . LEU A 1 331 ? 19.700 3.464 -2.164 1.00 91.38 331 LEU A N 1
ATOM 2425 C CA . LEU A 1 331 ? 19.055 3.781 -3.438 1.00 91.38 331 LEU A CA 1
ATOM 2426 C C . LEU A 1 331 ? 19.730 5.005 -4.058 1.00 91.38 331 LEU A C 1
ATOM 2428 O O . LEU A 1 331 ? 19.874 6.029 -3.399 1.00 91.38 331 LEU A O 1
ATOM 2432 N N . ASP A 1 332 ? 20.125 4.915 -5.312 1.00 89.25 332 ASP A N 1
ATOM 2433 C CA . ASP A 1 332 ? 20.632 6.055 -6.065 1.00 89.25 332 ASP A CA 1
ATOM 2434 C C . ASP A 1 332 ? 19.846 6.164 -7.365 1.00 89.25 332 ASP A C 1
ATOM 2436 O O . ASP A 1 332 ? 19.248 5.173 -7.810 1.00 89.25 332 ASP A O 1
ATOM 2440 N N . ILE A 1 333 ? 19.816 7.369 -7.933 1.00 88.00 333 ILE A N 1
ATOM 2441 C CA . ILE A 1 333 ? 19.249 7.564 -9.263 1.00 88.00 333 ILE A CA 1
ATOM 2442 C C . ILE A 1 333 ? 20.014 6.668 -10.221 1.00 88.00 333 ILE A C 1
ATOM 2444 O O . ILE A 1 333 ? 21.238 6.683 -10.241 1.00 88.00 333 ILE A O 1
ATOM 2448 N N . SER A 1 334 ? 19.273 5.916 -11.023 1.00 81.56 334 SER A N 1
ATOM 2449 C CA . SER A 1 334 ? 19.847 5.158 -12.115 1.00 81.56 334 SER A CA 1
ATOM 2450 C C . SER A 1 334 ? 20.445 6.131 -13.136 1.00 81.56 334 SER A C 1
ATOM 2452 O O . SER A 1 334 ? 19.711 6.897 -13.756 1.00 81.56 334 SER A O 1
ATOM 2454 N N . ASP A 1 335 ? 21.762 6.139 -13.309 1.00 67.44 335 ASP A N 1
ATOM 2455 C CA . ASP A 1 335 ? 22.504 6.921 -14.306 1.00 67.44 335 ASP A CA 1
ATOM 2456 C C . ASP A 1 335 ? 22.772 6.130 -15.603 1.00 67.44 335 ASP A C 1
ATOM 2458 O O . ASP A 1 335 ? 23.522 6.558 -16.491 1.00 67.44 335 ASP A O 1
ATOM 2462 N N . SER A 1 336 ? 22.150 4.954 -15.697 1.00 61.75 336 SER A N 1
ATOM 2463 C CA . SER A 1 336 ? 22.785 3.774 -16.255 1.00 61.75 336 SER A CA 1
ATOM 2464 C C . SER A 1 336 ? 23.195 3.893 -17.728 1.00 61.75 336 SER A C 1
ATOM 2466 O O . SER A 1 336 ? 22.393 4.098 -18.643 1.00 61.75 336 SER A O 1
ATOM 2468 N N . LYS A 1 337 ? 24.480 3.605 -17.975 1.00 70.69 337 LYS A N 1
ATOM 2469 C CA . LYS A 1 337 ? 25.110 3.395 -19.297 1.00 70.69 337 LYS A CA 1
ATOM 2470 C C . LYS A 1 337 ? 24.869 1.980 -19.840 1.00 70.69 337 LYS A C 1
ATOM 2472 O O . LYS A 1 337 ? 25.770 1.369 -20.422 1.00 70.69 337 LYS A O 1
ATOM 2477 N N . VAL A 1 338 ? 23.687 1.428 -19.591 1.00 74.50 338 VAL A N 1
ATOM 2478 C CA . VAL A 1 338 ? 23.335 0.063 -19.992 1.00 74.50 338 VAL A CA 1
ATOM 2479 C C . VAL A 1 338 ? 22.919 0.040 -21.455 1.00 74.50 338 VAL A C 1
ATOM 2481 O O . VAL A 1 338 ? 22.193 0.909 -21.939 1.00 74.50 338 VAL A O 1
ATOM 2484 N N . SER A 1 339 ? 23.398 -0.976 -22.159 1.00 77.06 339 SER A N 1
ATOM 2485 C CA . SER A 1 339 ? 23.058 -1.250 -23.544 1.00 77.06 339 SER A CA 1
ATOM 2486 C C . SER A 1 339 ? 21.688 -1.911 -23.630 1.00 77.06 339 SER A C 1
ATOM 2488 O O . SER A 1 339 ? 21.499 -3.034 -23.159 1.00 77.06 339 SER A O 1
ATOM 2490 N N . TYR A 1 340 ? 20.749 -1.225 -24.276 1.00 75.88 340 TYR A N 1
ATOM 2491 C CA . TYR A 1 340 ? 19.471 -1.796 -24.692 1.00 75.88 340 TYR A CA 1
ATOM 2492 C C . TYR A 1 340 ? 19.507 -2.109 -26.191 1.00 75.88 340 TYR A C 1
ATOM 2494 O O . TYR A 1 340 ? 20.025 -1.297 -26.967 1.00 75.88 340 TYR A O 1
ATOM 2502 N N . PRO A 1 341 ? 18.958 -3.250 -26.639 1.00 68.69 341 PRO A N 1
ATOM 2503 C CA . PRO A 1 341 ? 18.865 -3.561 -28.050 1.00 68.69 341 PRO A CA 1
ATOM 2504 C C . PRO A 1 341 ? 17.882 -2.596 -28.718 1.00 68.69 341 PRO A C 1
ATOM 2506 O O . PRO A 1 341 ? 16.740 -2.425 -28.293 1.00 68.69 341 PRO A O 1
ATOM 2509 N N . SER A 1 342 ? 18.323 -1.982 -29.813 1.00 63.09 342 SER A N 1
ATOM 2510 C CA . SER A 1 342 ? 17.477 -1.190 -30.698 1.00 63.09 342 SER A CA 1
ATOM 2511 C C . SER A 1 342 ? 16.275 -2.014 -31.161 1.00 63.09 342 SER A C 1
ATOM 2513 O O . SER A 1 342 ? 16.445 -3.067 -31.773 1.00 63.09 342 SER A O 1
ATOM 2515 N N . ALA A 1 343 ? 15.067 -1.479 -30.984 1.00 55.44 343 ALA A N 1
ATOM 2516 C CA . ALA A 1 343 ? 13.820 -2.093 -31.441 1.00 55.44 343 ALA A CA 1
ATOM 2517 C C . ALA A 1 343 ? 13.771 -2.409 -32.957 1.00 55.44 343 ALA A C 1
ATOM 2519 O O . ALA A 1 343 ? 12.952 -3.224 -33.376 1.00 55.44 343 ALA A O 1
ATOM 2520 N N . SER A 1 344 ? 14.618 -1.767 -33.775 1.00 55.19 344 SER A N 1
ATOM 2521 C CA . SER A 1 344 ? 14.649 -1.907 -35.240 1.00 55.19 344 SER A CA 1
ATOM 2522 C C . SER A 1 344 ? 15.878 -2.635 -35.792 1.00 55.19 344 SER A C 1
ATOM 2524 O O . SER A 1 344 ? 15.833 -3.122 -36.918 1.00 55.19 344 SER A O 1
ATOM 2526 N N . THR A 1 345 ? 16.985 -2.689 -35.044 1.00 57.81 345 THR A N 1
ATOM 2527 C CA . THR A 1 345 ? 18.256 -3.268 -35.530 1.00 57.81 345 THR A CA 1
ATOM 2528 C C . THR A 1 345 ? 18.901 -4.262 -34.565 1.00 57.81 345 THR A C 1
ATOM 2530 O O . THR A 1 345 ? 19.858 -4.936 -34.950 1.00 57.81 345 THR A O 1
ATOM 2533 N N . GLY A 1 346 ? 18.417 -4.337 -33.319 1.00 56.78 346 GLY A N 1
ATOM 2534 C CA . GLY A 1 346 ? 18.968 -5.124 -32.209 1.00 56.78 346 GLY A CA 1
ATOM 2535 C C . GLY A 1 346 ? 20.396 -4.777 -31.808 1.00 56.78 346 GLY A C 1
ATOM 2536 O O . GLY A 1 346 ? 20.997 -5.474 -30.999 1.00 56.78 346 GLY A O 1
ATOM 2537 N N . LYS A 1 347 ? 20.958 -3.695 -32.355 1.00 60.41 347 LYS A N 1
ATOM 2538 C CA . LYS A 1 347 ? 22.228 -3.133 -31.896 1.00 60.41 347 LYS A CA 1
ATOM 2539 C C . LYS A 1 347 ? 22.007 -2.335 -30.619 1.00 60.41 347 LYS A C 1
ATOM 2541 O O . LYS A 1 347 ? 20.999 -1.639 -30.526 1.00 60.41 347 LYS A O 1
ATOM 2546 N N . SER A 1 348 ? 22.964 -2.387 -29.694 1.00 59.59 348 SER A N 1
ATOM 2547 C CA . SER A 1 348 ? 22.968 -1.534 -28.502 1.00 59.59 348 SER A CA 1
ATOM 2548 C C . SER A 1 348 ? 22.774 -0.060 -28.883 1.00 59.59 348 SER A C 1
ATOM 2550 O O . SER A 1 348 ? 23.508 0.476 -29.721 1.00 59.59 348 SER A O 1
ATOM 2552 N N . THR A 1 349 ? 21.777 0.592 -28.286 1.00 59.34 349 THR A N 1
ATOM 2553 C CA . THR A 1 349 ? 21.643 2.049 -28.309 1.00 59.34 349 THR A CA 1
ATOM 2554 C C . THR A 1 349 ? 22.151 2.612 -26.992 1.00 59.34 349 THR A C 1
ATOM 2556 O O . THR A 1 349 ? 21.625 2.278 -25.935 1.00 59.34 349 THR A O 1
ATOM 2559 N N . SER A 1 350 ? 23.127 3.516 -27.039 1.00 53.00 350 SER A N 1
ATOM 2560 C CA . SER A 1 350 ? 23.482 4.324 -25.873 1.00 53.00 350 SER A CA 1
ATOM 2561 C C . SER A 1 350 ? 22.518 5.507 -25.763 1.00 53.00 350 SER A C 1
ATOM 2563 O O . SER A 1 350 ? 22.522 6.336 -26.677 1.00 53.00 350 SER A O 1
ATOM 2565 N N . SER A 1 351 ? 21.723 5.593 -24.682 1.00 56.84 351 SER A N 1
ATOM 2566 C CA . SER A 1 351 ? 21.436 6.842 -23.922 1.00 56.84 351 SER A CA 1
ATOM 2567 C C . SER A 1 351 ? 20.129 6.887 -23.102 1.00 56.84 351 SER A C 1
ATOM 2569 O O . SER A 1 351 ? 19.837 7.946 -22.552 1.00 56.84 351 SER A O 1
ATOM 2571 N N . ASN A 1 352 ? 19.333 5.820 -22.967 1.00 65.81 352 ASN A N 1
ATOM 2572 C CA . ASN A 1 352 ? 18.136 5.890 -22.115 1.00 65.81 352 ASN A CA 1
ATOM 2573 C C . ASN A 1 352 ? 17.778 4.525 -21.521 1.00 65.81 352 ASN A C 1
ATOM 2575 O O . ASN A 1 352 ? 17.723 3.556 -22.268 1.00 65.81 352 ASN A O 1
ATOM 2579 N N . GLU A 1 353 ? 17.528 4.470 -20.212 1.00 75.81 353 GLU A N 1
ATOM 2580 C CA . GLU A 1 353 ? 17.041 3.276 -19.509 1.00 75.81 353 GLU A CA 1
ATOM 2581 C C . GLU A 1 353 ? 15.513 3.143 -19.594 1.00 75.81 353 GLU A C 1
ATOM 2583 O O . GLU A 1 353 ? 14.981 2.049 -19.478 1.00 75.81 353 GLU A O 1
ATOM 2588 N N . GLY A 1 354 ? 14.795 4.242 -19.842 1.00 82.00 354 GLY A N 1
ATOM 2589 C CA . GLY A 1 354 ? 13.337 4.256 -19.772 1.00 82.00 354 GLY A CA 1
ATOM 2590 C C . GLY A 1 354 ? 12.798 3.985 -18.361 1.00 82.00 354 GLY A C 1
ATOM 2591 O O . GLY A 1 354 ? 13.536 3.783 -17.398 1.00 82.00 354 GLY A O 1
ATOM 2592 N N . THR A 1 355 ? 11.473 3.984 -18.246 1.00 88.94 355 THR A N 1
ATOM 2593 C CA . THR A 1 355 ? 10.751 3.699 -16.999 1.00 88.94 355 THR A CA 1
ATOM 2594 C C . THR A 1 355 ? 9.900 2.453 -17.241 1.00 88.94 355 THR A C 1
ATOM 2596 O O . THR A 1 355 ? 8.738 2.523 -17.647 1.00 88.94 355 THR A O 1
ATOM 2599 N N . HIS A 1 356 ? 10.515 1.284 -17.062 1.00 90.50 356 HIS A N 1
ATOM 2600 C CA . HIS A 1 356 ? 9.948 -0.036 -17.367 1.00 90.50 356 HIS A CA 1
ATOM 2601 C C . HIS A 1 356 ? 8.882 -0.497 -16.353 1.00 90.50 356 HIS A C 1
ATOM 2603 O O . HIS A 1 356 ? 9.053 -1.512 -15.671 1.00 90.50 356 HIS A O 1
ATOM 2609 N N . LEU A 1 357 ? 7.774 0.240 -16.233 1.00 94.75 357 LEU A N 1
ATOM 2610 C CA . LEU A 1 357 ? 6.748 -0.018 -15.217 1.00 94.75 357 LEU A CA 1
ATOM 2611 C C . LEU A 1 357 ? 6.106 -1.405 -15.351 1.00 94.75 357 LEU A C 1
ATOM 2613 O O . LEU A 1 357 ? 5.906 -2.082 -14.340 1.00 94.75 357 LEU A O 1
ATOM 2617 N N . ALA A 1 358 ? 5.814 -1.870 -16.572 1.00 95.50 358 ALA A N 1
ATOM 2618 C CA . ALA A 1 358 ? 5.187 -3.176 -16.774 1.00 95.50 358 ALA A CA 1
ATOM 2619 C C . ALA A 1 358 ? 6.133 -4.328 -16.408 1.00 95.50 358 ALA A C 1
ATOM 2621 O O . ALA A 1 358 ? 5.705 -5.295 -15.775 1.00 95.50 358 ALA A O 1
ATOM 2622 N N . ALA A 1 359 ? 7.417 -4.217 -16.765 1.00 94.00 359 ALA A N 1
ATOM 2623 C CA . ALA A 1 359 ? 8.417 -5.229 -16.430 1.00 94.00 359 ALA A CA 1
ATOM 2624 C C . ALA A 1 359 ? 8.696 -5.266 -14.918 1.00 94.00 359 ALA A C 1
ATOM 2626 O O . ALA A 1 359 ? 8.669 -6.345 -14.324 1.00 94.00 359 ALA A O 1
ATOM 2627 N N . ALA A 1 360 ? 8.850 -4.102 -14.276 1.00 95.88 360 ALA A N 1
ATOM 2628 C CA . ALA A 1 360 ? 9.042 -3.999 -12.831 1.00 95.88 360 ALA A CA 1
ATOM 2629 C C . ALA A 1 360 ? 7.852 -4.585 -12.053 1.00 95.88 360 ALA A C 1
ATOM 2631 O O . ALA A 1 360 ? 8.039 -5.427 -11.169 1.00 95.88 360 ALA A O 1
ATOM 2632 N N . LEU A 1 361 ? 6.615 -4.221 -12.424 1.00 97.88 361 LEU A N 1
ATOM 2633 C CA . LEU A 1 361 ? 5.413 -4.773 -11.794 1.00 97.88 361 LEU A CA 1
ATOM 2634 C C . LEU A 1 361 ? 5.317 -6.285 -12.018 1.00 97.88 361 LEU A C 1
ATOM 2636 O O . LEU A 1 361 ? 5.032 -7.031 -11.081 1.00 97.88 361 LEU A O 1
ATOM 2640 N N . LYS A 1 362 ? 5.604 -6.768 -13.233 1.00 97.38 362 LYS A N 1
ATOM 2641 C CA . LYS A 1 362 ? 5.620 -8.206 -13.524 1.00 97.38 362 LYS A CA 1
ATOM 2642 C C . LYS A 1 362 ? 6.650 -8.938 -12.660 1.00 97.38 362 LYS A C 1
ATOM 2644 O O . LYS A 1 362 ? 6.339 -10.008 -12.131 1.00 97.38 362 LYS A O 1
ATOM 2649 N N . GLY A 1 363 ? 7.845 -8.371 -12.495 1.00 96.62 363 GLY A N 1
ATOM 2650 C CA . GLY A 1 363 ? 8.895 -8.895 -11.623 1.00 96.62 363 GLY A CA 1
ATOM 2651 C C . GLY A 1 363 ? 8.424 -9.031 -10.174 1.00 96.62 363 GLY A C 1
ATOM 2652 O O . GLY A 1 363 ? 8.536 -10.112 -9.594 1.00 96.62 363 GLY A O 1
ATOM 2653 N N . ALA A 1 364 ? 7.804 -7.982 -9.629 1.00 97.88 364 ALA A N 1
ATOM 2654 C CA . ALA A 1 364 ? 7.233 -7.975 -8.282 1.00 97.88 364 ALA A CA 1
ATOM 2655 C C . ALA A 1 364 ? 6.135 -9.035 -8.095 1.00 97.88 364 ALA A C 1
ATOM 2657 O O . ALA A 1 364 ? 6.151 -9.805 -7.132 1.00 97.88 364 ALA A O 1
ATOM 2658 N N . VAL A 1 365 ? 5.208 -9.121 -9.052 1.00 98.06 365 VAL A N 1
ATOM 2659 C CA . VAL A 1 365 ? 4.107 -10.094 -9.046 1.00 98.06 365 VAL A CA 1
ATOM 2660 C C . VAL A 1 365 ? 4.643 -11.518 -9.093 1.00 98.06 365 VAL A C 1
ATOM 2662 O O . VAL A 1 365 ? 4.231 -12.366 -8.304 1.00 98.06 365 VAL A O 1
ATOM 2665 N N . ARG A 1 366 ? 5.595 -11.797 -9.986 1.00 96.94 366 ARG A N 1
ATOM 2666 C CA . ARG A 1 366 ? 6.214 -13.122 -10.087 1.00 96.94 366 ARG A CA 1
ATOM 2667 C C . ARG A 1 366 ? 6.994 -13.482 -8.830 1.00 96.94 366 ARG A C 1
ATOM 2669 O O . ARG A 1 366 ? 6.884 -14.622 -8.391 1.00 96.94 366 ARG A O 1
ATOM 2676 N N . TYR A 1 367 ? 7.738 -12.548 -8.243 1.00 96.81 367 TYR A N 1
ATOM 2677 C CA . TYR A 1 367 ? 8.425 -12.771 -6.971 1.00 96.81 367 TYR A CA 1
ATOM 2678 C C . TYR A 1 367 ? 7.426 -13.181 -5.877 1.00 96.81 367 TYR A C 1
ATOM 2680 O O . TYR A 1 367 ? 7.577 -14.234 -5.264 1.00 96.81 367 TYR A O 1
ATOM 2688 N N . MET A 1 368 ? 6.343 -12.419 -5.720 1.00 95.88 368 MET A N 1
ATOM 2689 C CA . MET A 1 368 ? 5.300 -12.655 -4.717 1.00 95.88 368 MET A CA 1
ATOM 2690 C C . MET A 1 368 ? 4.486 -13.945 -4.932 1.00 95.88 368 MET A C 1
ATOM 2692 O O . MET A 1 368 ? 3.939 -14.517 -3.983 1.00 95.88 368 MET A O 1
ATOM 2696 N N . LEU A 1 369 ? 4.346 -14.409 -6.174 1.00 94.88 369 LEU A N 1
ATOM 2697 C CA . LEU A 1 369 ? 3.668 -15.672 -6.479 1.00 94.88 369 LEU A CA 1
ATOM 2698 C C . LEU A 1 369 ? 4.566 -16.894 -6.275 1.00 94.88 369 LEU A C 1
ATOM 2700 O O . LEU A 1 369 ? 4.043 -17.952 -5.940 1.00 94.88 369 LEU A O 1
ATOM 2704 N N . ASN A 1 370 ? 5.877 -16.742 -6.466 1.00 94.62 370 ASN A N 1
ATOM 2705 C CA . ASN A 1 370 ? 6.831 -17.853 -6.467 1.00 94.62 370 ASN A CA 1
ATOM 2706 C C . ASN A 1 370 ? 7.716 -17.925 -5.215 1.00 94.62 370 ASN A C 1
ATOM 2708 O O . ASN A 1 370 ? 8.563 -18.809 -5.155 1.00 94.62 370 ASN A O 1
ATOM 2712 N N . THR A 1 371 ? 7.552 -17.009 -4.259 1.00 94.88 371 THR A N 1
ATOM 2713 C CA . THR A 1 371 ? 8.342 -16.978 -3.021 1.00 94.88 371 THR A CA 1
ATOM 2714 C C . THR A 1 371 ? 7.415 -17.018 -1.818 1.00 94.88 371 THR A C 1
ATOM 2716 O O . THR A 1 371 ? 6.603 -16.110 -1.628 1.00 94.88 371 THR A O 1
ATOM 2719 N N . ASP A 1 372 ? 7.556 -18.049 -0.994 1.00 93.75 372 ASP A N 1
ATOM 2720 C CA . ASP A 1 372 ? 6.921 -18.141 0.311 1.00 93.75 372 ASP A CA 1
ATOM 2721 C C . ASP A 1 372 ? 7.868 -17.593 1.399 1.00 93.75 372 ASP A C 1
ATOM 2723 O O . ASP A 1 372 ? 8.996 -18.074 1.561 1.00 93.75 372 ASP A O 1
ATOM 2727 N N . PRO A 1 373 ? 7.443 -16.581 2.173 1.00 92.62 373 PRO A N 1
ATOM 2728 C CA . PRO A 1 373 ? 8.292 -15.988 3.201 1.00 92.62 373 PRO A CA 1
ATOM 2729 C C . PRO A 1 373 ? 8.745 -16.967 4.297 1.00 92.62 373 PRO A C 1
ATOM 2731 O O . PRO A 1 373 ? 9.810 -16.782 4.881 1.00 92.62 373 PRO A O 1
ATOM 2734 N N . VAL A 1 374 ? 7.947 -17.989 4.612 1.00 90.56 374 VAL A N 1
ATOM 2735 C CA . VAL 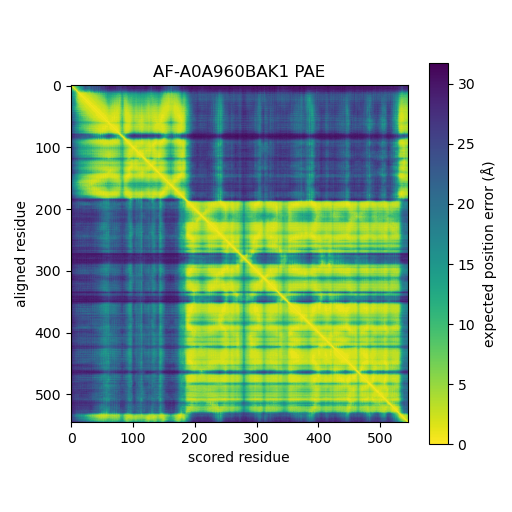A 1 374 ? 8.231 -18.923 5.707 1.00 90.56 374 VAL A CA 1
ATOM 2736 C C . VAL A 1 374 ? 9.122 -20.056 5.213 1.00 90.56 374 VAL A C 1
ATOM 2738 O O . VAL A 1 374 ? 10.144 -20.341 5.835 1.00 90.56 374 VAL A O 1
ATOM 2741 N N . THR A 1 375 ? 8.771 -20.700 4.097 1.00 92.56 375 THR A N 1
ATOM 2742 C CA . THR A 1 375 ? 9.523 -21.866 3.609 1.00 92.56 375 THR A CA 1
ATOM 2743 C C . THR A 1 375 ? 10.770 -21.488 2.827 1.00 92.56 375 THR A C 1
ATOM 2745 O O . THR A 1 375 ? 11.800 -22.134 3.011 1.00 92.56 375 THR A O 1
ATOM 2748 N N . ASP A 1 376 ? 10.704 -20.449 1.993 1.00 91.06 376 ASP A N 1
ATOM 2749 C CA . ASP A 1 376 ? 11.801 -20.107 1.081 1.00 91.06 376 ASP A CA 1
ATOM 2750 C C . ASP A 1 376 ? 12.744 -19.070 1.699 1.00 91.06 376 ASP A C 1
ATOM 2752 O O . ASP A 1 376 ? 13.963 -19.184 1.568 1.00 91.06 376 ASP A O 1
ATOM 2756 N N . ALA A 1 377 ? 12.196 -18.075 2.409 1.00 88.25 377 ALA A N 1
ATOM 2757 C CA . ALA A 1 377 ? 12.989 -17.044 3.089 1.00 88.25 377 ALA A CA 1
ATOM 2758 C C . ALA A 1 377 ? 13.315 -17.375 4.561 1.00 88.25 377 ALA A C 1
ATOM 2760 O O . ALA A 1 377 ? 14.099 -16.662 5.188 1.00 88.25 377 ALA A O 1
ATOM 2761 N N . GLY A 1 378 ? 12.759 -18.462 5.111 1.00 91.12 378 GLY A N 1
ATOM 2762 C CA . GLY A 1 378 ? 13.059 -18.934 6.467 1.00 91.12 378 GLY A CA 1
ATOM 2763 C C . GLY A 1 378 ? 12.533 -18.029 7.584 1.00 91.12 378 GLY A C 1
ATOM 2764 O O . GLY A 1 378 ? 13.066 -18.063 8.696 1.00 91.12 378 GLY A O 1
ATOM 2765 N N . LEU A 1 379 ? 11.525 -17.197 7.306 1.00 92.06 379 LEU A N 1
ATOM 2766 C CA . LEU A 1 379 ? 10.935 -16.317 8.310 1.00 92.06 379 LEU A CA 1
ATOM 2767 C C . LEU A 1 379 ? 10.026 -17.093 9.275 1.00 92.06 379 LEU A C 1
ATOM 2769 O O . LEU A 1 379 ? 9.499 -18.152 8.921 1.00 92.06 379 LEU A O 1
ATOM 2773 N N . PRO A 1 380 ? 9.815 -16.585 10.503 1.00 85.25 380 PRO A N 1
ATOM 2774 C CA . PRO A 1 380 ? 8.933 -17.231 11.466 1.00 85.25 380 PRO A CA 1
ATOM 2775 C C . PRO A 1 380 ? 7.527 -17.469 10.903 1.00 85.25 380 PRO A C 1
ATOM 2777 O O . PRO A 1 380 ? 6.999 -16.685 10.119 1.00 85.25 380 PRO A O 1
ATOM 2780 N N . LYS A 1 381 ? 6.867 -18.546 11.333 1.00 83.00 381 LYS A N 1
ATOM 2781 C CA . LYS A 1 381 ? 5.444 -18.717 11.031 1.00 83.00 381 LYS A CA 1
ATOM 2782 C C . LYS A 1 381 ? 4.640 -17.705 11.857 1.00 83.00 381 LYS A C 1
ATOM 2784 O O . LYS A 1 381 ? 4.777 -17.656 13.079 1.00 83.00 381 LYS A O 1
ATOM 2789 N N . ARG A 1 382 ? 3.766 -16.942 11.200 1.00 79.38 382 ARG A N 1
ATOM 2790 C CA . ARG A 1 382 ? 2.824 -16.032 11.871 1.00 79.38 382 ARG A CA 1
ATOM 2791 C C . ARG A 1 382 ? 1.766 -16.818 12.668 1.00 79.38 382 ARG A C 1
ATOM 2793 O O . ARG A 1 382 ? 1.406 -17.918 12.238 1.00 79.38 382 ARG A O 1
ATOM 2800 N N . PRO A 1 383 ? 1.233 -16.287 13.785 1.00 65.81 383 PRO A N 1
ATOM 2801 C CA . PRO A 1 383 ? 0.203 -16.985 14.556 1.00 65.81 383 PRO A CA 1
ATOM 2802 C C . PRO A 1 383 ? -1.081 -17.199 13.743 1.00 65.81 383 PRO A C 1
ATOM 2804 O O . PRO A 1 383 ? -1.577 -16.272 13.100 1.00 65.81 383 PRO A O 1
ATOM 2807 N N . ASP A 1 384 ? -1.640 -18.411 13.810 1.00 68.62 384 ASP A N 1
ATOM 2808 C CA . ASP A 1 384 ? -2.791 -18.829 12.991 1.00 68.62 384 ASP A CA 1
ATOM 2809 C C . ASP A 1 384 ? -4.054 -17.973 13.247 1.00 68.62 384 ASP A C 1
ATOM 2811 O O . ASP A 1 384 ? -4.883 -17.790 12.355 1.00 68.62 384 ASP A O 1
ATOM 2815 N N . GLU A 1 385 ? -4.172 -17.380 14.439 1.00 57.50 385 GLU A N 1
ATOM 2816 C CA . GLU A 1 385 ? -5.274 -16.501 14.866 1.00 57.50 385 GLU A CA 1
ATOM 2817 C C . GLU A 1 385 ? -5.440 -15.250 13.986 1.00 57.50 385 GLU A C 1
ATOM 2819 O O . GLU A 1 385 ? -6.538 -14.699 13.861 1.00 57.50 385 GLU A O 1
ATOM 2824 N N . TYR A 1 386 ? -4.365 -14.805 13.332 1.00 59.34 386 TYR A N 1
ATOM 2825 C CA . TYR A 1 386 ? -4.391 -13.620 12.475 1.00 59.34 386 TYR A CA 1
ATOM 2826 C C . TYR A 1 386 ? -4.869 -13.920 11.045 1.00 59.34 386 TYR A C 1
ATOM 2828 O O . TYR A 1 386 ? -5.247 -12.994 10.315 1.00 59.34 386 TYR A O 1
ATOM 2836 N N . GLY A 1 387 ? -4.988 -15.201 10.681 1.00 68.75 387 GLY A N 1
ATOM 2837 C CA . GLY A 1 387 ? -5.455 -15.675 9.380 1.00 68.75 387 GLY A CA 1
ATOM 2838 C C . GLY A 1 387 ? -4.367 -15.692 8.303 1.00 68.75 387 GLY A C 1
ATOM 2839 O O . GLY A 1 387 ? -3.175 -15.601 8.585 1.00 68.75 387 GLY A O 1
ATOM 2840 N N . THR A 1 388 ? -4.785 -15.828 7.044 1.00 78.88 388 THR A N 1
ATOM 2841 C CA . THR A 1 388 ? -3.865 -15.897 5.901 1.00 78.88 388 THR A CA 1
ATOM 2842 C C . THR A 1 388 ? -3.277 -14.523 5.569 1.00 78.88 388 THR A C 1
ATOM 2844 O O . THR A 1 388 ? -4.050 -13.561 5.471 1.00 78.88 388 THR A O 1
ATOM 2847 N N . PRO A 1 389 ? -1.955 -14.418 5.337 1.00 86.25 389 PRO A N 1
ATOM 2848 C CA . PRO A 1 389 ? -1.329 -13.172 4.919 1.00 86.25 389 PRO A CA 1
ATOM 2849 C C . PRO A 1 389 ? -1.935 -12.624 3.627 1.00 86.25 389 PRO A C 1
ATOM 2851 O O . PRO A 1 389 ? -2.162 -13.365 2.668 1.00 86.25 389 PRO A O 1
ATOM 2854 N N . LYS A 1 390 ? -2.188 -11.316 3.589 1.00 88.25 390 LYS A N 1
ATOM 2855 C CA . LYS A 1 390 ? -2.550 -10.627 2.348 1.00 88.25 390 LYS A CA 1
ATOM 2856 C C . LYS A 1 390 ? -1.300 -10.323 1.537 1.00 88.25 390 LYS A C 1
ATOM 2858 O O . LYS A 1 390 ? -0.310 -9.841 2.077 1.00 88.25 390 LYS A O 1
ATOM 2863 N N . LYS A 1 391 ? -1.387 -10.548 0.233 1.00 93.75 391 LYS A N 1
ATOM 2864 C CA . LYS A 1 391 ? -0.336 -10.243 -0.737 1.00 93.75 391 LYS A CA 1
ATOM 2865 C C . LYS A 1 391 ? -0.517 -8.819 -1.250 1.00 93.75 391 LYS A C 1
ATOM 2867 O O . LYS A 1 391 ? -1.564 -8.527 -1.827 1.00 93.75 391 LYS A O 1
ATOM 2872 N N . VAL A 1 392 ? 0.459 -7.944 -1.012 1.00 94.69 392 VAL A N 1
ATOM 2873 C CA . VAL A 1 392 ? 0.357 -6.509 -1.313 1.00 94.69 392 VAL A CA 1
ATOM 2874 C C . VAL A 1 392 ? 1.586 -6.002 -2.057 1.00 94.69 392 VAL A C 1
ATOM 2876 O O . VAL A 1 392 ? 2.701 -6.103 -1.557 1.00 94.69 392 VAL A O 1
ATOM 2879 N N . ILE A 1 393 ? 1.385 -5.378 -3.211 1.00 97.38 393 ILE A N 1
ATOM 2880 C CA . ILE A 1 393 ? 2.431 -4.623 -3.900 1.00 97.38 393 ILE A CA 1
ATOM 2881 C C . ILE A 1 393 ? 2.114 -3.140 -3.748 1.00 97.38 393 ILE A C 1
ATOM 2883 O O . ILE A 1 393 ? 1.038 -2.697 -4.150 1.00 97.38 393 ILE A O 1
ATOM 2887 N N . ILE A 1 394 ? 3.049 -2.397 -3.160 1.00 95.62 394 ILE A N 1
ATOM 2888 C CA . ILE A 1 394 ? 3.035 -0.934 -3.129 1.00 95.62 394 ILE A CA 1
ATOM 2889 C C . ILE A 1 394 ? 3.995 -0.475 -4.217 1.00 95.62 394 ILE A C 1
ATOM 2891 O O . ILE A 1 394 ? 5.169 -0.843 -4.197 1.00 95.62 394 ILE A O 1
ATOM 2895 N N . PHE A 1 395 ? 3.485 0.276 -5.181 1.00 96.12 395 PHE A N 1
ATOM 2896 C CA . PHE A 1 395 ? 4.210 0.636 -6.388 1.00 96.12 395 PHE A CA 1
ATOM 2897 C C . PHE A 1 395 ? 4.173 2.151 -6.560 1.00 96.12 395 PHE A C 1
ATOM 2899 O O . PHE A 1 395 ? 3.104 2.726 -6.754 1.00 96.12 395 PHE A O 1
ATOM 2906 N N . GLU A 1 396 ? 5.328 2.794 -6.449 1.00 92.88 396 GLU A N 1
ATOM 2907 C CA . GLU A 1 396 ? 5.466 4.250 -6.498 1.00 92.88 396 GLU A CA 1
ATOM 2908 C C . GLU A 1 396 ? 6.256 4.668 -7.739 1.00 92.88 396 GLU A C 1
ATOM 2910 O O . GLU A 1 396 ? 7.171 3.953 -8.132 1.00 92.88 396 GLU A O 1
ATOM 2915 N N . THR A 1 397 ? 5.859 5.766 -8.393 1.00 91.56 397 THR A N 1
ATOM 2916 C CA . THR A 1 397 ? 6.561 6.308 -9.568 1.00 91.56 397 THR A CA 1
ATOM 2917 C C . THR A 1 397 ? 6.200 7.767 -9.855 1.00 91.56 397 THR A C 1
ATOM 2919 O O . THR A 1 397 ? 5.059 8.197 -9.648 1.00 91.56 397 THR A O 1
ATOM 2922 N N . ASP A 1 398 ? 7.162 8.521 -10.394 1.00 85.56 398 ASP A N 1
ATOM 2923 C CA . ASP A 1 398 ?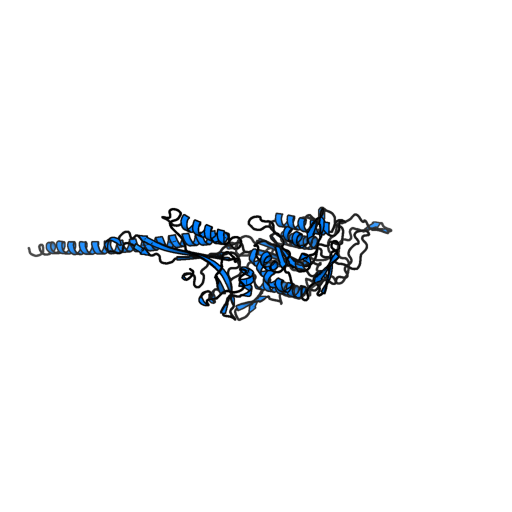 6.937 9.822 -11.040 1.00 85.56 398 ASP A CA 1
ATOM 2924 C C . ASP A 1 398 ? 7.001 9.755 -12.579 1.00 85.56 398 ASP A C 1
ATOM 2926 O O . ASP A 1 398 ? 6.702 10.732 -13.278 1.00 85.56 398 ASP A O 1
ATOM 2930 N N . GLY A 1 399 ? 7.372 8.588 -13.105 1.00 83.19 399 GLY A N 1
ATOM 2931 C CA . GLY A 1 399 ? 7.624 8.329 -14.507 1.00 83.19 399 GLY A CA 1
ATOM 2932 C C . GLY A 1 399 ? 6.401 7.815 -15.262 1.00 83.19 399 GLY A C 1
ATOM 2933 O O . GLY A 1 399 ? 5.411 7.334 -14.714 1.00 83.19 399 GLY A O 1
ATOM 2934 N N . SER A 1 400 ? 6.474 7.909 -16.588 1.00 86.62 400 SER A N 1
ATOM 2935 C CA . SER A 1 400 ? 5.481 7.309 -17.485 1.00 86.62 400 SER A CA 1
ATOM 2936 C C . SER A 1 400 ? 5.952 5.930 -17.945 1.00 86.62 400 SER A C 1
ATOM 2938 O O . SER A 1 400 ? 7.142 5.807 -18.233 1.00 86.62 400 SER A O 1
ATOM 2940 N N . PRO A 1 401 ? 5.063 4.926 -18.115 1.00 90.69 401 PRO A N 1
ATOM 2941 C CA . PRO A 1 401 ? 5.441 3.650 -18.719 1.00 90.69 401 PRO A CA 1
ATOM 2942 C C . PRO A 1 401 ? 6.215 3.852 -20.027 1.00 90.69 401 PRO A C 1
ATOM 2944 O O . PRO A 1 401 ? 5.710 4.479 -20.959 1.00 90.69 401 PRO A O 1
ATOM 2947 N N . SER A 1 402 ? 7.442 3.340 -20.090 1.00 86.12 402 SER A N 1
ATOM 2948 C CA . SER A 1 402 ? 8.342 3.514 -21.230 1.00 86.12 402 SER A CA 1
ATOM 2949 C C . SER A 1 402 ? 9.228 2.281 -21.390 1.00 86.12 402 SER A C 1
ATOM 2951 O O . SER A 1 402 ? 10.391 2.259 -20.986 1.00 86.12 402 SER A O 1
ATOM 2953 N N . GLU A 1 403 ? 8.663 1.222 -21.971 1.00 87.00 403 GLU A N 1
ATOM 2954 C CA . GLU A 1 403 ? 9.422 0.036 -22.353 1.00 87.00 403 GLU A CA 1
ATOM 2955 C C . GLU A 1 403 ? 10.116 0.253 -23.706 1.00 87.00 403 GLU A C 1
ATOM 2957 O O . GLU A 1 403 ? 9.510 0.195 -24.778 1.00 87.00 403 GLU A O 1
ATOM 2962 N N . ILE A 1 404 ? 11.425 0.481 -23.656 1.00 80.25 404 ILE A N 1
ATOM 2963 C CA . ILE A 1 404 ? 12.245 0.928 -24.795 1.00 80.25 404 ILE A CA 1
ATOM 2964 C C . ILE A 1 404 ? 12.691 -0.176 -25.774 1.00 80.25 404 ILE A C 1
ATOM 2966 O O . ILE A 1 404 ? 13.471 0.086 -26.687 1.00 80.25 404 ILE A O 1
ATOM 2970 N N . PHE A 1 405 ? 12.190 -1.402 -25.622 1.00 80.88 405 PHE A N 1
ATOM 2971 C CA . PHE A 1 405 ? 12.476 -2.537 -26.507 1.00 80.88 405 PHE A CA 1
ATOM 2972 C C . PHE A 1 405 ? 11.191 -3.275 -26.898 1.00 80.88 405 PHE A C 1
ATOM 2974 O O . PHE A 1 405 ? 10.137 -3.085 -26.294 1.00 80.88 405 PHE A O 1
ATOM 2981 N N . ASN A 1 406 ? 11.272 -4.143 -27.908 1.00 81.31 406 ASN A N 1
ATOM 2982 C CA . ASN A 1 406 ? 10.142 -4.949 -28.373 1.00 81.31 406 ASN A CA 1
ATOM 2983 C C . ASN A 1 406 ? 10.184 -6.336 -27.742 1.00 81.31 406 ASN A C 1
ATOM 2985 O O . ASN A 1 406 ? 11.172 -7.031 -27.934 1.00 81.31 406 ASN A O 1
ATOM 2989 N N . SER A 1 407 ? 9.112 -6.781 -27.088 1.00 81.62 407 SER A N 1
ATOM 2990 C CA . SER A 1 407 ? 8.998 -8.151 -26.575 1.00 81.62 407 SER A CA 1
ATOM 2991 C C . SER A 1 407 ? 7.977 -8.975 -27.356 1.00 81.62 407 SER A C 1
ATOM 2993 O O . SER A 1 407 ? 7.113 -8.441 -28.056 1.00 81.62 407 SER A O 1
ATOM 2995 N N . ASP A 1 408 ? 8.065 -10.293 -27.207 1.00 82.88 408 ASP A N 1
ATOM 2996 C CA . ASP A 1 408 ? 7.021 -11.225 -27.613 1.00 82.88 408 ASP A CA 1
ATOM 2997 C C . ASP A 1 408 ? 5.736 -11.004 -26.793 1.00 82.88 408 ASP A C 1
ATOM 2999 O O . ASP A 1 408 ? 5.783 -10.640 -25.616 1.00 82.88 408 ASP A O 1
ATOM 3003 N N . SER A 1 409 ? 4.572 -11.250 -27.398 1.00 85.06 409 SER A N 1
ATOM 3004 C CA . SER A 1 409 ? 3.272 -11.076 -26.728 1.00 85.06 409 SER A CA 1
ATOM 3005 C C . SER A 1 409 ? 3.090 -11.974 -25.494 1.00 85.06 409 SER A C 1
ATOM 3007 O O . SER A 1 409 ? 2.414 -11.592 -24.537 1.00 85.06 409 SER A O 1
ATOM 3009 N N . SER A 1 410 ? 3.740 -13.143 -25.457 1.00 88.94 410 SER A N 1
ATOM 3010 C CA . SER A 1 410 ? 3.718 -14.046 -24.302 1.00 88.94 410 SER A CA 1
ATOM 3011 C C . SER A 1 410 ? 4.461 -13.490 -23.085 1.00 88.94 410 SER A C 1
ATOM 3013 O O . SER A 1 410 ? 4.266 -14.000 -21.979 1.00 88.94 410 SER A O 1
ATOM 3015 N N . ALA A 1 411 ? 5.262 -12.427 -23.246 1.00 90.00 411 ALA A N 1
ATOM 3016 C CA . ALA A 1 411 ? 5.891 -11.725 -22.133 1.00 90.00 411 ALA A CA 1
ATOM 3017 C C . ALA A 1 411 ? 4.865 -11.060 -21.202 1.00 90.00 411 ALA A C 1
ATOM 3019 O O . ALA A 1 411 ? 5.184 -10.780 -20.053 1.00 90.00 411 ALA A O 1
ATOM 3020 N N . LEU A 1 412 ? 3.612 -10.877 -21.620 1.00 92.50 412 LEU A N 1
ATOM 3021 C CA . LEU A 1 412 ? 2.557 -10.364 -20.739 1.00 92.50 412 LEU A CA 1
ATOM 3022 C C . LEU A 1 412 ? 1.964 -11.438 -19.815 1.00 92.50 412 LEU A C 1
ATOM 3024 O O . LEU A 1 412 ? 1.219 -11.123 -18.892 1.00 92.50 412 LEU A O 1
ATOM 3028 N N . ASN A 1 413 ? 2.307 -12.713 -20.018 1.00 93.00 413 ASN A N 1
ATOM 3029 C CA . ASN A 1 413 ? 1.835 -13.795 -19.165 1.00 93.00 413 ASN A CA 1
ATOM 3030 C C . ASN A 1 413 ? 2.708 -13.934 -17.906 1.00 93.00 413 ASN A C 1
ATOM 3032 O O . ASN A 1 413 ? 3.933 -14.060 -17.991 1.00 93.00 413 ASN A O 1
ATOM 3036 N N . LEU A 1 414 ? 2.069 -13.987 -16.733 1.00 94.12 414 LEU A N 1
ATOM 3037 C CA . LEU A 1 414 ? 2.740 -14.184 -15.447 1.00 94.12 414 LEU A CA 1
ATOM 3038 C C . LEU A 1 414 ? 3.448 -15.537 -15.316 1.00 94.12 414 LEU A C 1
ATOM 3040 O O . LEU A 1 414 ? 4.395 -15.626 -14.539 1.00 94.12 414 LEU A O 1
ATOM 3044 N N . SER A 1 415 ? 3.047 -16.577 -16.055 1.00 91.00 415 SER A N 1
ATOM 3045 C CA . SER A 1 415 ? 3.735 -17.877 -16.037 1.00 91.00 415 SER A CA 1
ATOM 3046 C C . SER A 1 415 ? 5.072 -17.849 -16.780 1.00 91.00 415 SER A C 1
ATOM 3048 O O . SER A 1 415 ? 5.950 -18.658 -16.492 1.00 91.00 415 SER A O 1
ATOM 3050 N N . ASN A 1 416 ? 5.264 -16.895 -17.693 1.00 89.88 416 ASN A N 1
ATOM 3051 C CA . ASN A 1 416 ? 6.482 -16.751 -18.481 1.00 89.88 416 ASN A CA 1
ATOM 3052 C C . ASN A 1 416 ? 7.485 -15.793 -17.806 1.00 89.88 416 ASN A C 1
ATOM 3054 O O . ASN A 1 416 ? 7.085 -14.738 -17.314 1.00 89.88 416 ASN A O 1
ATOM 3058 N N . SER A 1 417 ? 8.775 -16.141 -17.787 1.00 88.81 417 SER A N 1
ATOM 3059 C CA . SER A 1 417 ? 9.876 -15.300 -17.295 1.00 88.81 417 SER A CA 1
ATOM 3060 C C . SER A 1 417 ? 10.322 -14.194 -18.249 1.00 88.81 417 SER A C 1
ATOM 3062 O O . SER A 1 417 ? 11.054 -13.328 -17.793 1.00 88.81 417 SER A O 1
ATOM 3064 N N . LEU A 1 418 ? 9.871 -14.190 -19.510 1.00 90.06 418 LEU A N 1
ATOM 3065 C CA . LEU A 1 418 ? 10.246 -13.155 -20.482 1.00 90.06 418 LEU A CA 1
ATOM 3066 C C . LEU A 1 418 ? 9.861 -11.746 -20.021 1.00 90.06 418 LEU A C 1
ATOM 3068 O O . LEU A 1 418 ? 8.779 -11.545 -19.464 1.00 90.06 418 LEU A O 1
ATOM 3072 N N . ASP A 1 419 ? 10.690 -10.766 -20.340 1.00 88.88 419 ASP A N 1
ATOM 3073 C CA . ASP A 1 419 ? 10.474 -9.373 -19.985 1.00 88.88 419 ASP A CA 1
ATOM 3074 C C . ASP A 1 419 ? 9.602 -8.607 -20.970 1.00 88.88 419 ASP A C 1
ATOM 3076 O O . ASP A 1 419 ? 9.554 -8.877 -22.172 1.00 88.88 419 ASP A O 1
ATOM 3080 N N . VAL A 1 420 ? 8.877 -7.638 -20.412 1.00 91.12 420 VAL A N 1
ATOM 3081 C CA . VAL A 1 420 ? 7.844 -6.876 -21.110 1.00 91.12 420 VAL A CA 1
ATOM 3082 C C . VAL A 1 420 ? 8.469 -5.702 -21.859 1.00 91.12 420 VAL A C 1
ATOM 3084 O O . VAL A 1 420 ? 9.146 -4.867 -21.266 1.00 91.12 420 VAL A O 1
ATOM 3087 N N . GLY A 1 421 ? 8.191 -5.635 -23.157 1.00 87.00 421 GLY A N 1
ATOM 3088 C CA . GLY A 1 421 ? 8.574 -4.583 -24.092 1.00 87.00 421 GLY A CA 1
ATOM 3089 C C . GLY A 1 421 ? 7.346 -3.924 -24.738 1.00 87.00 421 GLY A C 1
ATOM 3090 O O . GLY A 1 421 ? 6.246 -4.467 -24.689 1.00 87.00 421 GLY A O 1
ATOM 3091 N N . SER A 1 422 ? 7.509 -2.787 -25.416 1.00 82.88 422 SER A N 1
ATOM 3092 C CA . SER A 1 422 ? 6.417 -2.013 -26.044 1.00 82.88 422 SER A CA 1
ATOM 3093 C C . SER A 1 422 ? 5.902 -2.575 -27.378 1.00 82.88 422 SER A C 1
ATOM 3095 O O . SER A 1 422 ? 5.087 -1.935 -28.043 1.00 82.88 422 SER A O 1
ATOM 3097 N N . ALA A 1 423 ? 6.375 -3.753 -27.800 1.00 73.38 423 ALA A N 1
ATOM 3098 C CA . ALA A 1 423 ? 5.944 -4.472 -29.008 1.00 73.38 423 ALA A CA 1
ATOM 3099 C C . ALA A 1 423 ? 5.837 -3.615 -30.300 1.00 73.38 423 ALA A C 1
ATOM 3101 O O . ALA A 1 423 ? 5.089 -3.957 -31.213 1.00 73.38 423 ALA A O 1
ATOM 3102 N N . GLY A 1 424 ? 6.602 -2.521 -30.401 1.00 69.38 424 GLY A N 1
ATOM 3103 C CA . GLY A 1 424 ? 6.701 -1.647 -31.575 1.00 69.38 424 GLY A CA 1
ATOM 3104 C C . GLY A 1 424 ? 5.781 -0.422 -31.578 1.00 69.38 424 GLY A C 1
ATOM 3105 O O . GLY A 1 424 ? 5.910 0.413 -32.469 1.00 69.38 424 GLY A O 1
ATOM 3106 N N . ASN A 1 425 ? 4.899 -0.274 -30.585 1.00 74.31 425 ASN A N 1
ATOM 3107 C CA . ASN A 1 425 ? 3.888 0.794 -30.520 1.00 74.31 425 ASN A CA 1
ATOM 3108 C C . ASN A 1 425 ? 4.203 1.874 -29.462 1.00 74.31 425 ASN A C 1
ATOM 3110 O O . ASN A 1 425 ? 3.367 2.732 -29.168 1.00 74.31 425 ASN A O 1
ATOM 3114 N N . GLY A 1 426 ? 5.414 1.844 -28.897 1.00 81.75 426 GLY A N 1
ATOM 3115 C CA . GLY A 1 426 ? 5.924 2.857 -27.976 1.00 81.75 426 GLY A CA 1
ATOM 3116 C C . GLY A 1 426 ? 5.076 3.021 -26.711 1.00 81.75 426 GLY A C 1
ATOM 3117 O O . GLY A 1 426 ? 4.540 2.057 -26.167 1.00 81.75 426 GLY A O 1
ATOM 3118 N N . GLN A 1 427 ? 4.948 4.267 -26.255 1.00 85.12 427 GLN A N 1
ATOM 3119 C CA . GLN A 1 427 ? 4.408 4.617 -24.938 1.00 85.12 427 GLN A CA 1
ATOM 3120 C C . GLN A 1 427 ? 2.944 4.190 -24.703 1.00 85.12 427 GLN A C 1
ATOM 3122 O O . GLN A 1 427 ? 2.569 3.857 -23.581 1.00 85.12 427 GLN A O 1
ATOM 3127 N N . MET A 1 428 ? 2.102 4.151 -25.742 1.00 86.69 428 MET A N 1
ATOM 3128 C CA . MET A 1 428 ? 0.708 3.708 -25.584 1.00 86.69 428 MET A CA 1
ATOM 3129 C C . MET A 1 428 ? 0.647 2.227 -25.197 1.00 86.69 428 MET A C 1
ATOM 3131 O O . MET A 1 428 ? -0.004 1.862 -24.219 1.00 86.69 428 MET A O 1
ATOM 3135 N N . GLN A 1 429 ? 1.385 1.386 -25.929 1.00 88.62 429 GLN A N 1
ATOM 3136 C CA . GLN A 1 429 ? 1.457 -0.047 -25.652 1.00 88.62 429 GLN A CA 1
ATOM 3137 C C . GLN A 1 429 ? 2.125 -0.320 -24.310 1.00 88.62 429 GLN A C 1
ATOM 3139 O O . GLN A 1 429 ? 1.714 -1.235 -23.608 1.00 88.62 429 GLN A O 1
ATOM 3144 N N . SER A 1 430 ? 3.107 0.493 -23.925 1.00 91.25 430 SER A N 1
ATOM 3145 C CA . SER A 1 430 ? 3.701 0.470 -22.591 1.00 91.25 430 SER A CA 1
ATOM 3146 C C . SER A 1 430 ? 2.663 0.615 -21.477 1.00 91.25 430 SER A C 1
ATOM 3148 O O . SER A 1 430 ? 2.598 -0.198 -20.553 1.00 91.25 430 SER A O 1
ATOM 3150 N N . CYS A 1 431 ? 1.770 1.596 -21.604 1.00 93.00 431 CYS A N 1
ATOM 3151 C CA . CYS A 1 431 ? 0.679 1.777 -20.654 1.00 93.00 431 CYS A CA 1
ATOM 3152 C C . CYS A 1 431 ? -0.348 0.637 -20.703 1.00 93.00 431 CYS A C 1
ATOM 3154 O O . CYS A 1 431 ? -0.819 0.195 -19.654 1.00 93.00 431 CYS A O 1
ATOM 3156 N N . ASP A 1 432 ? -0.686 0.130 -21.892 1.00 92.69 432 ASP A N 1
ATOM 3157 C CA . ASP A 1 432 ? -1.595 -1.015 -22.033 1.00 92.69 432 ASP A CA 1
ATOM 3158 C C . ASP A 1 432 ? -1.013 -2.273 -21.370 1.00 92.69 432 ASP A C 1
ATOM 3160 O O . ASP A 1 432 ? -1.679 -2.914 -20.554 1.00 92.69 432 ASP A O 1
ATOM 3164 N N . ASN A 1 433 ? 0.264 -2.562 -21.620 1.00 94.88 433 ASN A N 1
ATOM 3165 C CA . ASN A 1 433 ? 1.000 -3.664 -21.012 1.00 94.88 433 ASN A CA 1
ATOM 3166 C C . ASN A 1 433 ? 1.007 -3.565 -19.484 1.00 94.88 433 ASN A C 1
ATOM 3168 O O . ASN A 1 433 ? 0.730 -4.554 -18.805 1.00 94.88 433 ASN A O 1
ATOM 3172 N N . PHE A 1 434 ? 1.274 -2.375 -18.936 1.00 96.50 434 PHE A N 1
ATOM 3173 C CA . PHE A 1 434 ? 1.248 -2.144 -17.493 1.00 96.50 434 PHE A CA 1
ATOM 3174 C C . PHE A 1 434 ? -0.129 -2.471 -16.893 1.00 96.50 434 PHE A C 1
ATOM 3176 O O . PHE A 1 434 ? -0.222 -3.248 -15.939 1.00 96.50 434 PHE A O 1
ATOM 3183 N N . THR A 1 435 ? -1.213 -1.974 -17.499 1.00 95.69 435 THR A N 1
ATOM 3184 C CA . THR A 1 435 ? -2.582 -2.266 -17.030 1.00 95.69 435 THR A CA 1
ATOM 3185 C C . THR A 1 435 ? -2.972 -3.737 -17.177 1.00 95.69 435 THR A C 1
ATOM 3187 O O . THR A 1 435 ? -3.709 -4.271 -16.341 1.00 95.69 435 THR A O 1
ATOM 3190 N N . GLN A 1 436 ? -2.449 -4.430 -18.191 1.00 96.12 436 GLN A N 1
ATOM 3191 C CA . GLN A 1 436 ? -2.669 -5.861 -18.375 1.00 96.12 436 GLN A CA 1
ATOM 3192 C C . GLN A 1 436 ? -1.975 -6.683 -17.282 1.00 96.12 436 GLN A C 1
ATOM 3194 O O . GLN A 1 436 ? -2.617 -7.535 -16.666 1.00 96.12 436 GLN A O 1
ATOM 3199 N N . ILE A 1 437 ? -0.703 -6.399 -16.982 1.00 97.62 437 ILE A N 1
ATOM 3200 C CA . ILE A 1 437 ? 0.023 -7.052 -15.881 1.00 97.62 437 ILE A CA 1
ATOM 3201 C C . ILE A 1 437 ? -0.679 -6.796 -14.543 1.00 97.62 437 ILE A C 1
ATOM 3203 O O . ILE A 1 437 ? -0.863 -7.724 -13.752 1.00 97.62 437 ILE A O 1
ATOM 3207 N N . ALA A 1 438 ? -1.130 -5.563 -14.306 1.00 97.88 438 ALA A N 1
ATOM 3208 C CA . ALA A 1 438 ? -1.887 -5.220 -13.109 1.00 97.88 438 ALA A CA 1
ATOM 3209 C C . ALA A 1 438 ? -3.202 -6.012 -13.007 1.00 97.88 438 ALA A C 1
ATOM 3211 O O . ALA A 1 438 ? -3.567 -6.493 -11.934 1.00 97.88 438 ALA A O 1
ATOM 3212 N N . SER A 1 439 ? -3.903 -6.204 -14.125 1.00 96.94 439 SER A N 1
ATOM 3213 C CA . SER A 1 439 ? -5.131 -7.006 -14.177 1.00 96.94 439 SER A CA 1
ATOM 3214 C C . SER A 1 439 ? -4.873 -8.481 -13.850 1.00 96.94 439 SER A C 1
ATOM 3216 O O . SER A 1 439 ? -5.610 -9.069 -13.057 1.00 96.94 439 SER A O 1
ATOM 3218 N N . GLU A 1 440 ? -3.796 -9.065 -14.380 1.00 96.50 440 GLU A N 1
ATOM 3219 C CA . GLU A 1 440 ? -3.385 -10.436 -14.055 1.00 96.50 440 GLU A CA 1
ATOM 3220 C C . GLU A 1 440 ? -3.015 -10.599 -12.574 1.00 96.50 440 GLU A C 1
ATOM 3222 O O . GLU A 1 440 ? -3.404 -11.583 -11.940 1.00 96.50 440 GLU A O 1
ATOM 3227 N N . ALA A 1 441 ? -2.312 -9.624 -11.992 1.00 97.25 441 ALA A N 1
ATOM 3228 C CA . ALA A 1 441 ? -1.967 -9.627 -10.572 1.00 97.25 441 ALA A CA 1
ATOM 3229 C C . ALA A 1 441 ? -3.218 -9.593 -9.680 1.00 97.25 441 ALA A C 1
ATOM 3231 O O . ALA A 1 441 ? -3.360 -10.423 -8.776 1.00 97.25 441 ALA A O 1
ATOM 3232 N N . LYS A 1 442 ? -4.168 -8.698 -9.989 1.00 94.88 442 LYS A N 1
ATOM 3233 C CA . LYS A 1 442 ? -5.466 -8.605 -9.300 1.00 94.88 442 LYS A CA 1
ATOM 3234 C C . LYS A 1 442 ? -6.251 -9.914 -9.395 1.00 94.88 442 LYS A C 1
ATOM 3236 O O . LYS A 1 442 ? -6.797 -10.375 -8.395 1.00 94.88 442 LYS A O 1
ATOM 3241 N N . ALA A 1 443 ? -6.237 -10.569 -10.557 1.00 95.25 443 ALA A N 1
ATOM 3242 C CA . ALA A 1 443 ? -6.875 -11.872 -10.753 1.00 95.25 443 ALA A CA 1
ATOM 3243 C C . ALA A 1 443 ? -6.248 -12.998 -9.904 1.00 95.25 443 ALA A C 1
ATOM 3245 O O . ALA A 1 443 ? -6.905 -14.002 -9.637 1.00 95.25 443 ALA A O 1
ATOM 3246 N N . ARG A 1 444 ? -4.996 -12.845 -9.448 1.00 95.06 444 ARG A N 1
ATOM 3247 C CA . ARG A 1 444 ? -4.338 -13.759 -8.494 1.00 95.06 444 ARG A CA 1
ATOM 3248 C C . ARG A 1 444 ? -4.522 -13.349 -7.026 1.00 95.06 444 ARG A C 1
ATOM 3250 O O . ARG A 1 444 ? -3.870 -13.920 -6.156 1.00 95.06 444 ARG A O 1
ATOM 3257 N N . GLY A 1 445 ? -5.400 -12.386 -6.741 1.00 91.31 445 GLY A N 1
ATOM 3258 C CA . GLY A 1 445 ? -5.689 -11.924 -5.382 1.00 91.31 445 GLY A CA 1
ATOM 3259 C C . GLY A 1 445 ? -4.597 -11.041 -4.777 1.00 91.31 445 GLY A C 1
ATOM 3260 O O . GLY A 1 445 ? -4.574 -10.857 -3.561 1.00 91.31 445 GLY A O 1
ATOM 3261 N N . ILE A 1 446 ? -3.688 -10.507 -5.600 1.00 94.81 446 ILE A N 1
ATOM 3262 C CA . ILE A 1 446 ? -2.682 -9.545 -5.149 1.00 94.81 446 ILE A CA 1
ATOM 3263 C C . ILE A 1 446 ? -3.330 -8.167 -5.081 1.00 94.81 446 ILE A C 1
ATOM 3265 O O . ILE A 1 446 ? -3.911 -7.680 -6.053 1.00 94.81 446 ILE A O 1
ATOM 3269 N N . ARG A 1 447 ? -3.198 -7.531 -3.921 1.00 92.94 447 ARG A N 1
ATOM 3270 C CA . ARG A 1 447 ? -3.589 -6.147 -3.701 1.00 92.94 447 ARG A CA 1
ATOM 3271 C C . ARG A 1 447 ? -2.517 -5.231 -4.281 1.00 92.94 447 ARG A C 1
ATOM 3273 O O . ARG A 1 447 ? -1.365 -5.295 -3.872 1.00 92.94 447 ARG A O 1
ATOM 3280 N N . LEU A 1 448 ? -2.905 -4.383 -5.219 1.00 96.31 448 LEU A N 1
ATOM 3281 C CA . LEU A 1 448 ? -2.053 -3.353 -5.804 1.00 96.31 448 LEU A CA 1
ATOM 3282 C C . LEU A 1 448 ? -2.433 -1.994 -5.230 1.00 96.31 448 LEU A C 1
ATOM 3284 O O . LEU A 1 448 ? -3.587 -1.583 -5.380 1.00 96.31 448 LEU A O 1
ATOM 3288 N N . ILE A 1 449 ? -1.461 -1.331 -4.611 1.00 94.06 449 ILE A N 1
ATOM 3289 C CA . ILE A 1 449 ? -1.520 0.085 -4.261 1.00 94.06 449 ILE A CA 1
ATOM 3290 C C . ILE A 1 449 ? -0.567 0.834 -5.181 1.00 94.06 449 ILE A C 1
ATOM 3292 O O . ILE A 1 449 ? 0.605 0.468 -5.282 1.00 94.06 449 ILE A O 1
ATOM 3296 N N . MET A 1 450 ? -1.078 1.867 -5.839 1.00 95.56 450 MET A N 1
ATOM 3297 C CA . MET A 1 450 ? -0.325 2.678 -6.787 1.00 95.56 450 MET A CA 1
ATOM 3298 C C . MET A 1 450 ? -0.157 4.084 -6.220 1.00 95.56 450 MET A C 1
ATOM 3300 O O . MET A 1 450 ? -1.125 4.682 -5.763 1.00 95.56 450 MET A O 1
ATOM 3304 N N . ILE A 1 451 ? 1.065 4.604 -6.246 1.00 92.69 451 ILE A N 1
ATOM 3305 C CA . ILE A 1 451 ? 1.401 5.943 -5.764 1.00 92.69 451 ILE A CA 1
ATOM 3306 C C . ILE A 1 451 ? 1.977 6.734 -6.939 1.00 92.69 451 ILE A C 1
ATOM 3308 O O . ILE A 1 451 ? 3.058 6.419 -7.434 1.00 92.69 451 ILE A O 1
ATOM 3312 N N . GLY A 1 452 ? 1.240 7.741 -7.403 1.00 90.69 452 GLY A N 1
ATOM 3313 C CA . GLY A 1 452 ? 1.663 8.635 -8.479 1.00 90.69 452 GLY A CA 1
ATOM 3314 C C . GLY A 1 452 ? 2.224 9.947 -7.940 1.00 90.69 452 GLY A C 1
ATOM 3315 O O . GLY A 1 452 ? 1.550 10.653 -7.190 1.00 90.69 452 GLY A O 1
ATOM 3316 N N . VAL A 1 453 ? 3.434 10.324 -8.348 1.00 84.81 453 VAL A N 1
ATOM 3317 C CA . VAL A 1 453 ? 4.101 11.538 -7.850 1.00 84.81 453 VAL A CA 1
ATOM 3318 C C . VAL A 1 453 ? 4.371 12.512 -8.989 1.00 84.81 453 VAL A C 1
ATOM 3320 O O . VAL A 1 453 ? 4.747 12.124 -10.092 1.00 84.81 453 VAL A O 1
ATOM 3323 N N . GLY A 1 454 ? 4.200 13.811 -8.733 1.00 83.06 454 GLY A N 1
ATOM 3324 C CA . GLY A 1 454 ? 4.759 14.857 -9.591 1.00 83.06 454 GLY A CA 1
ATOM 3325 C C . GLY A 1 454 ? 4.301 14.771 -11.053 1.00 83.06 454 GLY A C 1
ATOM 3326 O O . GLY A 1 454 ? 3.142 15.072 -11.356 1.00 83.06 454 GLY A O 1
ATOM 3327 N N . ALA A 1 455 ? 5.214 14.405 -11.963 1.00 81.00 455 ALA A N 1
ATOM 3328 C CA . ALA A 1 455 ? 5.011 14.458 -13.415 1.00 81.00 455 ALA A CA 1
ATOM 3329 C C . ALA A 1 455 ? 3.901 13.523 -13.933 1.00 81.00 455 ALA A C 1
ATOM 3331 O O . ALA A 1 455 ? 3.237 13.865 -14.918 1.00 81.00 455 ALA A O 1
ATOM 3332 N N . VAL A 1 456 ? 3.612 12.422 -13.230 1.00 87.31 456 VAL A N 1
ATOM 3333 C CA . VAL A 1 456 ? 2.472 11.520 -13.498 1.00 87.31 456 VAL A CA 1
ATOM 3334 C C . VAL A 1 456 ? 1.146 12.269 -13.622 1.00 87.31 456 VAL A C 1
ATOM 3336 O O . VAL A 1 456 ? 0.299 11.907 -14.442 1.00 87.31 456 VAL A O 1
ATOM 3339 N N . ASN A 1 457 ? 0.969 13.342 -12.844 1.00 86.19 457 ASN A N 1
ATOM 3340 C CA . ASN A 1 457 ? -0.269 14.115 -12.833 1.00 86.19 457 ASN A CA 1
ATOM 3341 C C . ASN A 1 457 ? -0.554 14.805 -14.165 1.00 86.19 457 ASN A C 1
ATOM 3343 O O . ASN A 1 457 ? -1.684 15.213 -14.396 1.00 86.19 457 ASN A O 1
ATOM 3347 N N . LYS A 1 458 ? 0.440 14.971 -15.036 1.00 83.81 458 LYS A N 1
ATOM 3348 C CA . LYS A 1 458 ? 0.277 15.712 -16.288 1.00 83.81 458 LYS A CA 1
ATOM 3349 C C . LYS A 1 458 ? 0.687 14.907 -17.519 1.00 83.81 458 LYS A C 1
ATOM 3351 O O . LYS A 1 458 ? 0.149 15.164 -18.593 1.00 83.81 458 LYS A O 1
ATOM 3356 N N . ALA A 1 459 ? 1.600 13.949 -17.362 1.00 87.00 459 ALA A N 1
ATOM 3357 C CA . ALA A 1 459 ? 2.078 13.107 -18.446 1.00 87.00 459 ALA A CA 1
ATOM 3358 C C . ALA A 1 459 ? 0.962 12.246 -19.058 1.00 87.00 459 ALA A C 1
ATOM 3360 O O . ALA A 1 459 ? 0.007 11.845 -18.384 1.00 87.00 459 ALA A O 1
ATOM 3361 N N . THR A 1 460 ? 1.102 11.932 -20.346 1.00 87.88 460 THR A N 1
ATOM 3362 C CA . THR A 1 460 ? 0.140 11.140 -21.113 1.00 87.88 460 THR A CA 1
ATOM 3363 C C . THR A 1 460 ? 0.805 9.931 -21.762 1.00 87.88 460 THR A C 1
ATOM 3365 O O . THR A 1 460 ? 1.947 9.979 -22.202 1.00 87.88 460 THR A O 1
ATOM 3368 N N . CYS A 1 461 ? 0.055 8.842 -21.887 1.00 87.88 461 CYS A N 1
ATOM 3369 C CA . CYS A 1 461 ? 0.412 7.667 -22.681 1.00 87.88 461 CYS A CA 1
ATOM 3370 C C . CYS A 1 461 ? 0.164 7.866 -24.189 1.00 87.88 461 CYS A C 1
ATOM 3372 O O . CYS A 1 461 ? 0.270 6.919 -24.967 1.00 87.88 461 CYS A O 1
ATOM 3374 N N . GLY A 1 462 ? -0.222 9.076 -24.605 1.00 82.12 462 GLY A N 1
ATOM 3375 C CA . GLY A 1 462 ? -0.711 9.399 -25.941 1.00 82.12 462 GLY A CA 1
ATOM 3376 C C . GLY A 1 462 ? -2.212 9.674 -25.994 1.00 82.12 462 GLY A C 1
ATOM 3377 O O . GLY A 1 462 ? -2.859 9.961 -24.983 1.00 82.12 462 GLY A O 1
ATOM 3378 N N . THR A 1 463 ? -2.771 9.616 -27.205 1.00 71.81 463 THR A N 1
ATOM 3379 C CA . THR A 1 463 ? -4.180 9.943 -27.470 1.00 71.81 463 THR A CA 1
ATOM 3380 C C . THR A 1 463 ? -4.979 8.704 -27.869 1.00 71.81 463 THR A C 1
ATOM 3382 O O . THR A 1 463 ? -4.560 7.921 -28.718 1.00 71.81 463 THR A O 1
ATOM 3385 N N . SER A 1 464 ? -6.162 8.534 -27.279 1.00 60.41 464 SER A N 1
ATOM 3386 C CA . SER A 1 464 ? -7.171 7.580 -27.740 1.00 60.41 464 SER A CA 1
ATOM 3387 C C . SER A 1 464 ? -8.339 8.361 -28.318 1.00 60.41 464 SER A C 1
ATOM 3389 O O . SER A 1 464 ? -9.038 9.058 -27.585 1.00 60.41 464 SER A O 1
ATOM 3391 N N . LYS A 1 465 ? -8.529 8.275 -29.643 1.00 60.03 465 LYS A N 1
ATOM 3392 C CA . LYS A 1 465 ? -9.745 8.713 -30.356 1.00 60.03 465 LYS A CA 1
ATOM 3393 C C . LYS A 1 465 ? -10.314 10.049 -29.817 1.00 60.03 465 LYS A C 1
ATOM 3395 O O . LYS A 1 465 ? -11.489 10.119 -29.470 1.00 60.03 465 LYS A O 1
ATOM 3400 N N . TYR A 1 466 ? -9.446 11.071 -29.761 1.00 60.09 466 TYR A N 1
ATOM 3401 C CA . TYR A 1 466 ? -9.660 12.471 -29.331 1.00 60.09 466 TYR A CA 1
ATOM 3402 C C . TYR A 1 466 ? -9.464 12.842 -27.844 1.00 60.09 466 TYR A C 1
ATOM 3404 O O . TYR A 1 466 ? -9.501 14.033 -27.549 1.00 60.09 466 TYR A O 1
ATOM 3412 N N . ASN A 1 467 ? -9.168 11.903 -26.935 1.00 76.62 467 ASN A N 1
ATOM 3413 C CA . ASN A 1 467 ? -8.845 12.207 -25.529 1.00 76.62 467 ASN A CA 1
ATOM 3414 C C . ASN A 1 467 ? -7.425 11.761 -25.150 1.00 76.62 467 ASN A C 1
ATOM 3416 O O . ASN A 1 467 ? -6.949 10.716 -25.603 1.00 76.62 467 ASN A O 1
ATOM 3420 N N . TYR A 1 468 ? -6.755 12.545 -24.304 1.00 79.38 468 TYR A N 1
ATOM 3421 C CA . TYR A 1 468 ? -5.476 12.155 -23.709 1.00 79.38 468 TYR A CA 1
ATOM 3422 C C . TYR A 1 468 ? -5.692 11.032 -22.694 1.00 79.38 468 TYR A C 1
ATOM 3424 O O . TYR A 1 468 ? -6.599 11.108 -21.867 1.00 79.38 468 TYR A O 1
ATOM 3432 N N . LYS A 1 469 ? -4.858 9.992 -22.757 1.00 88.50 469 LYS A N 1
ATOM 3433 C CA . LYS A 1 469 ? -4.799 8.944 -21.734 1.00 88.50 469 LYS A CA 1
ATOM 3434 C C . LYS A 1 469 ? -3.742 9.362 -20.715 1.00 88.50 469 LYS A C 1
ATOM 3436 O O . LYS A 1 469 ? -2.555 9.184 -20.984 1.00 88.50 469 LYS A O 1
ATOM 3441 N N . TYR A 1 470 ? -4.144 9.979 -19.605 1.00 91.12 470 TYR A N 1
ATOM 3442 C CA . TYR A 1 470 ? -3.188 10.452 -18.601 1.00 91.12 470 TYR A CA 1
ATOM 3443 C C . TYR A 1 470 ? -2.562 9.289 -17.835 1.00 91.12 470 TYR A C 1
ATOM 3445 O O . TYR A 1 470 ? -3.214 8.282 -17.567 1.00 91.12 470 TYR A O 1
ATOM 3453 N N . VAL A 1 471 ? -1.292 9.438 -17.460 1.00 92.06 471 VAL A N 1
ATOM 3454 C CA . VAL A 1 471 ? -0.554 8.408 -16.717 1.00 92.06 471 VAL A CA 1
ATOM 3455 C C . VAL A 1 471 ? -1.164 8.188 -15.334 1.00 92.06 471 VAL A C 1
ATOM 3457 O O . VAL A 1 471 ? -1.301 7.039 -14.928 1.00 92.06 471 VAL A O 1
ATOM 3460 N N . ARG A 1 472 ? -1.624 9.247 -14.652 1.00 93.06 472 ARG A N 1
ATOM 3461 C CA . ARG A 1 472 ? -2.372 9.125 -13.385 1.00 93.06 472 ARG A CA 1
ATOM 3462 C C . ARG A 1 472 ? -3.583 8.189 -13.503 1.00 93.06 472 ARG A C 1
ATOM 3464 O O . ARG A 1 472 ? -3.736 7.293 -12.684 1.00 93.06 472 ARG A O 1
ATOM 3471 N N . ASP A 1 473 ? -4.366 8.307 -14.580 1.00 94.12 473 ASP A N 1
ATOM 3472 C CA . ASP A 1 473 ? -5.552 7.470 -14.804 1.00 94.12 473 ASP A CA 1
ATOM 3473 C C . ASP A 1 473 ? -5.140 6.012 -15.079 1.00 94.12 473 ASP A C 1
ATOM 3475 O O . ASP A 1 473 ? -5.825 5.063 -14.697 1.00 94.12 473 ASP A O 1
ATOM 3479 N N . VAL A 1 474 ? -3.988 5.817 -15.731 1.00 95.00 474 VAL A N 1
ATOM 3480 C CA . VAL A 1 474 ? -3.398 4.492 -15.961 1.00 95.00 474 VAL A CA 1
ATOM 3481 C C . VAL A 1 474 ? -2.961 3.850 -14.649 1.00 95.00 474 VAL A C 1
ATOM 3483 O O . VAL A 1 474 ? -3.306 2.691 -14.415 1.00 95.00 474 VAL A O 1
ATOM 3486 N N . LEU A 1 475 ? -2.264 4.585 -13.780 1.00 96.25 475 LEU A N 1
ATOM 3487 C CA . LEU A 1 475 ? -1.887 4.104 -12.451 1.00 96.25 475 LEU A CA 1
ATOM 3488 C C . LEU A 1 475 ? -3.124 3.797 -11.598 1.00 96.25 475 LEU A C 1
ATOM 3490 O O . LEU A 1 475 ? -3.201 2.708 -11.033 1.00 96.25 475 LEU A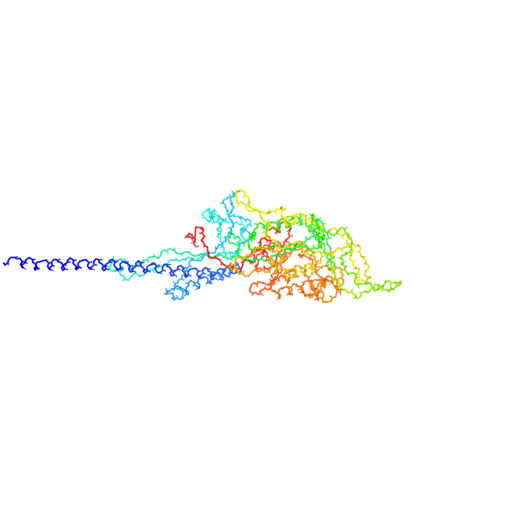 O 1
ATOM 3494 N N . ALA A 1 476 ? -4.131 4.672 -11.581 1.00 95.25 476 ALA A N 1
ATOM 3495 C CA . ALA A 1 476 ? -5.378 4.415 -10.866 1.00 95.25 476 ALA A CA 1
ATOM 3496 C C . ALA A 1 476 ? -6.105 3.170 -11.386 1.00 95.25 476 ALA A C 1
ATOM 3498 O O . ALA A 1 476 ? -6.482 2.292 -10.614 1.00 95.25 476 ALA A O 1
ATOM 3499 N N . SER A 1 477 ? -6.198 2.993 -12.707 1.00 95.12 477 SER A N 1
ATOM 3500 C CA . SER A 1 477 ? -6.797 1.782 -13.288 1.00 95.12 477 SER A CA 1
ATOM 3501 C C . SER A 1 477 ? -6.017 0.496 -12.960 1.00 95.12 477 SER A C 1
ATOM 3503 O O . SER A 1 477 ? -6.591 -0.601 -12.879 1.00 95.12 477 SER A O 1
ATOM 3505 N N . ALA A 1 478 ? -4.701 0.613 -12.763 1.00 96.75 478 ALA A N 1
ATOM 3506 C CA . ALA A 1 478 ? -3.840 -0.489 -12.363 1.00 96.75 478 ALA A CA 1
ATOM 3507 C C . ALA A 1 478 ? -4.016 -0.833 -10.876 1.00 96.75 478 ALA A C 1
ATOM 3509 O O . ALA A 1 478 ? -3.968 -2.016 -10.524 1.00 96.75 478 ALA A O 1
ATOM 3510 N N . ALA A 1 479 ? -4.309 0.154 -10.024 1.00 95.94 479 ALA A N 1
ATOM 3511 C CA . ALA A 1 479 ? -4.633 -0.062 -8.622 1.00 95.94 479 ALA A CA 1
ATOM 3512 C C . ALA A 1 479 ? -5.823 -1.022 -8.447 1.00 95.94 479 ALA A C 1
ATOM 3514 O O . ALA A 1 479 ? -6.626 -1.297 -9.354 1.00 95.94 479 ALA A O 1
ATOM 3515 N N . SER A 1 480 ? -5.885 -1.648 -7.276 1.00 92.94 480 SER A N 1
ATOM 3516 C CA . SER A 1 480 ? -6.973 -2.571 -6.964 1.00 92.94 480 SER A CA 1
ATOM 3517 C C . SER A 1 480 ? -8.260 -1.831 -6.613 1.00 92.94 480 SER A C 1
ATOM 3519 O O . SER A 1 480 ? -8.197 -0.808 -5.942 1.00 92.94 480 SER A O 1
ATOM 3521 N N . PRO A 1 481 ? -9.435 -2.366 -6.992 1.00 82.94 481 PRO A N 1
ATOM 3522 C CA . PRO A 1 481 ? -10.707 -1.746 -6.638 1.00 82.94 481 PRO A CA 1
ATOM 3523 C C . PRO A 1 481 ? -10.906 -1.738 -5.122 1.00 82.94 481 PRO A C 1
ATOM 3525 O O . PRO A 1 481 ? -10.378 -2.601 -4.420 1.00 82.94 481 PRO A O 1
ATOM 3528 N N . THR A 1 482 ? -11.706 -0.821 -4.596 1.00 73.81 482 THR A N 1
ATOM 3529 C CA . THR A 1 482 ? -12.114 -0.841 -3.187 1.00 73.81 482 THR A CA 1
ATOM 3530 C C . THR A 1 482 ? -12.806 -2.163 -2.831 1.00 73.81 482 THR A C 1
ATOM 3532 O O . THR A 1 482 ? -13.222 -2.944 -3.693 1.00 73.81 482 THR A O 1
ATOM 3535 N N . LYS A 1 483 ? -13.003 -2.422 -1.535 1.00 63.88 483 LYS A N 1
ATOM 3536 C CA . LYS A 1 483 ? -13.754 -3.603 -1.082 1.00 63.88 483 LYS A CA 1
ATOM 3537 C C . LYS A 1 483 ? -15.193 -3.637 -1.617 1.00 63.88 483 LYS A C 1
ATOM 3539 O O . LYS A 1 483 ? -15.737 -4.721 -1.813 1.00 63.88 483 LYS A O 1
ATOM 3544 N N . SER A 1 484 ? -15.805 -2.475 -1.858 1.00 63.97 484 SER A N 1
ATOM 3545 C CA . SER A 1 484 ? -17.136 -2.374 -2.472 1.00 63.97 484 SER A CA 1
ATOM 3546 C C . SER A 1 484 ? -17.127 -2.647 -3.982 1.00 63.97 484 SER A C 1
ATOM 3548 O O . SER A 1 484 ? -18.186 -2.667 -4.602 1.00 63.97 484 SER A O 1
ATOM 3550 N N . GLY A 1 485 ? -15.952 -2.897 -4.570 1.00 69.50 485 GLY A N 1
ATOM 3551 C CA . GLY A 1 485 ? -15.774 -3.157 -5.994 1.00 69.50 485 GLY A CA 1
ATOM 3552 C C . GLY A 1 485 ? -15.684 -1.890 -6.843 1.00 69.50 485 GLY A C 1
ATOM 3553 O O . GLY A 1 485 ? -15.637 -2.005 -8.067 1.00 69.50 485 GLY A O 1
ATOM 3554 N N . LYS A 1 486 ? -15.645 -0.696 -6.228 1.00 78.56 486 LYS A N 1
ATOM 3555 C CA . LYS A 1 486 ? -15.415 0.564 -6.948 1.00 78.56 486 LYS A CA 1
ATOM 3556 C C . LYS A 1 486 ? -14.003 0.522 -7.535 1.00 78.56 486 LYS A C 1
ATOM 3558 O O . LYS A 1 486 ? -13.050 0.252 -6.808 1.00 78.56 486 LYS A O 1
ATOM 3563 N N . ALA A 1 487 ? -13.870 0.739 -8.840 1.00 88.44 487 ALA A N 1
ATOM 3564 C CA . ALA A 1 487 ? -12.558 0.923 -9.453 1.00 88.44 487 ALA A CA 1
ATOM 3565 C C . ALA A 1 487 ? -11.891 2.175 -8.871 1.00 88.44 487 ALA A C 1
ATOM 3567 O O . ALA A 1 487 ? -12.598 3.136 -8.574 1.00 88.44 487 ALA A O 1
ATOM 3568 N N . SER A 1 488 ? -10.567 2.137 -8.721 1.00 90.06 488 SER A N 1
ATOM 3569 C CA . SER A 1 488 ? -9.813 3.336 -8.368 1.00 90.06 488 SER A CA 1
ATOM 3570 C C . SER A 1 488 ? -9.895 4.366 -9.488 1.00 90.06 488 SER A C 1
ATOM 3572 O O . SER A 1 488 ? -9.849 4.001 -10.672 1.00 90.06 488 SER A O 1
ATOM 3574 N N . ASP A 1 489 ? -10.018 5.628 -9.110 1.00 91.31 489 ASP A N 1
ATOM 3575 C CA . ASP A 1 489 ? -9.979 6.782 -9.995 1.00 91.31 489 ASP A CA 1
ATOM 3576 C C . ASP A 1 489 ? -8.803 7.704 -9.660 1.00 91.31 489 ASP A C 1
ATOM 3578 O O . ASP A 1 489 ? -8.039 7.437 -8.741 1.00 91.31 489 ASP A O 1
ATOM 3582 N N . ALA A 1 490 ? -8.562 8.683 -10.535 1.00 92.25 490 ALA A N 1
ATOM 3583 C CA . ALA A 1 490 ? -7.456 9.615 -10.390 1.00 92.25 490 ALA A CA 1
ATOM 3584 C C . ALA A 1 490 ? -7.949 11.064 -10.411 1.00 92.25 490 ALA A C 1
ATOM 3586 O O . ALA A 1 490 ? -8.580 11.496 -11.385 1.00 92.25 490 ALA A O 1
ATOM 3587 N N . SER A 1 491 ? -7.572 11.848 -9.409 1.00 89.00 491 SER A N 1
ATOM 3588 C CA . SER A 1 491 ? -7.686 13.306 -9.425 1.00 89.00 491 SER A CA 1
ATOM 3589 C C . SER A 1 491 ? -6.415 13.960 -9.969 1.00 89.00 491 SER A C 1
ATOM 3591 O O . SER A 1 491 ? -5.304 13.438 -9.875 1.00 89.00 491 SER A O 1
ATOM 3593 N N . ASP A 1 492 ? -6.549 15.157 -10.548 1.00 88.69 492 ASP A N 1
ATOM 3594 C CA . ASP A 1 492 ? -5.379 15.966 -10.898 1.00 88.69 492 ASP A CA 1
ATOM 3595 C C . ASP A 1 492 ? -4.821 16.630 -9.640 1.00 88.69 492 ASP A C 1
ATOM 3597 O O . ASP A 1 492 ? -5.305 17.683 -9.215 1.00 88.69 492 ASP A O 1
ATOM 3601 N N . CYS A 1 493 ? -3.791 16.032 -9.053 1.00 86.50 493 CYS A N 1
ATOM 3602 C CA . CYS A 1 493 ? -3.231 16.504 -7.790 1.00 86.50 493 CYS A CA 1
ATOM 3603 C C . CYS A 1 493 ? -2.335 17.735 -7.947 1.00 86.50 493 CYS A C 1
ATOM 3605 O O . CYS A 1 493 ? -1.791 18.243 -6.974 1.00 86.50 493 CYS A O 1
ATOM 3607 N N . THR A 1 494 ? -2.216 18.287 -9.158 1.00 82.75 494 THR A N 1
ATOM 3608 C CA . THR A 1 494 ? -1.605 19.610 -9.346 1.00 82.75 494 THR A CA 1
ATOM 3609 C C . THR A 1 494 ? -2.582 20.749 -9.042 1.00 82.75 494 THR A C 1
ATOM 3611 O O . THR A 1 494 ? -2.166 21.902 -8.917 1.00 82.75 494 THR A O 1
ATOM 3614 N N . VAL A 1 495 ? -3.873 20.436 -8.889 1.00 85.19 495 VAL A N 1
ATOM 3615 C CA . VAL A 1 495 ? -4.913 21.370 -8.455 1.00 85.19 495 VAL A CA 1
ATOM 3616 C C . VAL A 1 495 ? -4.989 21.381 -6.927 1.00 85.19 495 VAL A C 1
ATOM 3618 O O . VAL A 1 495 ? -5.057 20.336 -6.283 1.00 85.19 495 VAL A O 1
ATOM 3621 N N . SER A 1 496 ? -5.004 22.578 -6.336 1.00 82.69 496 SER A N 1
ATOM 3622 C CA . SER A 1 496 ? -5.087 22.754 -4.880 1.00 82.69 496 SER A CA 1
ATOM 3623 C C . SER A 1 496 ? -6.296 22.023 -4.286 1.00 82.69 496 SER A C 1
ATOM 3625 O O . SER A 1 496 ? -7.415 22.205 -4.759 1.00 82.69 496 SER A O 1
ATOM 3627 N N . GLY A 1 497 ? -6.069 21.253 -3.219 1.00 73.94 497 GLY A N 1
ATOM 3628 C CA . GLY A 1 497 ? -7.093 20.476 -2.508 1.00 73.94 497 GLY A CA 1
ATOM 3629 C C . GLY A 1 497 ? -7.302 19.055 -3.043 1.00 73.94 497 GLY A C 1
ATOM 3630 O O . GLY A 1 497 ? -7.719 18.185 -2.285 1.00 73.94 497 GLY A O 1
ATOM 3631 N N . ASN A 1 498 ? -6.939 18.771 -4.298 1.00 84.06 498 ASN A N 1
ATOM 3632 C CA . ASN A 1 498 ? -7.142 17.438 -4.874 1.00 84.06 498 ASN A CA 1
ATOM 3633 C C . ASN A 1 498 ? -6.242 16.370 -4.248 1.00 84.06 498 ASN A C 1
ATOM 3635 O O . ASN A 1 498 ? -6.673 15.236 -4.128 1.00 84.06 498 ASN A O 1
ATOM 3639 N N . THR A 1 499 ? -5.034 16.715 -3.798 1.00 77.94 499 THR A N 1
ATOM 3640 C CA . THR A 1 499 ? -4.140 15.765 -3.111 1.00 77.94 499 THR A CA 1
ATOM 3641 C C . THR A 1 499 ? -4.762 15.201 -1.836 1.00 77.94 499 THR A C 1
ATOM 3643 O O . THR A 1 499 ? -4.636 14.017 -1.547 1.00 77.94 499 THR A O 1
ATOM 3646 N N . GLU A 1 500 ? -5.427 16.048 -1.051 1.00 69.56 500 GLU A N 1
ATOM 3647 C CA . GLU A 1 500 ? -6.080 15.635 0.195 1.00 69.56 500 GLU A CA 1
ATOM 3648 C C . GLU A 1 500 ? -7.332 14.811 -0.100 1.00 69.56 500 GLU A C 1
ATOM 3650 O O . GLU A 1 500 ? -7.571 13.810 0.571 1.00 69.56 500 GLU A O 1
ATOM 3655 N N . LEU A 1 501 ? -8.103 15.208 -1.117 1.00 73.00 501 LEU A N 1
ATOM 3656 C CA . LEU A 1 501 ? -9.273 14.461 -1.572 1.00 73.00 501 LEU A CA 1
ATOM 3657 C C . LEU A 1 501 ? -8.880 13.066 -2.052 1.00 73.00 501 LEU A C 1
ATOM 3659 O O . LEU A 1 501 ? -9.422 12.095 -1.544 1.00 73.00 501 LEU A O 1
ATOM 3663 N N . GLU A 1 502 ? -7.899 12.978 -2.947 1.00 83.06 502 GLU A N 1
ATOM 3664 C CA . GLU A 1 502 ? -7.438 11.715 -3.515 1.00 83.06 502 GLU A CA 1
ATOM 3665 C C . GLU A 1 502 ? -6.907 10.769 -2.444 1.00 83.06 502 GLU A C 1
ATOM 3667 O O . GLU A 1 502 ? -7.363 9.645 -2.300 1.00 83.06 502 GLU A O 1
ATOM 3672 N N . ASN A 1 503 ? -5.975 11.242 -1.614 1.00 75.19 503 ASN A N 1
ATOM 3673 C CA . ASN A 1 503 ? -5.321 10.389 -0.624 1.00 75.19 503 ASN A CA 1
ATOM 3674 C C . ASN A 1 503 ? -6.251 9.939 0.507 1.00 75.19 503 ASN A C 1
ATOM 3676 O O . ASN A 1 503 ? -5.819 9.228 1.419 1.00 75.19 503 ASN A O 1
ATOM 3680 N N . SER A 1 504 ? -7.500 10.394 0.484 1.00 65.81 504 SER A N 1
ATOM 3681 C CA . SER A 1 504 ? -8.498 10.104 1.490 1.00 65.81 504 SER A CA 1
ATOM 3682 C C . SER A 1 504 ? -9.810 9.568 0.912 1.00 65.81 504 SER A C 1
ATOM 3684 O O . SER A 1 504 ? -10.735 9.306 1.671 1.00 65.81 504 SER A O 1
ATOM 3686 N N . ASP A 1 505 ? -9.911 9.326 -0.395 1.00 67.62 505 ASP A N 1
ATOM 3687 C CA . ASP A 1 505 ? -11.159 8.878 -1.030 1.00 67.62 505 ASP A CA 1
ATOM 3688 C C . ASP A 1 505 ? -11.502 7.390 -0.798 1.00 67.62 505 ASP A C 1
ATOM 3690 O O . ASP A 1 505 ? -12.571 6.913 -1.196 1.00 67.62 505 ASP A O 1
ATOM 3694 N N . GLY A 1 506 ? -10.611 6.667 -0.113 1.00 66.62 506 GLY A N 1
ATOM 3695 C CA . GLY A 1 506 ? -10.778 5.269 0.278 1.00 66.62 506 GLY A CA 1
ATOM 3696 C C . GLY A 1 506 ? -10.388 4.257 -0.802 1.00 66.62 506 GLY A C 1
ATOM 3697 O O . GLY A 1 506 ? -10.582 3.049 -0.606 1.00 66.62 506 GLY A O 1
ATOM 3698 N N . ASP A 1 507 ? -9.845 4.708 -1.934 1.00 81.75 507 ASP A N 1
ATOM 3699 C CA . ASP A 1 507 ? -9.347 3.836 -2.985 1.00 81.75 507 ASP A CA 1
ATOM 3700 C C . ASP A 1 507 ? -7.851 3.467 -2.812 1.00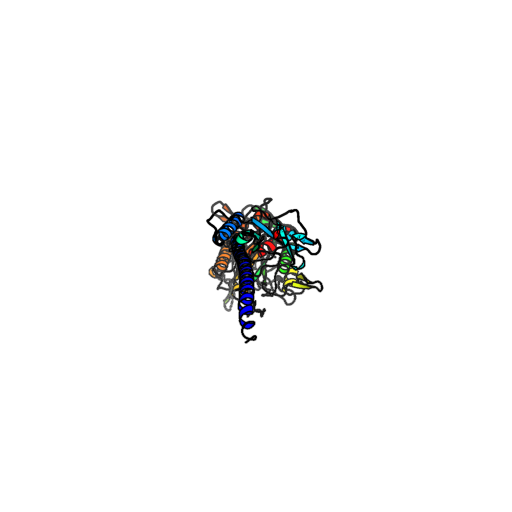 81.75 507 ASP A C 1
ATOM 3702 O O . ASP A 1 507 ? -7.299 3.577 -1.717 1.00 81.75 507 ASP A O 1
ATOM 3706 N N . ASN A 1 508 ? -7.248 2.777 -3.786 1.00 87.50 508 ASN A N 1
ATOM 3707 C CA . ASN A 1 508 ? -5.874 2.247 -3.703 1.00 87.50 508 ASN A CA 1
ATOM 3708 C C . ASN A 1 508 ? -4.904 2.949 -4.642 1.00 87.50 508 ASN A C 1
ATOM 3710 O O . ASN A 1 508 ? -3.793 2.456 -4.864 1.00 87.50 508 ASN A O 1
ATOM 3714 N N . TYR A 1 509 ? -5.334 4.056 -5.218 1.00 92.00 509 TYR A N 1
ATOM 3715 C CA . TYR A 1 509 ? -4.487 5.010 -5.872 1.00 92.00 509 TYR A CA 1
ATOM 3716 C C . TYR A 1 509 ? -4.302 6.194 -4.932 1.00 92.00 509 TYR A C 1
ATOM 3718 O O . TYR A 1 509 ? -5.234 6.706 -4.330 1.00 92.00 509 TYR A O 1
ATOM 3726 N N . PHE A 1 510 ? -3.049 6.581 -4.768 1.00 89.56 510 PHE A N 1
ATOM 3727 C CA . PHE A 1 510 ? -2.675 7.748 -4.000 1.00 89.56 510 PHE A CA 1
ATOM 3728 C C . PHE A 1 510 ? -1.848 8.638 -4.900 1.00 89.56 510 PHE A C 1
ATOM 3730 O O . PHE A 1 510 ? -1.083 8.164 -5.747 1.00 89.56 510 PHE A O 1
ATOM 3737 N N . CYS A 1 511 ? -1.954 9.936 -4.685 1.00 87.06 511 CYS A N 1
ATOM 3738 C CA . CYS A 1 511 ? -1.194 10.900 -5.441 1.00 87.06 511 CYS A CA 1
ATOM 3739 C C . CYS A 1 511 ? -0.425 11.838 -4.518 1.00 87.06 511 CYS A C 1
ATOM 3741 O O . CYS A 1 511 ? -0.856 12.214 -3.429 1.00 87.06 511 CYS A O 1
ATOM 3743 N N . ALA A 1 512 ? 0.723 12.287 -4.993 1.00 79.19 512 ALA A N 1
ATOM 3744 C CA . ALA A 1 512 ? 1.479 13.346 -4.362 1.00 79.19 512 ALA A CA 1
ATOM 3745 C C . ALA A 1 512 ? 1.660 14.484 -5.370 1.00 79.19 512 ALA A C 1
ATOM 3747 O O . ALA A 1 512 ? 2.169 14.284 -6.480 1.00 79.19 512 ALA A O 1
ATOM 3748 N N . ALA A 1 513 ? 1.246 15.694 -4.982 1.00 69.06 513 ALA A N 1
ATOM 3749 C CA . ALA A 1 513 ? 1.524 16.899 -5.762 1.00 69.06 513 ALA A CA 1
ATOM 3750 C C . ALA A 1 513 ? 3.022 17.212 -5.744 1.00 69.06 513 ALA A C 1
ATOM 3752 O O . ALA A 1 513 ? 3.600 17.645 -6.743 1.00 69.06 513 ALA A O 1
ATOM 3753 N N . SER A 1 514 ? 3.642 16.986 -4.585 1.00 66.31 514 SER A N 1
ATOM 3754 C CA . SER A 1 514 ? 5.049 17.222 -4.325 1.00 66.31 514 SER A CA 1
ATOM 3755 C C . SER A 1 514 ? 5.675 16.029 -3.618 1.00 66.31 514 SER A C 1
ATOM 3757 O O . SER A 1 514 ? 5.007 15.246 -2.950 1.00 66.31 514 SER A O 1
ATOM 3759 N N . SER A 1 515 ? 6.994 15.918 -3.696 1.00 60.22 515 SER A N 1
ATOM 3760 C CA . SER A 1 515 ? 7.701 14.862 -2.986 1.00 60.22 515 SER A CA 1
ATOM 3761 C C . SER A 1 515 ? 7.621 15.001 -1.458 1.00 60.22 515 SER A C 1
ATOM 3763 O O . SER A 1 515 ? 7.778 14.004 -0.766 1.00 60.22 515 SER A O 1
ATOM 3765 N N . ALA A 1 516 ? 7.311 16.183 -0.907 1.00 58.97 516 ALA A N 1
ATOM 3766 C CA . ALA A 1 516 ? 7.116 16.370 0.536 1.00 58.97 516 ALA A CA 1
ATOM 3767 C C . ALA A 1 516 ? 5.881 15.623 1.084 1.00 58.97 516 ALA A C 1
ATOM 3769 O O . ALA A 1 516 ? 5.850 15.281 2.267 1.00 58.97 516 ALA A O 1
ATOM 3770 N N . ASP A 1 517 ? 4.907 15.315 0.221 1.00 62.31 517 ASP A N 1
ATOM 3771 C CA . ASP A 1 517 ? 3.668 14.612 0.579 1.00 62.31 517 ASP A CA 1
ATOM 3772 C C . ASP A 1 517 ? 3.867 13.087 0.679 1.00 62.31 517 ASP A C 1
ATOM 3774 O O . ASP A 1 517 ? 3.024 12.369 1.215 1.00 62.31 517 ASP A O 1
ATOM 3778 N N . LEU A 1 518 ? 5.001 12.564 0.196 1.00 66.56 518 LEU A N 1
ATOM 3779 C CA . LEU A 1 518 ? 5.253 11.122 0.104 1.00 66.56 518 LEU A CA 1
ATOM 3780 C C . LEU A 1 518 ? 5.165 10.409 1.454 1.00 66.56 518 LEU A C 1
ATOM 3782 O O . LEU A 1 518 ? 4.674 9.285 1.531 1.00 66.56 518 LEU A O 1
ATOM 3786 N N . LYS A 1 519 ? 5.594 11.070 2.533 1.00 63.66 519 LYS A N 1
ATOM 3787 C CA . LYS A 1 519 ? 5.524 10.505 3.883 1.00 63.66 519 LYS A CA 1
ATOM 3788 C C . LYS A 1 519 ? 4.091 10.153 4.283 1.00 63.66 519 LYS A C 1
ATOM 3790 O O . LYS A 1 519 ? 3.840 9.031 4.720 1.00 63.66 519 LYS A O 1
ATOM 3795 N N . SER A 1 520 ? 3.163 11.102 4.167 1.00 64.12 520 SER A N 1
ATOM 3796 C CA . SER A 1 520 ? 1.763 10.870 4.535 1.00 64.12 520 SER A CA 1
ATOM 3797 C C . SER A 1 520 ? 1.113 9.873 3.587 1.00 64.12 520 SER A C 1
ATOM 3799 O O . SER A 1 520 ? 0.371 9.013 4.048 1.00 64.12 520 SER A O 1
ATOM 3801 N N . VAL A 1 521 ? 1.461 9.911 2.299 1.00 72.25 521 VAL A N 1
ATOM 3802 C CA . VAL A 1 521 ? 0.921 8.993 1.290 1.00 72.25 521 VAL A CA 1
ATOM 3803 C C . VAL A 1 521 ? 1.268 7.534 1.582 1.00 72.25 521 VAL A C 1
ATOM 3805 O O . VAL A 1 521 ? 0.371 6.698 1.567 1.00 72.25 521 VAL A O 1
ATOM 3808 N N . PHE A 1 522 ? 2.521 7.202 1.909 1.00 70.69 522 PHE A N 1
ATOM 3809 C CA . PHE A 1 522 ? 2.883 5.817 2.238 1.00 70.69 522 PHE A CA 1
ATOM 3810 C C . PHE A 1 522 ? 2.172 5.304 3.501 1.00 70.69 522 PHE A C 1
ATOM 3812 O O . PHE A 1 522 ? 1.778 4.137 3.558 1.00 70.69 522 PHE A O 1
ATOM 3819 N N . ILE A 1 523 ? 1.964 6.169 4.499 1.00 65.12 523 ILE A N 1
ATOM 3820 C CA . ILE A 1 523 ? 1.217 5.823 5.716 1.00 65.12 523 ILE A CA 1
ATOM 3821 C C . ILE A 1 523 ? -0.271 5.623 5.399 1.00 65.12 523 ILE A C 1
ATOM 3823 O O . ILE A 1 523 ? -0.849 4.633 5.847 1.00 65.12 523 ILE A O 1
ATOM 3827 N N . SER A 1 524 ? -0.887 6.504 4.606 1.00 67.25 524 SER A N 1
ATOM 3828 C CA . SER A 1 524 ? -2.288 6.383 4.178 1.00 67.25 524 SER A CA 1
ATOM 3829 C C . SER A 1 524 ? -2.508 5.134 3.320 1.00 67.25 524 SER A C 1
ATOM 3831 O O . SER A 1 524 ? -3.402 4.333 3.607 1.00 67.25 524 SER A O 1
ATOM 3833 N N . ALA A 1 525 ? -1.622 4.896 2.351 1.00 70.38 525 ALA A N 1
ATOM 3834 C CA . ALA A 1 525 ? -1.574 3.689 1.535 1.00 70.38 525 ALA A CA 1
ATOM 3835 C C . ALA A 1 525 ? -1.522 2.432 2.398 1.00 70.38 525 ALA A C 1
ATOM 3837 O O . ALA A 1 525 ? -2.333 1.520 2.231 1.00 70.38 525 ALA A O 1
ATOM 3838 N N . PHE A 1 526 ? -0.619 2.392 3.374 1.00 72.00 526 PHE A N 1
ATOM 3839 C CA . PHE A 1 526 ? -0.514 1.251 4.268 1.00 72.00 526 PHE A CA 1
ATOM 3840 C C . PHE A 1 526 ? -1.731 1.112 5.200 1.00 72.00 526 PHE A C 1
ATOM 3842 O O . PHE A 1 526 ? -2.244 0.009 5.397 1.00 72.00 526 PHE A O 1
ATOM 3849 N N . GLY A 1 527 ? -2.252 2.224 5.721 1.00 64.88 527 GLY A N 1
ATOM 3850 C CA . GLY A 1 527 ? -3.468 2.270 6.531 1.00 64.88 527 GLY A CA 1
ATOM 3851 C C . GLY A 1 527 ? -4.684 1.692 5.802 1.00 64.88 527 GLY A C 1
ATOM 3852 O O . GLY A 1 527 ? -5.459 0.947 6.406 1.00 64.88 527 GLY A O 1
ATOM 3853 N N . SER A 1 528 ? -4.807 1.924 4.493 1.00 66.44 528 SER A N 1
ATOM 3854 C CA . SER A 1 528 ? -5.904 1.388 3.670 1.00 66.44 528 SER A CA 1
ATOM 3855 C C . SER A 1 528 ? -5.965 -0.152 3.636 1.00 66.44 528 SER A C 1
ATOM 3857 O O . SER A 1 528 ? -7.034 -0.740 3.464 1.00 66.44 528 SER A O 1
ATOM 3859 N N . LEU A 1 529 ? -4.845 -0.846 3.885 1.00 70.25 529 LEU A N 1
ATOM 3860 C CA . LEU A 1 529 ? -4.758 -2.317 3.862 1.00 70.25 529 LEU A CA 1
ATOM 3861 C C . LEU A 1 529 ? -5.420 -2.990 5.075 1.00 70.25 529 LEU A C 1
ATOM 3863 O O . LEU A 1 529 ? -5.554 -4.223 5.160 1.00 70.25 529 LEU A O 1
ATOM 3867 N N . THR A 1 530 ? -5.832 -2.188 6.050 1.00 62.28 530 THR A N 1
ATOM 3868 C CA . THR A 1 530 ? -6.269 -2.660 7.355 1.00 62.28 530 THR A CA 1
ATOM 3869 C C . THR A 1 530 ? -7.797 -2.785 7.429 1.00 62.28 530 THR A C 1
ATOM 3871 O O . THR A 1 530 ? -8.530 -1.912 7.870 1.00 62.28 530 THR A O 1
ATOM 3874 N N . GLU A 1 531 ? -8.305 -3.929 6.959 1.00 55.31 531 GLU A N 1
ATOM 3875 C CA . GLU A 1 531 ? -9.752 -4.163 6.773 1.00 55.31 531 GLU A CA 1
ATOM 3876 C C . GLU A 1 531 ? -10.508 -4.775 7.971 1.00 55.31 531 GLU A C 1
ATOM 3878 O O . GLU A 1 531 ? -11.736 -4.889 7.918 1.00 55.31 531 GLU A O 1
ATOM 3883 N N . LYS A 1 532 ? -9.812 -5.237 9.021 1.00 60.19 532 LYS A N 1
ATOM 3884 C CA . LYS A 1 532 ? -10.456 -5.862 10.189 1.00 60.19 532 LYS A CA 1
ATOM 3885 C C . LYS A 1 532 ? -10.813 -4.795 11.218 1.00 60.19 532 LYS A C 1
ATOM 3887 O O . LYS A 1 532 ? -10.006 -3.916 11.506 1.00 60.19 532 LYS A O 1
ATOM 3892 N N . SER A 1 533 ? -12.008 -4.905 11.788 1.00 70.69 533 SER A N 1
ATOM 3893 C CA . SER A 1 533 ? -12.418 -4.107 12.937 1.00 70.69 533 SER A CA 1
ATOM 3894 C C . SER A 1 533 ? -12.061 -4.803 14.247 1.00 70.69 533 SER A C 1
ATOM 3896 O O . SER A 1 533 ? -12.117 -6.029 14.344 1.00 70.69 533 SER A O 1
ATOM 3898 N N . LYS A 1 534 ? -11.738 -4.024 15.275 1.00 76.44 534 LYS A N 1
ATOM 3899 C CA . LYS A 1 534 ? -11.435 -4.499 16.624 1.00 76.44 534 LYS A CA 1
ATOM 3900 C C . LYS A 1 534 ? -12.264 -3.715 17.638 1.00 76.44 534 LYS A C 1
ATOM 3902 O O . LYS A 1 534 ? -12.319 -2.489 17.575 1.00 76.44 534 LYS A O 1
ATOM 3907 N N . LEU A 1 535 ? -12.871 -4.428 18.587 1.00 83.88 535 LEU A N 1
ATOM 3908 C CA . LEU A 1 535 ? -13.442 -3.814 19.786 1.00 83.88 535 LEU A CA 1
ATOM 3909 C C . LEU A 1 535 ? -12.312 -3.322 20.686 1.00 83.88 535 LEU A C 1
ATOM 3911 O O . LEU A 1 535 ? -11.326 -4.033 20.904 1.00 83.88 535 LEU A O 1
ATOM 3915 N N . MET A 1 536 ? -12.443 -2.110 21.208 1.00 85.31 536 MET A N 1
ATOM 3916 C CA . MET A 1 536 ? -11.396 -1.509 22.022 1.00 85.31 536 MET A CA 1
ATOM 3917 C C . MET A 1 536 ? -11.952 -0.661 23.156 1.00 85.31 536 MET A C 1
ATOM 3919 O O . MET A 1 536 ? -13.032 -0.084 23.062 1.00 85.31 536 MET A O 1
ATOM 3923 N N . ALA A 1 537 ? -11.173 -0.561 24.230 1.00 84.69 537 ALA A N 1
ATOM 3924 C CA . ALA A 1 537 ? -11.439 0.383 25.300 1.00 84.69 537 ALA A CA 1
ATOM 3925 C C . ALA A 1 537 ? -10.852 1.740 24.910 1.00 84.69 537 ALA A C 1
ATOM 3927 O O . ALA A 1 537 ? -9.643 1.858 24.706 1.00 84.69 537 ALA A O 1
ATOM 3928 N N . LEU A 1 538 ? -11.705 2.757 24.801 1.00 86.88 538 LEU A N 1
ATOM 3929 C CA . LEU A 1 538 ? -11.251 4.117 24.543 1.00 86.88 538 LEU A CA 1
ATOM 3930 C C . LEU A 1 538 ? -11.064 4.893 25.850 1.00 86.88 538 LEU A C 1
ATOM 3932 O O . LEU A 1 538 ? -11.877 4.751 26.773 1.00 86.88 538 LEU A O 1
ATOM 3936 N N . PRO A 1 539 ? -10.040 5.757 25.926 1.00 82.06 539 PRO A N 1
ATOM 3937 C CA . PRO A 1 539 ? -9.947 6.736 26.997 1.00 82.06 539 PRO A CA 1
ATOM 3938 C C . PRO A 1 539 ? -11.167 7.665 26.967 1.00 82.06 539 PRO A C 1
ATOM 3940 O O . PRO A 1 539 ? -11.674 8.009 25.901 1.00 82.06 539 PRO A O 1
ATOM 3943 N N . ASN A 1 540 ? -11.661 8.040 28.150 1.00 82.94 540 ASN A N 1
ATOM 3944 C CA . ASN A 1 540 ? -12.763 8.995 28.321 1.00 82.94 540 ASN A CA 1
ATOM 3945 C C . ASN A 1 540 ? -14.099 8.621 27.629 1.00 82.94 540 ASN A C 1
ATOM 3947 O O . ASN A 1 540 ? -14.975 9.468 27.451 1.00 82.94 540 ASN A O 1
ATOM 3951 N N . ALA A 1 541 ? -14.311 7.340 27.295 1.00 76.19 541 ALA A N 1
ATOM 3952 C CA . ALA A 1 541 ? -15.447 6.907 26.473 1.00 76.19 541 ALA A CA 1
ATOM 3953 C C . ALA A 1 541 ? -16.838 7.172 27.064 1.00 76.19 541 ALA A C 1
ATOM 3955 O O . ALA A 1 541 ? -17.815 7.356 26.338 1.00 76.19 541 ALA A O 1
ATOM 3956 N N . ALA A 1 542 ? -16.936 7.230 28.392 1.00 70.06 542 ALA A N 1
ATOM 3957 C CA . ALA A 1 542 ? -18.184 7.514 29.091 1.00 70.06 542 ALA A CA 1
ATOM 3958 C C . ALA A 1 542 ? -18.683 8.957 28.888 1.00 70.06 542 ALA A C 1
ATOM 3960 O O . ALA A 1 542 ? -19.887 9.198 29.010 1.00 70.06 542 ALA A O 1
ATOM 3961 N N . ASN A 1 543 ? -17.792 9.895 28.553 1.00 73.50 543 ASN A N 1
ATOM 3962 C CA . ASN A 1 543 ? -18.101 11.323 28.443 1.00 73.50 543 ASN A CA 1
ATOM 3963 C C . ASN A 1 543 ? -18.366 11.783 27.006 1.00 73.50 543 ASN A C 1
ATOM 3965 O O . ASN A 1 543 ? -18.577 12.972 26.782 1.00 73.50 543 ASN A O 1
ATOM 3969 N N . PHE A 1 544 ? -18.391 10.864 26.039 1.00 71.38 544 PHE A N 1
ATOM 3970 C CA . PHE A 1 544 ? -18.795 11.196 24.677 1.00 71.38 544 PHE A CA 1
ATOM 3971 C C . PHE A 1 544 ? -20.306 11.482 24.639 1.00 71.38 544 PHE A C 1
ATOM 3973 O O . PHE A 1 544 ? -21.105 10.775 25.278 1.00 71.38 544 PHE A O 1
ATOM 3980 N N . SER A 1 545 ? -20.653 12.577 23.958 1.00 54.09 545 SER A N 1
ATOM 3981 C CA . SER A 1 545 ? -22.011 13.092 23.760 1.00 54.09 545 SER A CA 1
ATOM 3982 C C . SER A 1 545 ? -22.504 12.789 22.358 1.00 54.09 545 SER A C 1
ATOM 3984 O O . SER A 1 545 ? -21.766 13.193 21.429 1.00 54.09 545 SER A O 1
#

Sequence (545 aa):
MMRQKVRRGERGAVAVIVAISLVMLMAAAAIGVDIAKLAYERQTLQNSLDAAAAAGVLKLPDDPTAAVLEAQKFASDNMVGAQLGSITPSVALRCVTSYNTTTKSPDWATVLAVCGISSHTFNALDCNEDAGICSVPCTTANHCNTIVVKYNKTVDYSFGPAIGIPTGQTGAIVSAACRGYCGTVAPNPMDVVVMADRTPSMADGFTTTDTWTSVKYSTPSGSLSNMKSGIQDMLGSMNQDLQYVAFGTIALSWPSSSNKVAEPSGGEAFTDADYQSCTKYSCTWDPDNKKWHFAGSWVPIGYTNHYTKTDSSGVVSVDTSTTLGKSVGQLDISDSKVSYPSASTGKSTSSNEGTHLAAALKGAVRYMLNTDPVTDAGLPKRPDEYGTPKKVIIFETDGSPSEIFNSDSSALNLSNSLDVGSAGNGQMQSCDNFTQIASEAKARGIRLIMIGVGAVNKATCGTSKYNYKYVRDVLASAASPTKSGKASDASDCTVSGNTELENSDGDNYFCAASSADLKSVFISAFGSLTEKSKLMALPNAANFS

Mean predicted aligned error: 14.25 Å

Solvent-accessible surface area (backbone atoms only — not comparable to full-atom values): 28377 Å² total; per-residue (Å²): 134,74,79,66,60,60,70,58,58,52,59,57,56,50,50,52,52,52,52,53,52,50,51,53,50,50,52,53,51,41,52,49,52,33,53,50,50,45,53,52,52,39,54,51,49,48,56,20,27,45,51,6,11,58,54,10,22,70,34,35,44,80,35,44,62,58,14,52,53,42,19,46,47,41,32,34,74,55,39,90,87,51,59,91,84,78,61,82,61,50,70,38,48,23,28,37,26,34,45,29,85,87,78,66,39,62,36,59,71,54,36,30,48,64,21,69,45,89,78,76,95,78,58,70,60,26,40,35,78,94,78,33,25,16,52,43,87,35,50,75,91,33,34,23,24,24,26,35,27,35,47,65,48,79,39,78,36,87,47,33,54,84,77,77,44,46,60,48,70,56,50,82,46,74,25,30,11,29,18,27,52,55,23,51,69,52,78,61,26,28,43,35,37,42,32,42,51,26,26,55,61,45,33,63,64,30,73,50,63,34,88,79,78,70,50,72,40,65,31,57,76,54,30,48,60,27,48,40,48,10,53,44,51,36,49,40,59,53,53,50,79,42,36,32,41,21,42,27,32,31,52,62,13,43,60,51,96,90,40,39,56,30,57,48,89,51,54,62,47,45,70,48,74,74,27,58,55,65,58,102,88,50,72,42,76,43,88,79,57,29,64,35,34,62,62,49,32,32,54,57,39,66,52,39,49,64,38,56,43,66,51,98,85,70,53,69,35,56,26,58,85,31,74,60,31,35,33,54,70,64,58,58,66,42,82,46,65,38,31,41,48,33,70,87,72,59,46,69,43,89,84,69,78,51,34,39,50,35,34,30,50,43,40,47,48,44,48,64,76,75,50,48,51,44,82,74,56,65,41,81,82,60,66,74,93,55,53,79,60,45,43,35,40,42,40,42,38,46,59,58,43,27,28,78,32,46,23,43,80,64,23,68,37,81,91,43,82,38,39,49,36,10,59,82,60,43,40,42,40,15,43,52,49,26,38,49,39,32,51,54,39,44,74,71,67,36,42,33,34,25,36,37,27,47,48,16,56,74,33,57,38,41,73,57,98,91,41,75,42,40,34,36,50,49,42,6,60,29,14,33,49,30,95,89,64,48,70,23,64,61,66,56,28,83,43,89,67,31,32,63,49,38,50,62,67,65,50,28,26,34,50,24,54,44,43,85,44,32,43,50,48,41,44,31,58,56,37,68,73,30,81,65,70,45,79,49,90,62,50,59,58,87,75,68,118

Foldseek 3Di:
DPVVVVVVVVVVVVVVVVVVVVVVVVVVVLVVQQVVQLVVLLVLLQVQQQQLQQQLLLCAQQFNPSSQVSSQVSSQVSRPPHDPPPDGWDKFFKAKAFQDPVVLFGPQLRCCLQKVDNDDDDDSLQDDVVVRMGIGGHDRVIRTFKMKTKDKDKAARPCCVVVPRGIDISPIDMWMKGFFHRNAAFLAAAEEEEEEEQEPQQDAQDWDQFPAPRDIFGAHPCQLVLLLVLVQLLLLRDDLLRYWYFYFYQAFAAQDPQAQRHHDQEEAQFPDPVQWDDDPVDTDGHLPAQFTFGPGARGSGDIHSQFWDADPVRRIGGDCVDNVNVNSVPRHRHPYQHFDQQNGGGGTDGDGPARQLLQSLLRLLLSQVPDDCCVRVVDDDRDCVSPDHQAEYEYEDQHAQFFRHAHDPCCLDSVDNGGDHQNPVTLLSSLVSNLSNLVVSVVVRYAYAYEHEGNQLPHFSHDDPHDTHGSQQSRQSSGAAAPVRHGGGGDNQCDPPRQSCNLSNLGRYHYYNHSNCSNSSSSSNSSSVGSRMDIDDTRPSSPDD

pLDDT: mean 81.1, std 12.19, range [38.31, 98.06]

Radius of gyration: 32.17 Å; Cα contacts (8 Å, |Δi|>4): 1218; chains: 1; bounding box: 78×58×126 Å